Protein AF-A0A8T0DVK9-F1 (afdb_monomer)

Nearest PDB structures (foldseek):
  7b0j-assembly1_B  TM=8.685E-01  e=5.776E-20  Danio rerio
  6jzo-assembly1_D  TM=8.926E-01  e=1.152E-19  Mus musculus
  6jzo-assembly1_A  TM=8.945E-01  e=4.202E-19  Mus musculus
  7dxf-assembly1_A  TM=8.302E-01  e=1.822E-18  Homo sapiens
  7dxg-assembly1_A  TM=8.589E-01  e=9.234E-17  Homo sapiens

Foldseek 3Di:
DLPPPDDPDDDPDPPPPQPDDDPDDDDPDVVNVVVLLVCLPVVNLVVLVCLLCVLPPCLVVDDPVVNVVVLVVLLVCCVVLSVVCVVPCPDSSNVVCVRLNNVLSNVLSLLVVLLVLVVCVVVPPDDVVVVQVQQLDFLDDADPSSVVNVVSLVVLVVVLVVVCVPSPVVSQVSDPLSVLSVLLSVLVVLLVVLSVVRVVCVVVCVVDPDRGHNVPDDPPRSNVVSVVSVVVSSVSSVVNVLLVLLQPPPSNLVSVLVVQLVVVVVVLVVVLVVLLLVLLVVLLVLQVPQDDPVDRQGQQCNVDSVSVSVQLVVVLVVPHDPPSLFRWDQDPVPRDTDGDPVCVVSSVVNVVSSVVSCCCNNVPSVVVSVVSSVVSSVVCVVCSSSVSSSVSSVSSD

Solvent-accessible surface area (backbone atoms only — not comparable to full-atom values): 22414 Å² total; per-residue (Å²): 120,84,85,83,82,84,79,88,72,82,86,78,70,86,86,72,68,87,81,79,65,79,87,59,86,97,67,88,49,67,68,58,53,52,50,36,54,52,48,42,30,70,68,48,44,51,50,53,50,47,62,44,42,69,70,42,89,65,57,88,80,52,54,71,66,62,49,50,54,50,52,51,52,50,61,72,43,37,84,63,51,49,57,49,32,74,77,40,53,87,40,75,67,21,51,41,58,65,26,45,54,51,45,52,52,49,53,52,47,54,51,52,52,50,52,50,51,52,52,48,64,74,60,57,85,65,54,71,66,60,50,52,62,50,60,33,42,75,38,64,80,80,47,75,65,54,51,51,51,49,56,50,51,55,35,51,52,53,50,53,55,50,48,38,67,73,67,30,62,75,57,44,73,49,36,71,68,50,52,53,52,52,51,29,51,49,29,47,52,51,21,52,52,26,44,51,49,24,40,49,39,48,76,70,47,73,71,52,95,66,83,56,54,64,89,76,55,63,93,83,36,43,46,62,53,22,52,54,37,40,54,53,23,51,52,46,54,58,57,56,54,61,64,62,32,46,72,36,88,75,48,16,46,56,50,52,49,50,59,58,45,47,58,59,50,52,60,48,50,53,58,51,50,52,53,52,49,55,52,19,52,50,48,20,60,73,43,59,77,43,58,57,99,90,51,76,31,37,21,72,38,32,65,39,61,68,37,16,46,54,43,57,56,38,45,76,76,69,57,71,71,88,73,41,69,52,45,42,40,70,39,89,88,78,72,45,77,42,75,40,75,88,48,48,65,59,44,50,52,50,52,50,52,50,50,49,46,47,48,48,53,55,64,47,46,49,51,50,50,53,53,49,50,53,53,48,49,61,60,46,58,79,54,32,67,47,52,37,55,35,50,40,52,63,79,57,112

Radius of gyration: 28.33 Å; Cα contacts (8 Å, |Δi|>4): 294; chains: 1; bounding box: 65×60×78 Å

Structure (mmCIF, N/CA/C/O backbone):
data_AF-A0A8T0DVK9-F1
#
_entry.id   AF-A0A8T0DVK9-F1
#
loop_
_atom_site.group_PDB
_atom_site.id
_atom_site.type_symbol
_atom_site.label_atom_id
_atom_site.label_alt_id
_atom_site.label_comp_id
_atom_site.label_asym_id
_atom_site.label_entity_id
_atom_site.label_seq_id
_atom_site.pdbx_PDB_ins_code
_atom_site.Cartn_x
_atom_site.Cartn_y
_atom_site.Cartn_z
_atom_site.occupancy
_atom_site.B_iso_or_equiv
_atom_site.auth_seq_id
_atom_site.auth_comp_id
_atom_site.auth_asym_id
_atom_site.auth_atom_id
_atom_site.pdbx_PDB_model_num
ATOM 1 N N . MET A 1 1 ? -19.704 -12.475 10.186 1.00 32.66 1 MET A N 1
ATOM 2 C CA . MET A 1 1 ? -21.166 -12.621 9.992 1.00 32.66 1 MET A CA 1
ATOM 3 C C . MET A 1 1 ? -21.990 -12.600 11.291 1.00 32.66 1 MET A C 1
ATOM 5 O O . MET A 1 1 ? -23.177 -12.338 11.209 1.00 32.66 1 MET A O 1
ATOM 9 N N . LEU A 1 2 ? -21.407 -12.806 12.486 1.00 27.41 2 LEU A N 1
ATOM 10 C CA . LEU A 1 2 ? -22.165 -12.844 13.755 1.00 27.41 2 LEU A CA 1
ATOM 11 C C . LEU A 1 2 ? -22.325 -11.502 14.512 1.00 27.41 2 LEU A C 1
ATOM 13 O O . LEU A 1 2 ? -22.976 -11.488 15.549 1.00 27.41 2 LEU A O 1
ATOM 17 N N . PHE A 1 3 ? -21.761 -10.384 14.039 1.00 30.28 3 PHE A N 1
ATOM 18 C CA . PHE A 1 3 ? -21.692 -9.138 14.831 1.00 30.28 3 PHE A CA 1
ATOM 19 C C . PHE A 1 3 ? -22.545 -7.963 14.333 1.00 30.28 3 PHE A C 1
ATOM 21 O O . PHE A 1 3 ? -22.445 -6.869 14.878 1.00 30.28 3 PHE A O 1
ATOM 28 N N . THR A 1 4 ? -23.412 -8.151 13.340 1.00 35.47 4 THR A N 1
ATOM 29 C CA . THR A 1 4 ? -24.163 -7.027 12.748 1.00 35.47 4 THR A CA 1
ATOM 30 C C . THR A 1 4 ? -25.671 -7.230 12.715 1.00 35.47 4 THR A C 1
ATOM 32 O O . THR A 1 4 ? -26.335 -6.732 11.812 1.00 35.47 4 THR A O 1
ATOM 35 N N . LEU A 1 5 ? -26.239 -7.872 13.736 1.00 32.66 5 LEU A N 1
ATOM 36 C CA . LEU A 1 5 ? -27.681 -7.842 13.964 1.00 32.66 5 LEU A CA 1
ATOM 37 C C . LEU A 1 5 ? -27.995 -7.083 15.256 1.00 32.66 5 LEU A C 1
ATOM 39 O O . LEU A 1 5 ? -27.700 -7.534 16.358 1.00 32.66 5 LEU A O 1
ATOM 43 N N . ASN A 1 6 ? -28.654 -5.943 15.055 1.00 30.81 6 ASN A N 1
ATOM 44 C CA . ASN A 1 6 ? -29.440 -5.188 16.024 1.00 30.81 6 ASN A CA 1
ATOM 45 C C . ASN A 1 6 ? -28.688 -4.242 16.985 1.00 30.81 6 ASN A C 1
ATOM 47 O O . ASN A 1 6 ? -28.455 -4.528 18.159 1.00 30.81 6 ASN A O 1
ATOM 51 N N . THR A 1 7 ? -28.395 -3.038 16.491 1.00 32.66 7 THR A N 1
ATOM 52 C CA . THR A 1 7 ? -28.123 -1.857 17.319 1.00 32.66 7 THR A CA 1
ATOM 53 C C . THR A 1 7 ? -29.242 -0.843 17.116 1.00 32.66 7 THR A C 1
ATOM 55 O O . THR A 1 7 ? -29.193 -0.047 16.185 1.00 32.66 7 THR A O 1
ATOM 58 N N . ASN A 1 8 ? -30.229 -0.841 18.016 1.00 26.61 8 ASN A N 1
ATOM 59 C CA . ASN A 1 8 ? -31.034 0.353 18.269 1.00 26.61 8 ASN A CA 1
ATOM 60 C C . ASN A 1 8 ? -30.082 1.428 18.813 1.00 26.61 8 ASN A C 1
ATOM 62 O O . ASN A 1 8 ? -29.665 1.359 19.973 1.00 26.61 8 ASN A O 1
ATOM 66 N N . ARG A 1 9 ? -29.676 2.370 17.952 1.00 29.97 9 ARG A N 1
ATOM 67 C CA . ARG A 1 9 ? -28.971 3.588 18.362 1.00 29.97 9 ARG A CA 1
ATOM 68 C C . ARG A 1 9 ? -29.953 4.489 19.108 1.00 29.97 9 ARG A C 1
ATOM 70 O O . ARG A 1 9 ? -31.090 4.686 18.688 1.00 29.97 9 ARG A O 1
ATOM 77 N N . ILE A 1 10 ? -29.479 5.026 20.225 1.00 26.05 10 ILE A N 1
ATOM 78 C CA . ILE A 1 10 ? -30.090 6.156 20.913 1.00 26.05 10 ILE A CA 1
ATOM 79 C C . ILE A 1 10 ? -29.943 7.347 19.963 1.00 26.05 10 ILE A C 1
ATOM 81 O O . ILE A 1 10 ? -28.831 7.785 19.678 1.00 26.05 10 ILE A O 1
ATOM 85 N N . ILE A 1 11 ? -31.074 7.813 19.440 1.00 27.89 11 ILE A N 1
ATOM 86 C CA . ILE A 1 11 ? -31.193 9.002 18.599 1.00 27.89 11 ILE A CA 1
ATOM 87 C C . ILE A 1 11 ? -30.903 10.211 19.494 1.00 27.89 11 ILE A C 1
ATOM 89 O O . ILE A 1 11 ? -31.792 10.719 20.172 1.00 27.89 11 ILE A O 1
ATOM 93 N N . VAL A 1 12 ? -29.651 10.666 19.520 1.00 26.58 12 VAL A N 1
ATOM 94 C CA . VAL A 1 12 ? -29.321 12.034 19.930 1.00 26.58 12 VAL A CA 1
ATOM 95 C C . VAL A 1 12 ? -28.886 12.780 18.673 1.00 26.58 12 VAL A C 1
ATOM 97 O O . VAL A 1 12 ? -27.712 12.855 18.336 1.00 26.58 12 VAL A O 1
ATOM 100 N N . THR A 1 13 ? -29.890 13.311 17.972 1.00 27.05 13 THR A N 1
ATOM 101 C CA . THR A 1 13 ? -29.789 14.427 17.013 1.00 27.05 13 THR A CA 1
ATOM 102 C C . THR A 1 13 ? -28.781 14.271 15.860 1.00 27.05 13 THR A C 1
ATOM 104 O O . THR A 1 13 ? -27.779 14.977 15.783 1.00 27.05 13 THR A O 1
ATOM 107 N N . ASP A 1 14 ? -29.137 13.441 14.876 1.00 27.66 14 ASP A N 1
ATOM 108 C CA . ASP A 1 14 ? -28.404 13.205 13.615 1.00 27.66 14 ASP A CA 1
ATOM 109 C C . ASP A 1 14 ? -28.417 14.369 12.593 1.00 27.66 14 ASP A C 1
ATOM 111 O O . ASP A 1 14 ? -27.934 14.224 11.471 1.00 27.66 14 ASP A O 1
ATOM 115 N N . HIS A 1 15 ? -28.918 15.560 12.936 1.00 25.36 15 HIS A N 1
ATOM 116 C CA . HIS A 1 15 ? -28.982 16.679 11.979 1.00 25.36 15 HIS A CA 1
ATOM 117 C C . HIS A 1 15 ? -27.776 17.631 11.992 1.00 25.36 15 HIS A C 1
ATOM 119 O O . HIS A 1 15 ? -27.706 18.519 11.143 1.00 25.36 15 HIS A O 1
ATOM 125 N N . VAL A 1 16 ? -26.796 17.438 12.886 1.00 28.56 16 VAL A N 1
ATOM 126 C CA . VAL A 1 16 ? -25.648 18.361 13.019 1.00 28.56 16 VAL A CA 1
ATOM 127 C C . VAL A 1 16 ? -24.302 17.736 12.622 1.00 28.56 16 VAL A C 1
ATOM 129 O O . VAL A 1 16 ? -23.363 18.471 12.357 1.00 28.56 16 VAL A O 1
ATOM 132 N N . VAL A 1 17 ? -24.180 16.415 12.457 1.00 32.09 17 VAL A N 1
ATOM 133 C CA . VAL A 1 17 ? -22.857 15.759 12.311 1.00 32.09 17 VAL A CA 1
ATOM 134 C C . VAL A 1 17 ? -22.365 15.648 10.851 1.00 32.09 17 VAL A C 1
ATOM 136 O O . VAL A 1 17 ? -21.170 15.562 10.584 1.00 32.09 17 VAL A O 1
ATOM 139 N N . TYR A 1 18 ? -23.240 15.780 9.850 1.00 28.14 18 TYR A N 1
ATOM 140 C CA . TYR A 1 18 ? -22.883 15.475 8.452 1.00 28.14 18 TYR A CA 1
ATOM 141 C C . TYR A 1 18 ? -22.113 16.556 7.671 1.00 28.14 18 TYR A C 1
ATOM 143 O O . TYR A 1 18 ? -21.820 16.356 6.484 1.00 28.14 18 TYR A O 1
ATOM 151 N N . LYS A 1 19 ? -21.726 17.677 8.290 1.00 29.75 19 LYS A N 1
ATOM 152 C CA . LYS A 1 19 ? -21.011 18.764 7.589 1.00 29.75 19 LYS A CA 1
ATOM 153 C C . LYS A 1 19 ? -19.479 18.687 7.657 1.00 29.75 19 LYS A C 1
ATOM 155 O O . LYS A 1 19 ? -18.827 19.421 6.922 1.00 29.75 19 LYS A O 1
ATOM 160 N N . TYR A 1 20 ? -18.900 17.791 8.453 1.00 39.50 20 TYR A N 1
ATOM 161 C CA . TYR A 1 20 ? -17.555 18.014 8.993 1.00 39.50 20 TYR A CA 1
ATOM 162 C C . TYR A 1 20 ? -16.547 16.941 8.565 1.00 39.50 20 TYR A C 1
ATOM 164 O O . TYR A 1 20 ? -16.320 15.977 9.276 1.00 39.50 20 TYR A O 1
ATOM 172 N N . PHE A 1 21 ? -15.994 17.096 7.356 1.00 32.25 21 PHE A N 1
ATOM 173 C CA . PHE A 1 21 ? -14.571 16.869 7.028 1.00 32.25 21 PHE A CA 1
ATOM 174 C C . PHE A 1 21 ? -14.361 17.260 5.551 1.00 32.25 21 PHE A C 1
ATOM 176 O O . PHE A 1 21 ? -14.941 16.622 4.674 1.00 32.25 21 PHE A O 1
ATOM 183 N N . PRO A 1 22 ? -13.635 18.338 5.211 1.00 38.47 22 PRO A N 1
ATOM 184 C CA . PRO A 1 22 ? -13.701 18.914 3.876 1.00 38.47 22 PRO A CA 1
ATOM 185 C C . PRO A 1 22 ? -12.682 18.271 2.932 1.00 38.47 22 PRO A C 1
ATOM 187 O O . PRO A 1 22 ? -11.495 18.578 2.954 1.00 38.47 22 PRO A O 1
ATOM 190 N N . SER A 1 23 ? -13.166 17.489 1.971 1.00 31.89 23 SER A N 1
ATOM 191 C CA . SER A 1 23 ? -12.482 17.305 0.690 1.00 31.89 23 SER A CA 1
ATOM 192 C C . SER A 1 23 ? -12.727 18.534 -0.203 1.00 31.89 23 SER A C 1
ATOM 194 O O . SER A 1 23 ? -13.375 18.425 -1.246 1.00 31.89 23 SER A O 1
ATOM 196 N N . LYS A 1 24 ? -12.297 19.725 0.244 1.00 30.25 24 LYS A N 1
ATOM 197 C CA . LYS A 1 24 ? -12.113 20.933 -0.583 1.00 30.25 24 LYS A CA 1
ATOM 198 C C . LYS A 1 24 ? -11.385 22.029 0.205 1.00 30.25 24 LYS A C 1
ATOM 200 O O . LYS A 1 24 ? -11.924 22.590 1.148 1.00 30.25 24 LYS A O 1
ATOM 205 N N . LEU A 1 25 ? -10.153 22.283 -0.233 1.00 36.59 25 LEU A N 1
ATOM 206 C CA . LEU A 1 25 ? -9.464 23.574 -0.316 1.00 36.59 25 LEU A CA 1
ATOM 207 C C . LEU A 1 25 ? -10.031 24.751 0.520 1.00 36.59 25 LEU A C 1
ATOM 209 O O . LEU A 1 25 ? -11.111 25.265 0.249 1.00 36.59 25 LEU A O 1
ATOM 213 N N . PHE A 1 26 ? -9.163 25.296 1.376 1.00 34.69 26 PHE A N 1
ATOM 214 C CA . PHE A 1 26 ? -9.021 26.731 1.680 1.00 34.69 26 PHE A CA 1
ATOM 215 C C . PHE A 1 26 ? -10.004 27.485 2.594 1.00 34.69 26 PHE A C 1
ATOM 217 O O . PHE A 1 26 ? -9.751 28.658 2.845 1.00 34.69 26 PHE A O 1
ATOM 224 N N . TYR A 1 27 ? -11.017 26.871 3.205 1.00 31.09 27 TYR A N 1
ATOM 225 C CA . TYR A 1 27 ? -11.759 27.531 4.294 1.00 31.09 27 TYR A CA 1
ATOM 226 C C . TYR A 1 27 ? -12.041 26.555 5.436 1.00 31.09 27 TYR A C 1
ATOM 228 O O . TYR A 1 27 ? -12.989 25.776 5.379 1.00 31.09 27 TYR A O 1
ATOM 236 N N . VAL A 1 28 ? -11.230 26.616 6.497 1.00 41.06 28 VAL A N 1
ATOM 237 C CA . VAL A 1 28 ? -11.644 26.119 7.816 1.00 41.06 28 VAL A CA 1
ATOM 238 C C . VAL A 1 28 ? -12.808 27.009 8.244 1.00 41.06 28 VAL A C 1
ATOM 240 O O . VAL A 1 28 ? -12.618 28.193 8.522 1.00 41.06 28 VAL A O 1
ATOM 243 N N . ASN A 1 29 ? -14.031 26.481 8.213 1.00 39.00 29 ASN A N 1
ATOM 244 C CA . ASN A 1 29 ? -15.184 27.216 8.715 1.00 39.00 29 ASN A CA 1
ATOM 245 C C . ASN A 1 29 ? -14.976 27.451 10.216 1.00 39.00 29 ASN A C 1
ATOM 247 O O . ASN A 1 29 ? -14.628 26.526 10.947 1.00 39.00 29 ASN A O 1
ATOM 251 N N . ILE A 1 30 ? -15.217 28.673 10.695 1.00 43.62 30 ILE A N 1
ATOM 252 C CA . ILE A 1 30 ? -15.128 29.009 12.128 1.00 43.62 30 ILE A CA 1
ATOM 253 C C . ILE A 1 30 ? -16.002 28.056 12.959 1.00 43.62 30 ILE A C 1
ATOM 255 O O . ILE A 1 30 ? -15.624 27.657 14.054 1.00 43.62 30 ILE A O 1
ATOM 259 N N . HIS A 1 31 ? -17.133 27.621 12.402 1.00 43.97 31 HIS A N 1
ATOM 260 C CA . HIS A 1 31 ? -18.015 26.637 13.020 1.00 43.97 31 HIS A CA 1
ATOM 261 C C . HIS A 1 31 ? -17.343 25.264 13.235 1.00 43.97 31 HIS A C 1
ATOM 263 O O . HIS A 1 31 ? -17.545 24.643 14.276 1.00 43.97 31 HIS A O 1
ATOM 269 N N . ASP A 1 32 ? -16.517 24.799 12.294 1.00 50.81 32 ASP A N 1
ATOM 270 C CA . ASP A 1 32 ? -15.789 23.526 12.384 1.00 50.81 32 ASP A CA 1
ATOM 271 C C . ASP A 1 32 ? -14.740 23.615 13.501 1.00 50.81 32 ASP A C 1
ATOM 273 O O . ASP A 1 32 ? -14.651 22.735 14.360 1.00 50.81 32 ASP A O 1
ATOM 277 N N . LEU A 1 33 ? -14.019 24.740 13.560 1.00 54.56 33 LEU A N 1
ATOM 278 C CA . LEU A 1 33 ? -13.029 25.006 14.601 1.00 54.56 33 LEU A CA 1
ATOM 279 C C . LEU A 1 33 ? -13.683 25.082 15.991 1.00 54.56 33 LEU A C 1
ATOM 281 O O . LEU A 1 33 ? -13.215 24.426 16.919 1.00 54.56 33 LEU A O 1
ATOM 285 N N . ILE A 1 34 ? -14.807 25.796 16.119 1.00 58.12 34 ILE A N 1
ATOM 286 C CA . ILE A 1 34 ? -15.577 25.894 17.369 1.00 58.12 34 ILE A CA 1
ATOM 287 C C . ILE A 1 34 ? -16.090 24.515 17.798 1.00 58.12 34 ILE A C 1
ATOM 289 O O . ILE A 1 34 ? -16.008 24.177 18.976 1.00 58.12 34 ILE A O 1
ATOM 293 N N . SER A 1 35 ? -16.573 23.694 16.862 1.00 62.97 35 SER A N 1
ATOM 294 C CA . SER A 1 35 ? -17.053 22.345 17.178 1.00 62.97 35 SER A CA 1
ATOM 295 C C . SER A 1 35 ? -15.930 21.425 17.675 1.00 62.97 35 SER A C 1
ATOM 297 O O . SER A 1 35 ? -16.102 20.750 18.689 1.00 62.97 35 SER A O 1
ATOM 299 N N . SER A 1 36 ? -14.751 21.467 17.044 1.00 63.38 36 SER A N 1
ATOM 300 C CA . SER A 1 36 ? -13.587 20.684 17.480 1.00 63.38 36 SER A CA 1
ATOM 301 C C . SER A 1 36 ? -13.071 21.133 18.853 1.00 63.38 36 SER A C 1
ATOM 303 O O . SER A 1 36 ? -12.812 20.294 19.712 1.00 63.38 36 SER A O 1
ATOM 305 N N . GLN A 1 37 ? -13.021 22.445 19.116 1.00 70.44 37 GLN A N 1
ATOM 306 C CA . GLN A 1 37 ? -12.651 22.997 20.424 1.00 70.44 37 GLN A CA 1
ATOM 307 C C . GLN A 1 37 ? -13.677 22.662 21.514 1.00 70.44 37 GLN A C 1
ATOM 309 O O . GLN A 1 37 ? -13.302 22.385 22.651 1.00 70.44 37 GLN A O 1
ATOM 314 N N . PHE A 1 38 ? -14.970 22.653 21.178 1.00 79.06 38 PHE A N 1
ATOM 315 C CA . PHE A 1 38 ? -16.031 22.272 22.107 1.00 79.06 38 PHE A CA 1
ATOM 316 C C . PHE A 1 38 ? -15.944 20.792 22.498 1.00 79.06 38 PHE A C 1
ATOM 318 O O . PHE A 1 38 ? -16.075 20.455 23.674 1.00 79.06 38 PHE A O 1
ATOM 325 N N . VAL A 1 39 ? -15.688 19.902 21.536 1.00 71.75 39 VAL A N 1
ATOM 326 C CA . VAL A 1 39 ? -15.523 18.465 21.805 1.00 71.75 39 VAL A CA 1
ATOM 327 C C . VAL A 1 39 ? -14.226 18.191 22.569 1.00 71.75 39 VAL A C 1
ATOM 329 O O . VAL A 1 39 ? -14.235 17.384 23.496 1.00 71.75 39 VAL A O 1
ATOM 332 N N . ALA A 1 40 ? -13.136 18.893 22.252 1.00 74.81 40 ALA A N 1
ATOM 333 C CA . ALA A 1 40 ? -11.870 18.839 22.992 1.00 74.81 40 ALA A CA 1
ATOM 334 C C . ALA A 1 40 ? -11.957 19.465 24.401 1.00 74.81 40 ALA A C 1
ATOM 336 O O . ALA A 1 40 ? -11.033 19.360 25.202 1.00 74.81 40 ALA A O 1
ATOM 337 N N . HIS A 1 41 ? -13.073 20.111 24.761 1.00 79.38 41 HIS A N 1
ATOM 338 C CA . HIS A 1 41 ? -13.209 20.696 26.089 1.00 79.38 41 HIS A CA 1
ATOM 339 C C . HIS A 1 41 ? -13.129 19.605 27.183 1.00 79.38 41 HIS A C 1
ATOM 341 O O . HIS A 1 41 ? -13.840 18.595 27.091 1.00 79.38 41 HIS A O 1
ATOM 347 N N . PRO A 1 42 ? -12.360 19.805 28.277 1.00 83.88 42 PRO A N 1
ATOM 348 C CA . PRO A 1 42 ? -12.127 18.773 29.294 1.00 83.88 42 PRO A CA 1
ATOM 349 C C . PRO A 1 42 ? -13.402 18.160 29.890 1.00 83.88 42 PRO A C 1
ATOM 351 O O . PRO A 1 42 ? -13.440 16.973 30.218 1.00 83.88 42 PRO A O 1
ATOM 354 N N . HIS A 1 43 ? -14.471 18.952 30.012 1.00 82.94 43 HIS A N 1
ATOM 355 C CA . HIS A 1 43 ? -15.757 18.473 30.525 1.00 82.94 43 HIS A CA 1
ATOM 356 C C . HIS A 1 43 ? -16.461 17.514 29.548 1.00 82.94 43 HIS A C 1
ATOM 358 O O . HIS A 1 43 ? -16.949 16.459 29.958 1.00 82.94 43 HIS A O 1
ATOM 364 N N . CYS A 1 44 ? -16.443 17.835 28.251 1.00 83.00 44 CYS A N 1
ATOM 365 C CA . CYS A 1 44 ? -16.958 16.971 27.188 1.00 83.00 44 CYS A CA 1
ATOM 366 C C . CYS A 1 44 ? -16.139 15.676 27.115 1.00 83.00 44 CYS A C 1
ATOM 368 O O . CYS A 1 44 ? -16.703 14.581 27.092 1.00 83.00 44 CYS A O 1
ATOM 370 N N . GLN A 1 45 ? -14.809 15.788 27.191 1.00 79.12 45 GLN A N 1
ATOM 371 C CA . GLN A 1 45 ? -13.895 14.646 27.205 1.00 79.12 45 GLN A CA 1
ATOM 372 C C . GLN A 1 45 ? -14.115 13.729 28.414 1.00 79.12 45 GLN A C 1
ATOM 374 O O . GLN A 1 45 ? -14.091 12.502 28.274 1.00 79.12 45 GLN A O 1
ATOM 379 N N . HIS A 1 46 ? -14.396 14.283 29.597 1.00 82.38 46 HIS A N 1
ATOM 380 C CA . HIS A 1 46 ? -14.731 13.490 30.779 1.00 82.38 46 HIS A CA 1
ATOM 381 C C . HIS A 1 46 ? -16.040 12.709 30.595 1.00 82.38 46 HIS A C 1
ATOM 383 O O . HIS A 1 46 ? -16.095 11.516 30.914 1.00 82.38 46 HIS A O 1
ATOM 389 N N . LEU A 1 47 ? -17.079 13.350 30.049 1.00 82.81 47 LEU A N 1
ATOM 390 C CA . LEU A 1 47 ? -18.362 12.705 29.761 1.00 82.81 47 LEU A CA 1
ATOM 391 C C . LEU A 1 47 ? -18.198 11.566 28.745 1.00 82.81 47 LEU A C 1
ATOM 393 O O . LEU A 1 47 ? -18.587 10.433 29.023 1.00 82.81 47 LEU A O 1
ATOM 397 N N . LEU A 1 48 ? -17.542 11.838 27.614 1.00 79.38 48 LEU A N 1
ATOM 398 C CA . LEU A 1 48 ? -17.244 10.849 26.572 1.00 79.38 48 LEU A CA 1
ATOM 399 C C . LEU A 1 48 ? -16.439 9.668 27.118 1.00 79.38 48 LEU A C 1
ATOM 401 O O . LEU A 1 48 ? -16.704 8.515 26.795 1.00 79.38 48 LEU A O 1
ATOM 405 N N . THR A 1 49 ? -15.461 9.941 27.977 1.00 79.69 49 THR A N 1
ATOM 406 C CA . THR A 1 49 ? -14.655 8.904 28.629 1.00 79.69 49 THR A CA 1
ATOM 407 C C . THR A 1 49 ? -15.485 8.060 29.595 1.00 79.69 49 THR A C 1
ATOM 409 O O . THR A 1 49 ? -15.269 6.855 29.698 1.00 79.69 49 THR A O 1
ATOM 412 N N . THR A 1 50 ? -16.455 8.661 30.280 1.00 81.81 50 THR A N 1
ATOM 413 C CA . THR A 1 50 ? -17.365 7.931 31.173 1.00 81.81 50 THR A CA 1
ATOM 414 C C . THR A 1 50 ? -18.272 6.999 30.372 1.00 81.81 50 THR A C 1
ATOM 416 O O . THR A 1 50 ? -18.358 5.820 30.698 1.00 81.81 50 THR A O 1
ATOM 419 N N . LEU A 1 51 ? -18.833 7.481 29.259 1.00 82.19 51 LEU A N 1
ATOM 420 C CA . LEU A 1 51 ? -19.618 6.665 28.324 1.00 82.19 51 LEU A CA 1
ATOM 421 C C . LEU A 1 51 ? -18.788 5.531 27.699 1.00 82.19 51 LEU A C 1
ATOM 423 O O . LEU A 1 51 ? -19.277 4.415 27.527 1.00 82.19 51 LEU A O 1
ATOM 427 N N . TRP A 1 52 ? -17.511 5.787 27.401 1.00 81.31 52 TRP A N 1
ATOM 428 C CA . TRP A 1 52 ? -16.599 4.789 26.837 1.00 81.31 52 TRP A CA 1
ATOM 429 C C . TRP A 1 52 ? -16.368 3.590 27.771 1.00 81.31 52 TRP A C 1
ATOM 431 O O . TRP A 1 52 ? -16.279 2.447 27.317 1.00 81.31 52 TRP A O 1
ATOM 441 N N . TYR A 1 53 ? -16.307 3.844 29.082 1.00 82.25 53 TYR A N 1
ATOM 442 C CA . TYR A 1 53 ? -16.023 2.845 30.118 1.00 82.25 53 TYR A CA 1
ATOM 443 C C . TYR A 1 53 ? -17.249 2.420 30.942 1.00 82.25 53 TYR A C 1
ATOM 445 O O . TYR A 1 53 ? -17.079 1.718 31.937 1.00 82.25 53 TYR A O 1
ATOM 453 N N . ASP A 1 54 ? -18.462 2.799 30.532 1.00 77.00 54 ASP A N 1
ATOM 454 C CA . ASP A 1 54 ? -19.706 2.695 31.318 1.00 77.00 54 ASP A CA 1
ATOM 455 C C . ASP A 1 54 ? -19.954 1.294 31.922 1.00 77.00 54 ASP A C 1
ATOM 457 O O . ASP A 1 54 ? -20.368 1.154 33.068 1.00 77.00 54 ASP A O 1
ATOM 461 N N . GLN A 1 55 ? -19.586 0.234 31.193 1.00 81.75 55 GLN A N 1
ATOM 462 C CA . GLN A 1 55 ? -19.798 -1.166 31.599 1.00 81.75 55 GLN A CA 1
ATOM 463 C C . GLN A 1 55 ? -18.561 -1.850 32.216 1.00 81.75 55 GLN A C 1
ATOM 465 O O . GLN A 1 55 ? -18.567 -3.059 32.454 1.00 81.75 55 GLN A O 1
ATOM 470 N N . LEU A 1 56 ? -17.474 -1.109 32.452 1.00 80.38 56 LEU A N 1
ATOM 471 C CA . LEU A 1 56 ? -16.187 -1.640 32.912 1.00 80.38 56 LEU A CA 1
ATOM 472 C C . LEU A 1 56 ? -15.715 -0.929 34.194 1.00 80.38 56 LEU A C 1
ATOM 474 O O . LEU A 1 56 ? -14.858 -0.034 34.147 1.00 80.38 56 LEU A O 1
ATOM 478 N N . PRO A 1 57 ? -16.222 -1.340 35.372 1.00 75.62 57 PRO A N 1
ATOM 479 C CA . PRO A 1 57 ? -15.904 -0.678 36.629 1.00 75.62 57 PRO A CA 1
ATOM 480 C C . PRO A 1 57 ? -14.403 -0.758 36.939 1.00 75.62 57 PRO A C 1
ATOM 482 O O . PRO A 1 57 ? -13.782 -1.825 36.940 1.00 75.62 57 PRO A O 1
ATOM 485 N N . GLY A 1 58 ? -13.802 0.404 37.202 1.00 78.12 58 GLY A N 1
ATOM 486 C CA . GLY A 1 58 ? -12.395 0.525 37.586 1.00 78.12 58 GLY A CA 1
ATOM 487 C C . GLY A 1 58 ? -11.380 0.366 36.449 1.00 78.12 58 GLY A C 1
ATOM 488 O O . GLY A 1 58 ? -10.187 0.468 36.722 1.00 78.12 58 GLY A O 1
ATOM 489 N N . TRP A 1 59 ? -11.806 0.183 35.189 1.00 80.88 59 TRP A N 1
ATOM 490 C CA . TRP A 1 59 ? -10.897 -0.005 34.045 1.00 80.88 59 TRP A CA 1
ATOM 491 C C . TRP A 1 59 ? -9.834 1.087 33.932 1.00 80.88 59 TRP A C 1
ATOM 493 O O . TRP A 1 59 ? -8.654 0.799 33.738 1.00 80.88 59 TRP A O 1
ATOM 503 N N . ARG A 1 60 ? -10.234 2.349 34.133 1.00 78.94 60 ARG A N 1
ATOM 504 C CA . ARG A 1 60 ? -9.346 3.516 34.046 1.00 78.94 60 ARG A CA 1
ATOM 505 C C . ARG A 1 60 ? -8.127 3.398 34.966 1.00 78.94 60 ARG A C 1
ATOM 507 O O . ARG A 1 60 ? -7.024 3.715 34.532 1.00 78.94 60 ARG A O 1
ATOM 514 N N . LYS A 1 61 ? -8.325 2.900 36.191 1.00 82.88 61 LYS A N 1
ATOM 515 C CA . LYS A 1 61 ? -7.309 2.845 37.256 1.00 82.88 61 LYS A CA 1
ATOM 516 C C . LYS A 1 61 ? -6.384 1.624 37.176 1.00 82.88 61 LYS A C 1
ATOM 518 O O . LYS A 1 61 ? -5.435 1.555 37.945 1.00 82.88 61 LYS A O 1
ATOM 523 N N . ARG A 1 62 ? -6.661 0.660 36.291 1.00 85.81 62 ARG A N 1
ATOM 524 C CA . ARG A 1 62 ? -5.839 -0.553 36.153 1.00 85.81 62 ARG A CA 1
ATOM 525 C C . ARG A 1 62 ? -4.511 -0.250 35.470 1.00 85.81 62 ARG A C 1
ATOM 527 O O . ARG A 1 62 ? -4.442 0.621 34.594 1.00 85.81 62 ARG A O 1
ATOM 534 N N . ASP A 1 63 ? -3.489 -1.003 35.851 1.00 88.31 63 ASP A N 1
ATOM 535 C CA . ASP A 1 63 ? -2.176 -0.937 35.231 1.00 88.31 63 ASP A CA 1
ATOM 536 C C . ASP A 1 63 ? -2.228 -1.399 33.756 1.00 88.31 63 ASP A C 1
ATOM 538 O O . ASP A 1 63 ? -3.132 -2.151 33.360 1.00 88.31 63 ASP A O 1
ATOM 542 N N . PRO A 1 64 ? -1.290 -0.935 32.910 1.00 85.00 64 PRO A N 1
ATOM 543 C CA . PRO A 1 64 ? -1.253 -1.300 31.496 1.00 85.00 64 PRO A CA 1
ATOM 544 C C . PRO A 1 64 ? -1.136 -2.810 3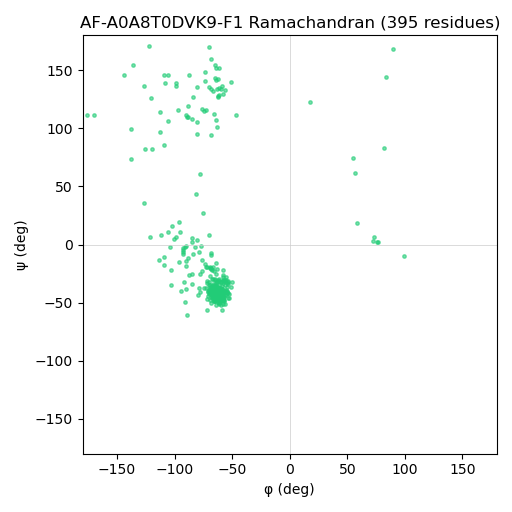1.245 1.00 85.00 64 PRO A C 1
ATOM 546 O O . PRO A 1 64 ? -1.760 -3.308 30.310 1.00 85.00 64 PRO A O 1
ATOM 549 N N . PHE A 1 65 ? -0.402 -3.553 32.080 1.00 88.44 65 PHE A N 1
ATOM 550 C CA . PHE A 1 65 ? -0.215 -4.997 31.899 1.00 88.44 65 PHE A CA 1
ATOM 551 C C . PHE A 1 65 ? -1.514 -5.768 32.138 1.00 88.44 65 PHE A C 1
ATOM 553 O O . PHE A 1 65 ? -1.905 -6.585 31.305 1.00 88.44 65 PHE A O 1
ATOM 560 N N . THR A 1 66 ? -2.244 -5.452 33.206 1.00 87.38 66 THR A N 1
ATOM 561 C CA . THR A 1 66 ? -3.565 -6.024 33.489 1.00 87.38 66 THR A CA 1
ATOM 562 C C . THR A 1 66 ? -4.568 -5.675 32.394 1.00 87.38 66 THR A C 1
ATOM 564 O O . THR A 1 66 ? -5.384 -6.519 32.021 1.00 87.38 66 THR A O 1
ATOM 567 N N . LYS A 1 67 ? -4.511 -4.457 31.833 1.00 86.69 67 LYS A N 1
ATOM 568 C CA . LYS A 1 67 ? -5.341 -4.076 30.677 1.00 86.69 67 LYS A CA 1
ATOM 569 C C . LYS A 1 67 ? -5.035 -4.955 29.465 1.00 86.69 67 LYS A C 1
ATOM 571 O O . LYS A 1 67 ? -5.965 -5.517 28.897 1.00 86.69 67 LYS A O 1
ATOM 576 N N . VAL A 1 68 ? -3.761 -5.127 29.106 1.00 86.94 68 VAL A N 1
ATOM 577 C CA . VAL A 1 68 ? -3.343 -5.977 27.975 1.00 86.94 68 VAL A CA 1
ATOM 578 C C . VAL A 1 68 ? -3.756 -7.433 28.189 1.00 86.94 68 VAL A C 1
ATOM 580 O O . VAL A 1 68 ? -4.373 -8.023 27.304 1.00 86.94 68 VAL A O 1
ATOM 583 N N . PHE A 1 69 ? -3.490 -7.996 29.370 1.00 89.56 69 PHE A N 1
ATOM 584 C CA . PHE A 1 69 ? -3.865 -9.369 29.711 1.00 89.56 69 PHE A CA 1
ATOM 585 C C . PHE A 1 69 ? -5.378 -9.595 29.606 1.00 89.56 69 PHE A C 1
ATOM 587 O O . PHE A 1 69 ? -5.841 -10.597 29.055 1.00 89.56 69 PHE A O 1
ATOM 594 N N . LEU A 1 70 ? -6.171 -8.644 30.095 1.00 86.75 70 LEU A N 1
ATOM 595 C CA . LEU A 1 70 ? -7.620 -8.761 30.074 1.00 86.75 70 LEU A CA 1
ATOM 596 C C . LEU A 1 70 ? -8.193 -8.545 28.663 1.00 86.75 70 LEU A C 1
ATOM 598 O O . LEU A 1 70 ? -9.091 -9.283 28.262 1.00 86.75 70 LEU A O 1
ATOM 602 N N . CYS A 1 71 ? -7.629 -7.628 27.869 1.00 87.69 71 CYS A N 1
ATOM 603 C CA . CYS A 1 71 ? -7.939 -7.510 26.441 1.00 87.69 71 CYS A CA 1
ATOM 604 C C . CYS A 1 71 ? -7.650 -8.821 25.699 1.00 87.69 71 CYS A C 1
ATOM 606 O O . CYS A 1 71 ? -8.513 -9.311 24.976 1.00 87.69 71 CYS A O 1
ATOM 608 N N . PHE A 1 72 ? -6.478 -9.423 25.918 1.00 88.50 72 PHE A N 1
ATOM 609 C CA . PHE A 1 72 ? -6.121 -10.714 25.328 1.00 88.50 72 PHE A CA 1
ATOM 610 C C . PHE A 1 72 ? -7.115 -11.811 25.730 1.00 88.50 72 PHE A C 1
ATOM 612 O O . PHE A 1 72 ? -7.613 -12.544 24.878 1.00 88.50 72 PHE A O 1
ATOM 619 N N . THR A 1 73 ? -7.480 -11.865 27.012 1.00 88.50 73 THR A N 1
ATOM 620 C CA . THR A 1 73 ? -8.475 -12.817 27.523 1.00 88.50 73 THR A CA 1
ATOM 621 C C . THR A 1 73 ? -9.835 -12.633 26.845 1.00 88.50 73 THR A C 1
ATOM 623 O O . THR A 1 73 ? -10.453 -13.618 26.444 1.00 88.50 73 THR A O 1
ATOM 626 N N . PHE A 1 74 ? -10.297 -11.390 26.652 1.00 88.19 74 PHE A N 1
ATOM 627 C CA . PHE A 1 74 ? -11.541 -11.129 25.923 1.00 88.19 74 PHE A CA 1
ATOM 628 C C . PHE A 1 74 ? -11.465 -11.574 24.465 1.00 88.19 74 PHE A C 1
ATOM 630 O O . PHE A 1 74 ? -12.405 -12.213 24.002 1.00 88.19 74 PHE A O 1
ATOM 637 N N . ILE A 1 75 ? -10.361 -11.288 23.769 1.00 89.81 75 ILE A N 1
ATOM 638 C CA . ILE A 1 75 ? -10.159 -11.677 22.366 1.00 89.81 75 ILE A CA 1
ATOM 639 C C . ILE A 1 75 ? -10.232 -13.199 22.216 1.00 89.81 75 ILE A C 1
ATOM 641 O O . ILE A 1 75 ? -10.961 -13.697 21.361 1.00 89.81 75 ILE A O 1
ATOM 645 N N . VAL A 1 76 ? -9.538 -13.946 23.079 1.00 89.06 76 VAL A N 1
ATOM 646 C CA . VAL A 1 76 ? -9.555 -15.417 23.057 1.00 89.06 76 VAL A CA 1
ATOM 647 C C . VAL A 1 76 ? -10.940 -15.971 23.405 1.00 89.06 76 VAL A C 1
ATOM 649 O O . VAL A 1 76 ? -11.363 -16.970 22.829 1.00 89.06 76 VAL A O 1
ATOM 652 N N . ALA A 1 77 ? -11.679 -15.316 24.303 1.00 89.56 77 ALA A N 1
ATOM 653 C CA . ALA A 1 77 ? -13.031 -15.722 24.680 1.00 89.56 77 ALA A CA 1
ATOM 654 C C . ALA A 1 77 ? -14.108 -15.359 23.633 1.00 89.56 77 ALA A C 1
ATOM 656 O O . ALA A 1 77 ? -15.226 -15.876 23.710 1.00 89.56 77 ALA A O 1
ATOM 657 N N . MET A 1 78 ? -13.810 -14.509 22.639 1.00 87.12 78 MET A N 1
ATOM 658 C CA . MET A 1 78 ? -14.800 -14.036 21.657 1.00 87.12 78 MET A CA 1
ATOM 659 C C . MET A 1 78 ? -15.572 -15.125 20.902 1.00 87.12 78 MET A C 1
ATOM 661 O O . MET A 1 78 ? -16.786 -14.958 20.752 1.00 87.12 78 MET A O 1
ATOM 665 N N . PRO A 1 79 ? -14.959 -16.240 20.456 1.00 87.31 79 PRO A N 1
ATOM 666 C CA . PRO A 1 79 ? -15.684 -17.311 19.774 1.00 87.31 79 PRO A CA 1
ATOM 667 C C . PRO A 1 79 ? -16.826 -17.898 20.614 1.00 87.31 79 PRO A C 1
ATOM 669 O O . PRO A 1 79 ? -17.821 -18.353 20.058 1.00 87.31 79 PRO A O 1
ATOM 672 N N . VAL A 1 80 ? -16.707 -17.849 21.946 1.00 88.50 80 VAL A N 1
ATOM 673 C CA . VAL A 1 80 ? -17.730 -18.319 22.892 1.00 88.50 80 VAL A CA 1
ATOM 674 C C . VAL A 1 80 ? -18.701 -17.195 23.266 1.00 88.50 80 VAL A C 1
ATOM 676 O O . VAL A 1 80 ? -19.905 -17.418 23.373 1.00 88.50 80 VAL A O 1
ATOM 679 N N . LEU A 1 81 ? -18.203 -15.968 23.434 1.00 87.12 81 LEU A N 1
ATOM 680 C CA . LEU A 1 81 ? -19.012 -14.813 23.832 1.00 87.12 81 LEU A CA 1
ATOM 681 C C . LEU A 1 81 ? -19.980 -14.345 22.728 1.00 87.12 81 LEU A C 1
ATOM 683 O O . LEU A 1 81 ? -21.076 -13.877 23.040 1.00 87.12 81 LEU A O 1
ATOM 687 N N . ALA A 1 82 ? -19.618 -14.493 21.449 1.00 85.25 82 ALA A N 1
ATOM 688 C CA . ALA A 1 82 ? -20.447 -14.045 20.327 1.00 85.25 82 ALA A CA 1
ATOM 689 C C . ALA A 1 82 ? -21.768 -14.838 20.165 1.00 85.25 82 ALA A C 1
ATOM 691 O O . ALA A 1 82 ? -22.819 -14.204 20.049 1.00 85.25 82 ALA A O 1
ATOM 692 N N . PRO A 1 83 ? -21.794 -16.186 20.229 1.00 88.00 83 PRO A N 1
ATOM 693 C CA . PRO A 1 83 ? -23.052 -16.937 20.270 1.00 88.00 83 PRO A CA 1
ATOM 694 C C . PRO A 1 83 ? -23.930 -16.589 21.480 1.00 88.00 83 PRO A C 1
ATOM 696 O O . PRO A 1 83 ? -25.143 -16.456 21.340 1.00 88.00 83 PRO A O 1
ATOM 699 N N . ILE A 1 84 ? -23.329 -16.382 22.659 1.00 87.38 84 ILE A N 1
ATOM 700 C CA . ILE A 1 84 ? -24.061 -15.990 23.876 1.00 87.38 84 ILE A CA 1
ATOM 701 C C . ILE A 1 84 ? -24.756 -14.638 23.677 1.00 87.38 84 ILE A C 1
ATOM 703 O O . ILE A 1 84 ? -25.900 -14.469 24.098 1.00 87.38 84 ILE A O 1
ATOM 707 N N . TYR A 1 85 ? -24.097 -13.690 23.006 1.00 86.50 85 TYR A N 1
ATOM 708 C CA . TYR A 1 85 ? -24.692 -12.401 22.653 1.00 86.50 85 TYR A CA 1
ATOM 709 C C . TYR A 1 85 ? -25.911 -12.541 21.736 1.00 86.50 85 TYR A C 1
ATOM 711 O O . TYR A 1 85 ? -26.912 -11.862 21.961 1.00 86.50 85 TYR A O 1
ATOM 719 N N . LEU A 1 86 ? -25.847 -13.427 20.736 1.00 86.81 86 LEU A N 1
ATOM 720 C CA . LEU A 1 86 ? -26.973 -13.668 19.831 1.00 86.81 86 LEU A CA 1
ATOM 721 C C . LEU A 1 86 ? -28.162 -14.331 20.530 1.00 86.81 86 LEU A C 1
ATOM 723 O O . LEU A 1 86 ? -29.303 -13.976 20.252 1.00 86.81 86 LEU A O 1
ATOM 727 N N . LEU A 1 87 ? -27.899 -15.286 21.424 1.00 89.25 87 LEU A N 1
ATOM 728 C CA . LEU A 1 87 ? -28.947 -16.040 22.115 1.00 89.25 87 LEU A CA 1
ATOM 729 C C . LEU A 1 87 ? -29.569 -15.253 23.273 1.00 89.25 87 LEU A C 1
ATOM 731 O O . LEU A 1 87 ? -30.771 -15.349 23.509 1.00 89.25 87 LEU A O 1
ATOM 735 N N . HIS A 1 88 ? -28.769 -14.476 24.007 1.00 89.62 88 HIS A N 1
ATOM 736 C CA . HIS A 1 88 ? -29.225 -13.744 25.186 1.00 89.62 88 HIS A CA 1
ATOM 737 C C . HIS A 1 88 ? -28.660 -12.309 25.238 1.00 89.62 88 HIS A C 1
ATOM 739 O O . HIS A 1 88 ? -27.804 -11.983 26.073 1.00 89.62 88 HIS A O 1
ATOM 745 N N . PRO A 1 89 ? -29.173 -11.402 24.382 1.00 85.69 89 PRO A N 1
ATOM 746 C CA . PRO A 1 89 ? -28.622 -10.056 24.210 1.00 85.69 89 PRO A CA 1
ATOM 747 C C . PRO A 1 89 ? -28.833 -9.126 25.417 1.00 85.69 89 PRO A C 1
ATOM 749 O O . PRO A 1 89 ? -28.130 -8.123 25.542 1.00 85.69 89 PRO A O 1
ATOM 752 N N . HIS A 1 90 ? -29.783 -9.436 26.307 1.00 85.06 90 HIS A N 1
ATOM 753 C CA . HIS A 1 90 ? -30.108 -8.623 27.488 1.00 85.06 90 HIS A CA 1
ATOM 754 C C . HIS A 1 90 ? -29.355 -9.035 28.763 1.00 85.06 90 HIS A C 1
ATOM 756 O O . HIS A 1 90 ? -29.447 -8.338 29.775 1.00 85.06 90 HIS A O 1
ATOM 762 N N . GLY A 1 91 ? -28.592 -10.132 28.732 1.00 86.50 91 GLY A N 1
ATOM 763 C CA . GLY A 1 91 ? -27.814 -10.586 29.887 1.00 86.50 91 GLY A CA 1
ATOM 764 C C . GLY A 1 91 ? -26.622 -9.692 30.218 1.00 86.50 91 GLY A C 1
ATOM 765 O O . GLY A 1 91 ? -26.214 -8.853 29.419 1.00 86.50 91 GLY A O 1
ATOM 766 N N . ARG A 1 92 ? -25.993 -9.940 31.376 1.00 84.31 92 ARG A N 1
ATOM 767 C CA . ARG A 1 92 ? -24.786 -9.214 31.827 1.00 84.31 92 ARG A CA 1
ATOM 768 C C . ARG A 1 92 ? -23.663 -9.234 30.782 1.00 84.31 92 ARG A C 1
ATOM 770 O O . ARG A 1 92 ? -23.051 -8.207 30.517 1.00 84.31 92 ARG A O 1
ATOM 777 N N . ILE A 1 93 ? -23.439 -10.386 30.143 1.00 84.06 93 ILE A N 1
ATOM 778 C CA . ILE A 1 93 ? -22.443 -10.547 29.070 1.00 84.06 93 ILE A CA 1
ATOM 779 C C . ILE A 1 93 ? -22.836 -9.732 27.829 1.00 84.06 93 ILE A C 1
ATOM 781 O O . ILE A 1 93 ? -21.985 -9.098 27.211 1.00 84.06 93 ILE A O 1
ATOM 785 N N . GLY A 1 94 ? -24.127 -9.698 27.486 1.00 83.06 94 GLY A N 1
ATOM 786 C CA . GLY A 1 94 ? -24.618 -8.921 26.351 1.00 83.06 94 GLY A CA 1
ATOM 787 C C . GLY A 1 94 ? -24.497 -7.411 26.563 1.00 83.06 94 GLY A C 1
ATOM 788 O O . GLY A 1 94 ? -24.103 -6.693 25.647 1.00 83.06 94 GLY A O 1
ATOM 789 N N . GLN A 1 95 ? -24.747 -6.936 27.784 1.00 84.06 95 GLN A N 1
ATOM 790 C CA . GLN A 1 95 ? -24.526 -5.540 28.175 1.00 84.06 95 GLN A CA 1
ATOM 791 C C . GLN A 1 95 ? -23.035 -5.175 28.147 1.00 84.06 95 GLN A C 1
ATOM 793 O O . GLN A 1 95 ? -22.677 -4.132 27.603 1.00 84.06 95 GLN A O 1
ATOM 798 N N . LEU A 1 96 ? -22.158 -6.069 28.619 1.00 85.88 96 LEU A N 1
ATOM 799 C CA . LEU A 1 96 ? -20.707 -5.890 28.542 1.00 85.88 96 LEU A CA 1
ATOM 800 C C . LEU A 1 96 ? -20.211 -5.781 27.089 1.00 85.88 96 LEU A C 1
ATOM 802 O O . LEU A 1 96 ? -19.466 -4.862 26.766 1.00 85.88 96 LEU A O 1
ATOM 806 N N . LEU A 1 97 ? -20.658 -6.667 26.191 1.00 83.94 97 LEU A N 1
ATOM 807 C CA . LEU A 1 97 ? -20.288 -6.642 24.764 1.00 83.94 97 LEU A CA 1
ATOM 808 C C . LEU A 1 97 ? -20.870 -5.440 24.005 1.00 83.94 97 LEU A C 1
ATOM 810 O O . LEU A 1 97 ? -20.363 -5.074 22.945 1.00 83.94 97 LEU A O 1
ATOM 814 N N . ARG A 1 98 ? -21.927 -4.806 24.529 1.00 84.19 98 ARG A N 1
ATOM 815 C CA . ARG A 1 98 ? -22.454 -3.550 23.974 1.00 84.19 98 ARG A CA 1
ATOM 816 C C . ARG A 1 98 ? -21.559 -2.350 24.275 1.00 84.19 98 ARG A C 1
ATOM 818 O O . ARG A 1 98 ? -21.707 -1.345 23.576 1.00 84.19 98 ARG A O 1
ATOM 825 N N . SER A 1 99 ? -20.645 -2.467 25.245 1.00 83.94 99 SER A N 1
ATOM 826 C CA . SER A 1 99 ? -19.664 -1.431 25.571 1.00 83.94 99 SER A CA 1
ATOM 827 C C . SER A 1 99 ? -18.838 -1.054 24.337 1.00 83.94 99 SER A C 1
ATOM 829 O O . SER A 1 99 ? -18.349 -1.943 23.631 1.00 83.94 99 SER A O 1
ATOM 831 N N . PRO A 1 100 ? -18.658 0.248 24.069 1.00 82.88 100 PRO A N 1
ATOM 832 C CA . PRO A 1 100 ? -17.982 0.707 22.862 1.00 82.88 100 PRO A CA 1
ATOM 833 C C . PRO A 1 100 ? -16.491 0.320 22.850 1.00 82.88 100 PRO A C 1
ATOM 835 O O . PRO A 1 100 ? -15.990 -0.109 21.812 1.00 82.88 100 PRO A O 1
ATOM 838 N N . LEU A 1 101 ? -15.819 0.294 24.012 1.00 83.44 101 LEU A N 1
ATOM 839 C CA . LEU A 1 101 ? -14.442 -0.202 24.121 1.00 83.44 101 LEU A CA 1
ATOM 840 C C . LEU A 1 101 ? -14.312 -1.662 23.664 1.00 83.44 101 LEU A C 1
ATOM 842 O O . LEU A 1 101 ? -13.395 -2.001 22.920 1.00 83.44 101 LEU A O 1
ATOM 846 N N . ILE A 1 102 ? -15.216 -2.538 24.111 1.00 84.88 102 ILE A N 1
ATOM 847 C CA . ILE A 1 102 ? -15.148 -3.967 23.782 1.00 84.88 102 ILE A CA 1
ATOM 848 C C . ILE A 1 102 ? -15.424 -4.191 22.293 1.00 84.88 102 ILE A C 1
ATOM 850 O O . ILE A 1 102 ? -14.728 -4.983 21.660 1.00 84.88 102 ILE A O 1
ATOM 854 N N . LYS A 1 103 ? -16.371 -3.449 21.702 1.00 84.75 103 LYS A N 1
ATOM 855 C CA . LYS A 1 103 ? -16.599 -3.462 20.248 1.00 84.75 103 LYS A CA 1
ATOM 856 C C . LYS A 1 103 ? -15.351 -3.044 19.476 1.00 84.75 103 LYS A C 1
ATOM 858 O O . LYS A 1 103 ? -14.962 -3.752 18.550 1.00 84.75 103 LYS A O 1
ATOM 863 N N . PHE A 1 104 ? -14.707 -1.954 19.891 1.00 84.94 104 PHE A N 1
ATOM 864 C CA . PHE A 1 104 ? -13.477 -1.467 19.273 1.00 84.94 104 PHE A CA 1
ATOM 865 C C . PHE A 1 104 ? -12.340 -2.495 19.364 1.00 84.94 104 PHE A C 1
ATOM 867 O O . PHE A 1 104 ? -11.716 -2.815 18.350 1.00 84.94 104 PHE A O 1
ATOM 874 N N . ILE A 1 105 ? -12.101 -3.066 20.553 1.00 86.50 105 ILE A N 1
ATOM 875 C CA . ILE A 1 105 ? -11.074 -4.101 20.762 1.00 86.50 105 ILE A CA 1
ATOM 876 C C . ILE A 1 105 ? -11.352 -5.309 19.871 1.00 86.50 105 ILE A C 1
ATOM 878 O O . ILE A 1 105 ? -10.438 -5.804 19.221 1.00 86.50 105 ILE A O 1
ATOM 882 N N . ASN A 1 106 ? -12.600 -5.768 19.801 1.00 86.81 106 ASN A N 1
ATOM 883 C CA . ASN A 1 106 ? -12.962 -6.935 19.001 1.00 86.81 106 ASN A CA 1
ATOM 884 C C . ASN A 1 106 ? -12.826 -6.696 17.505 1.00 86.81 106 ASN A C 1
ATOM 886 O O . ASN A 1 106 ? -12.328 -7.566 16.793 1.00 86.81 106 ASN A O 1
ATOM 890 N N . HIS A 1 107 ? -13.251 -5.528 17.024 1.00 85.38 107 HIS A N 1
ATOM 891 C CA . HIS A 1 107 ? -13.083 -5.154 15.626 1.00 85.38 107 HIS A CA 1
ATOM 892 C C . HIS A 1 107 ? -11.592 -5.101 15.258 1.00 85.38 107 HIS A C 1
ATOM 894 O O . HIS A 1 107 ? -11.159 -5.755 14.308 1.00 85.38 107 HIS A O 1
ATOM 900 N N . SER A 1 108 ? -10.790 -4.436 16.093 1.00 87.94 108 SER A N 1
ATOM 901 C CA . SER A 1 108 ? -9.336 -4.331 15.927 1.00 87.94 108 SER A CA 1
ATOM 902 C C . SER A 1 108 ? -8.642 -5.694 15.991 1.00 87.94 108 SER A C 1
ATOM 904 O O . SER A 1 108 ? -7.776 -5.995 15.175 1.00 87.94 108 SER A O 1
ATOM 906 N N . ALA A 1 109 ? -9.045 -6.554 16.927 1.00 89.25 109 ALA A N 1
ATOM 907 C CA . ALA A 1 109 ? -8.494 -7.894 17.081 1.00 89.25 109 ALA A CA 1
ATOM 908 C C . ALA A 1 109 ? -8.866 -8.811 15.912 1.00 89.25 109 ALA A C 1
ATOM 910 O O . ALA A 1 109 ? -8.015 -9.550 15.429 1.00 89.25 109 ALA A O 1
ATOM 911 N N . SER A 1 110 ? -10.105 -8.739 15.415 1.00 91.12 110 SER A N 1
ATOM 912 C CA . SER A 1 110 ? -10.522 -9.470 14.214 1.00 91.12 110 SER A CA 1
ATOM 913 C C . SER A 1 110 ? -9.669 -9.079 13.008 1.00 91.12 110 SER A C 1
ATOM 915 O O . SER A 1 110 ? -9.269 -9.951 12.236 1.00 91.12 110 SER A O 1
ATOM 917 N N . PHE A 1 111 ? -9.355 -7.788 12.862 1.00 91.31 111 PHE A N 1
ATOM 918 C CA . PHE A 1 111 ? -8.453 -7.312 11.818 1.00 91.31 111 PHE A CA 1
ATOM 919 C C . PHE A 1 111 ? -7.005 -7.785 12.036 1.00 91.31 111 PHE A C 1
ATOM 921 O O . PHE A 1 111 ? -6.369 -8.269 11.106 1.00 91.31 111 PHE A O 1
ATOM 928 N N . ALA A 1 112 ? -6.493 -7.746 13.268 1.00 91.06 112 ALA A N 1
ATOM 929 C CA . ALA A 1 112 ? -5.155 -8.253 13.585 1.00 91.06 112 ALA A CA 1
ATOM 930 C C . ALA A 1 112 ? -5.012 -9.765 13.313 1.00 91.06 112 ALA A C 1
ATOM 932 O O . ALA A 1 112 ? -4.002 -10.200 12.763 1.00 91.06 112 ALA A O 1
ATOM 933 N N . ILE A 1 113 ? -6.035 -10.565 13.637 1.00 91.81 113 ILE A N 1
ATOM 934 C CA . ILE A 1 113 ? -6.078 -12.001 13.316 1.00 91.81 113 ILE A CA 1
ATOM 935 C C . ILE A 1 113 ? -6.095 -12.211 11.800 1.00 91.81 113 ILE A C 1
ATOM 937 O O . ILE A 1 113 ? -5.396 -13.089 11.302 1.00 91.81 113 ILE A O 1
ATOM 941 N N . PHE A 1 114 ? -6.846 -11.396 11.056 1.00 93.62 114 PHE A N 1
ATOM 942 C CA . PHE A 1 114 ? -6.837 -11.433 9.595 1.00 93.62 114 PHE A CA 1
ATOM 943 C C . PHE A 1 114 ? -5.435 -11.179 9.023 1.00 93.62 114 PHE A C 1
ATOM 945 O O . PHE A 1 114 ? -4.966 -11.957 8.197 1.00 93.62 114 PHE A O 1
ATOM 952 N N . ILE A 1 115 ? -4.722 -10.165 9.519 1.00 93.12 115 ILE A N 1
ATOM 953 C CA . ILE A 1 115 ? -3.327 -9.909 9.132 1.00 93.12 115 ILE A CA 1
ATOM 954 C C . ILE A 1 115 ? -2.419 -11.092 9.480 1.00 93.12 115 ILE A C 1
ATOM 956 O O . ILE A 1 115 ? -1.590 -11.498 8.668 1.00 93.12 115 ILE A O 1
ATOM 960 N N . PHE A 1 116 ? -2.586 -11.684 10.662 1.00 91.44 116 PHE A N 1
ATOM 961 C CA . PHE A 1 116 ? -1.813 -12.858 11.060 1.00 91.44 116 PHE A CA 1
ATOM 962 C C . PHE A 1 116 ? -2.080 -14.067 10.148 1.00 91.44 116 PHE A C 1
ATOM 964 O O . PHE A 1 116 ? -1.151 -14.786 9.788 1.00 91.44 116 PHE A O 1
ATOM 971 N N . LEU A 1 117 ? -3.324 -14.266 9.703 1.00 91.75 117 LEU A N 1
ATOM 972 C CA . LEU A 1 117 ? -3.658 -15.288 8.709 1.00 91.75 117 LEU A CA 1
ATOM 973 C C . LEU A 1 117 ? -2.987 -15.023 7.361 1.00 91.75 117 LEU A C 1
ATOM 975 O O .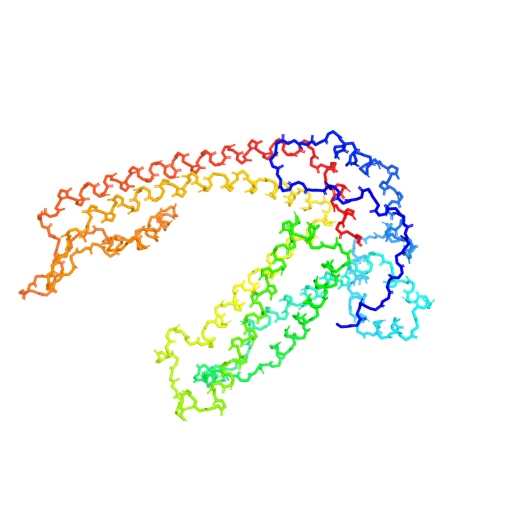 LEU A 1 117 ? -2.505 -15.968 6.738 1.00 91.75 117 LEU A O 1
ATOM 979 N N . LEU A 1 118 ? -2.915 -13.765 6.922 1.00 92.12 118 LEU A N 1
ATOM 980 C CA . LEU A 1 118 ? -2.193 -13.406 5.702 1.00 92.12 118 LEU A CA 1
ATOM 981 C C . LEU A 1 118 ? -0.673 -13.631 5.842 1.00 92.12 118 LEU A C 1
ATOM 983 O O . LEU A 1 118 ? -0.034 -14.109 4.904 1.00 92.12 118 LEU A O 1
ATOM 987 N N . LEU A 1 119 ? -0.101 -13.377 7.025 1.00 91.12 119 LEU A N 1
ATOM 988 C CA . LEU A 1 119 ? 1.302 -13.683 7.332 1.00 91.12 119 LEU A CA 1
ATOM 989 C C . LEU A 1 119 ? 1.578 -15.193 7.252 1.00 91.12 119 LEU A C 1
ATOM 991 O O . LEU A 1 119 ? 2.560 -15.615 6.637 1.00 91.12 119 LEU A O 1
ATOM 995 N N . ILE A 1 120 ? 0.695 -16.011 7.838 1.00 89.50 120 ILE A N 1
ATOM 996 C CA . ILE A 1 120 ? 0.777 -17.475 7.749 1.00 89.50 120 ILE A CA 1
ATOM 997 C C . ILE A 1 120 ? 0.647 -17.924 6.291 1.00 89.50 120 ILE A C 1
ATOM 999 O O . ILE A 1 120 ? 1.435 -18.754 5.850 1.00 89.50 120 ILE A O 1
ATOM 1003 N N . ALA A 1 121 ? -0.291 -17.355 5.527 1.00 86.25 121 ALA A N 1
ATOM 1004 C CA . ALA A 1 121 ? -0.451 -17.664 4.105 1.00 86.25 121 ALA A CA 1
ATOM 1005 C C . ALA A 1 121 ? 0.811 -17.340 3.287 1.00 86.25 121 ALA A C 1
ATOM 1007 O O . ALA A 1 121 ? 1.113 -18.043 2.329 1.00 86.25 121 ALA A O 1
ATOM 1008 N N . SER A 1 122 ? 1.567 -16.306 3.673 1.00 84.25 122 SER A N 1
ATOM 1009 C CA . SER A 1 122 ? 2.840 -15.958 3.030 1.00 84.25 122 SER A CA 1
ATOM 1010 C C . SER A 1 122 ? 4.007 -16.851 3.456 1.00 84.25 122 SER A C 1
ATOM 1012 O O . SER A 1 122 ? 4.979 -16.966 2.714 1.00 84.25 122 SER A O 1
ATOM 1014 N N . THR A 1 123 ? 3.936 -17.445 4.647 1.00 79.06 123 THR A N 1
ATOM 1015 C CA . THR A 1 123 ? 4.997 -18.283 5.235 1.00 79.06 123 THR A CA 1
ATOM 1016 C C . THR A 1 123 ? 4.657 -19.771 5.103 1.00 79.06 123 THR A C 1
ATOM 1018 O O . THR A 1 123 ? 5.233 -20.595 5.811 1.00 79.06 123 THR A O 1
ATOM 1021 N N . ASP A 1 124 ? 3.690 -20.116 4.240 1.00 65.62 124 ASP A N 1
ATOM 1022 C CA . ASP A 1 124 ? 3.112 -21.457 4.129 1.00 65.62 124 ASP A CA 1
ATOM 1023 C C . ASP A 1 124 ? 4.228 -22.512 4.107 1.00 65.62 124 ASP A C 1
ATOM 1025 O O . ASP A 1 124 ? 5.024 -22.600 3.172 1.00 65.62 124 ASP A O 1
ATOM 1029 N N . SER A 1 125 ? 4.297 -23.291 5.192 1.00 56.22 125 SER A N 1
ATOM 1030 C CA . SER A 1 125 ? 5.327 -24.297 5.494 1.00 56.22 125 SER A CA 1
ATOM 1031 C C . SER A 1 125 ? 5.143 -25.565 4.654 1.00 56.22 125 SER A C 1
ATOM 1033 O O . SER A 1 125 ? 5.465 -26.677 5.073 1.00 56.22 125 SER A O 1
ATOM 1035 N N . SER A 1 126 ? 4.545 -25.397 3.481 1.00 62.38 126 SER A N 1
ATOM 1036 C CA . SER A 1 126 ? 4.313 -26.423 2.491 1.00 62.38 126 SER A CA 1
ATOM 1037 C C . SER A 1 126 ? 5.658 -26.974 2.014 1.00 62.38 126 SER A C 1
ATOM 1039 O O . SER A 1 126 ? 6.555 -26.224 1.629 1.00 62.38 126 SER A O 1
ATOM 1041 N N . THR A 1 127 ? 5.816 -28.299 2.059 1.00 63.06 127 THR A N 1
ATOM 1042 C CA . THR A 1 127 ? 6.991 -29.006 1.531 1.00 63.06 127 THR A CA 1
ATOM 1043 C C . THR A 1 127 ? 7.268 -28.555 0.090 1.00 63.06 127 THR A C 1
ATOM 1045 O O . THR A 1 127 ? 6.330 -28.384 -0.684 1.00 63.06 127 THR A O 1
ATOM 1048 N N . GLN A 1 128 ? 8.535 -28.371 -0.305 1.00 66.88 128 GLN A N 1
ATOM 1049 C CA . GLN A 1 128 ? 8.881 -27.880 -1.655 1.00 66.88 128 GLN A CA 1
ATOM 1050 C C . GLN A 1 128 ? 8.176 -28.652 -2.787 1.00 66.88 128 GLN A C 1
ATOM 1052 O O . GLN A 1 128 ? 7.816 -28.057 -3.801 1.00 66.88 128 GLN A O 1
ATOM 1057 N N . ASP A 1 129 ? 7.915 -29.946 -2.598 1.00 67.25 129 ASP A N 1
ATOM 1058 C CA . ASP A 1 129 ? 7.214 -30.778 -3.577 1.00 67.25 129 ASP A CA 1
ATOM 1059 C C . ASP A 1 129 ? 5.727 -30.423 -3.738 1.00 67.25 129 ASP A C 1
ATOM 1061 O O . ASP A 1 129 ? 5.219 -30.416 -4.859 1.00 67.25 129 ASP A O 1
ATOM 1065 N N . SER A 1 130 ? 5.019 -30.045 -2.666 1.00 69.88 130 SER A N 1
ATOM 1066 C CA . SER A 1 130 ? 3.619 -29.609 -2.778 1.00 69.88 130 SER A CA 1
ATOM 1067 C C . SER A 1 130 ? 3.503 -28.234 -3.439 1.00 69.88 130 SER A C 1
ATOM 1069 O O . SER A 1 130 ? 2.550 -27.987 -4.183 1.00 69.88 130 SER A O 1
ATOM 1071 N N . LEU A 1 131 ? 4.499 -27.364 -3.239 1.00 73.06 131 LEU A N 1
ATOM 1072 C CA . LEU A 1 131 ? 4.604 -26.085 -3.942 1.00 73.06 131 LEU A CA 1
ATOM 1073 C C . LEU A 1 131 ? 4.873 -26.280 -5.438 1.00 73.06 131 LEU A C 1
ATOM 1075 O O . LEU A 1 131 ? 4.229 -25.617 -6.248 1.00 73.06 131 LEU A O 1
ATOM 1079 N N . ARG A 1 132 ? 5.760 -27.215 -5.812 1.00 71.69 132 ARG A N 1
ATOM 1080 C CA . ARG A 1 132 ? 6.057 -27.545 -7.219 1.00 71.69 132 ARG A CA 1
ATOM 1081 C C . ARG A 1 132 ? 4.810 -28.004 -7.963 1.00 71.69 132 ARG A C 1
ATOM 1083 O O . ARG A 1 132 ? 4.398 -27.344 -8.914 1.00 71.69 132 ARG A O 1
ATOM 1090 N N . VAL A 1 133 ? 4.141 -29.037 -7.452 1.00 73.25 133 VAL A N 1
ATOM 1091 C CA . VAL A 1 133 ? 2.922 -29.583 -8.071 1.00 73.25 133 VAL A CA 1
ATOM 1092 C C . VAL A 1 133 ? 1.827 -28.519 -8.178 1.00 73.25 133 VAL A C 1
ATOM 1094 O O . VAL A 1 133 ? 1.141 -28.420 -9.190 1.00 73.25 133 VAL A O 1
ATOM 1097 N N . ARG A 1 134 ? 1.661 -27.676 -7.153 1.00 75.00 134 ARG A N 1
ATOM 1098 C CA . ARG A 1 134 ? 0.644 -26.616 -7.170 1.00 75.00 134 ARG A CA 1
ATOM 1099 C C . ARG A 1 134 ? 0.986 -25.476 -8.131 1.00 75.00 134 ARG A C 1
ATOM 1101 O O . ARG A 1 134 ? 0.070 -24.897 -8.709 1.00 75.00 134 ARG A O 1
ATOM 1108 N N . SER A 1 135 ? 2.269 -25.161 -8.304 1.00 76.69 135 SER A N 1
ATOM 1109 C CA . SER A 1 135 ? 2.735 -24.089 -9.193 1.00 76.69 135 SER A CA 1
ATOM 1110 C C . SER A 1 135 ? 2.527 -24.394 -10.679 1.00 76.69 135 SER A C 1
ATOM 1112 O O . SER A 1 135 ? 2.470 -23.470 -11.486 1.00 76.69 135 SER A O 1
ATOM 1114 N N . GLU A 1 136 ? 2.370 -25.672 -11.025 1.00 77.69 136 GLU A N 1
ATOM 1115 C CA . GLU A 1 136 ? 2.115 -26.154 -12.388 1.00 77.69 136 GLU A CA 1
ATOM 1116 C C . GLU A 1 136 ? 0.616 -26.209 -12.733 1.00 77.69 136 GLU A C 1
ATOM 1118 O O . GLU A 1 136 ? 0.243 -26.337 -13.898 1.00 77.69 136 GLU A O 1
ATOM 1123 N N . ILE A 1 137 ? -0.275 -26.064 -11.745 1.00 78.81 137 ILE A N 1
ATOM 1124 C CA . ILE A 1 137 ? -1.725 -26.155 -11.949 1.00 78.81 137 ILE A CA 1
ATOM 1125 C C . ILE A 1 137 ? -2.324 -24.754 -12.104 1.00 78.81 137 ILE A C 1
ATOM 1127 O O . ILE A 1 137 ? -2.374 -23.976 -11.150 1.00 78.81 137 ILE A O 1
ATOM 1131 N N . ARG A 1 138 ? -2.882 -24.456 -13.285 1.00 81.00 138 ARG A N 1
ATOM 1132 C CA . ARG A 1 138 ? -3.709 -23.254 -13.507 1.00 81.00 138 ARG A CA 1
ATOM 1133 C C . ARG A 1 138 ? -5.029 -23.375 -12.744 1.00 81.00 138 ARG A C 1
ATOM 1135 O O . ARG A 1 138 ? -5.674 -24.422 -12.790 1.00 81.00 138 ARG A O 1
ATOM 1142 N N . GLY A 1 139 ? -5.439 -22.324 -12.032 1.00 81.62 139 GLY A N 1
ATOM 1143 C CA . GLY A 1 139 ? -6.633 -22.363 -11.176 1.00 81.62 139 GLY A CA 1
ATOM 1144 C C . GLY A 1 139 ? -6.589 -23.472 -10.105 1.00 81.62 139 GLY A C 1
ATOM 1145 O O . GLY A 1 139 ? -7.430 -24.385 -10.133 1.00 81.62 139 GLY A O 1
ATOM 1146 N N . PRO A 1 140 ? -5.615 -23.446 -9.171 1.00 81.69 140 PRO A N 1
ATOM 1147 C CA . PRO A 1 140 ? -5.556 -24.417 -8.086 1.00 81.69 140 PRO A CA 1
ATOM 1148 C C . PRO A 1 140 ? -6.776 -24.273 -7.168 1.00 81.69 140 PRO A C 1
ATOM 1150 O O . PRO A 1 140 ? -7.355 -23.194 -7.033 1.00 81.69 140 PRO A O 1
ATOM 1153 N N . VAL A 1 141 ? -7.170 -25.376 -6.528 1.00 82.88 141 VAL A N 1
ATOM 1154 C CA . VAL A 1 141 ? -8.240 -25.338 -5.523 1.00 82.88 141 VAL A CA 1
ATOM 1155 C C . VAL A 1 141 ? -7.800 -24.496 -4.316 1.00 82.88 141 VAL A C 1
ATOM 1157 O O . VAL A 1 141 ? -6.620 -24.556 -3.954 1.00 82.88 141 VAL A O 1
ATOM 1160 N N . PRO A 1 142 ? -8.710 -23.725 -3.687 1.00 84.00 142 PRO A N 1
ATOM 1161 C CA . PRO A 1 142 ? -8.351 -22.871 -2.562 1.00 84.00 142 PRO A CA 1
ATOM 1162 C C . PRO A 1 142 ? -7.744 -23.664 -1.402 1.00 84.00 142 PRO A C 1
ATOM 1164 O O . PRO A 1 142 ? -8.257 -24.719 -1.021 1.00 84.00 142 PRO A O 1
ATOM 1167 N N . ASN A 1 143 ? -6.664 -23.146 -0.816 1.00 83.88 143 ASN A N 1
ATOM 1168 C CA . ASN A 1 143 ? -6.061 -23.728 0.379 1.00 83.88 143 ASN A CA 1
ATOM 1169 C C . ASN A 1 143 ? -6.987 -23.55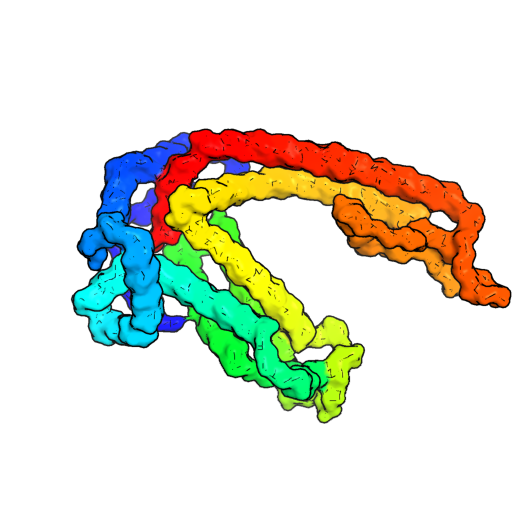1 1.590 1.00 83.88 143 ASN A C 1
ATOM 1171 O O . ASN A 1 143 ? -7.801 -22.630 1.629 1.00 83.88 143 ASN A O 1
ATOM 1175 N N . ARG A 1 144 ? -6.802 -24.357 2.643 1.00 87.62 144 ARG A N 1
ATOM 1176 C CA . ARG A 1 144 ? -7.554 -24.182 3.902 1.00 87.62 144 ARG A CA 1
ATOM 1177 C C . ARG A 1 144 ? -7.406 -22.758 4.450 1.00 87.62 144 ARG A C 1
ATOM 1179 O O . ARG A 1 144 ? -8.393 -22.156 4.853 1.00 87.62 144 ARG A O 1
ATOM 1186 N N . ILE A 1 145 ? -6.191 -22.206 4.397 1.00 88.75 145 ILE A N 1
ATOM 1187 C CA . ILE A 1 145 ? -5.896 -20.830 4.827 1.00 88.75 145 ILE A CA 1
ATOM 1188 C C . ILE A 1 145 ? -6.606 -19.803 3.929 1.00 88.75 145 ILE A C 1
ATOM 1190 O O . ILE A 1 145 ? -7.206 -18.863 4.440 1.00 88.75 145 ILE A O 1
ATOM 1194 N N . GLU A 1 146 ? -6.617 -20.004 2.608 1.00 88.50 146 GLU A N 1
ATOM 1195 C CA . GLU A 1 146 ? -7.322 -19.121 1.663 1.00 88.50 146 GLU A CA 1
ATOM 1196 C C . GLU A 1 146 ? -8.843 -19.142 1.887 1.00 88.50 146 GLU A C 1
ATOM 1198 O O . GLU A 1 146 ? -9.488 -18.102 1.783 1.00 88.50 146 GLU A O 1
ATOM 1203 N N . ILE A 1 147 ? -9.418 -20.292 2.261 1.00 91.50 147 ILE A N 1
ATOM 1204 C CA . ILE A 1 147 ? -10.836 -20.404 2.642 1.00 91.50 147 ILE A CA 1
ATOM 1205 C C . ILE A 1 147 ? -11.117 -19.603 3.920 1.00 91.50 147 ILE A C 1
ATOM 1207 O O . ILE A 1 147 ? -12.126 -18.900 3.988 1.00 91.50 147 ILE A O 1
ATOM 1211 N N . PHE A 1 148 ? -10.225 -19.659 4.916 1.00 92.62 148 PHE A N 1
ATOM 1212 C CA . PHE A 1 148 ? -10.345 -18.802 6.097 1.00 92.62 148 PHE A CA 1
ATOM 1213 C C . PHE A 1 148 ? -10.269 -17.323 5.708 1.00 92.62 148 PHE A C 1
ATOM 1215 O O . PHE A 1 148 ? -11.175 -16.571 6.044 1.00 92.62 148 PHE A O 1
ATOM 1222 N N . ILE A 1 149 ? -9.269 -16.904 4.931 1.00 93.25 149 ILE A N 1
ATOM 1223 C CA . ILE A 1 149 ? -9.145 -15.517 4.445 1.00 93.25 149 ILE A CA 1
ATOM 1224 C C . ILE A 1 149 ? -10.429 -15.069 3.732 1.00 93.25 149 ILE A C 1
ATOM 1226 O O . ILE A 1 149 ? -10.953 -13.998 4.034 1.00 93.25 149 ILE A O 1
ATOM 1230 N N . LEU A 1 150 ? -10.985 -15.907 2.851 1.00 93.69 150 LEU A N 1
ATOM 1231 C CA . LEU A 1 150 ? -12.235 -15.629 2.144 1.00 93.69 150 LEU A CA 1
ATOM 1232 C C . LEU A 1 150 ? -13.403 -15.385 3.110 1.00 93.69 150 LEU A C 1
ATOM 1234 O O . LEU A 1 150 ? -14.190 -14.461 2.905 1.00 93.69 150 LEU A O 1
ATOM 1238 N N . TRP A 1 151 ? -13.498 -16.172 4.183 1.00 94.81 151 TRP A N 1
ATOM 1239 C CA . TRP A 1 151 ? -14.513 -15.984 5.220 1.00 94.81 151 TRP A CA 1
ATOM 1240 C C . TRP A 1 151 ? -14.417 -14.604 5.891 1.00 94.81 151 TRP A C 1
ATOM 1242 O O . TRP A 1 151 ? -15.441 -13.951 6.115 1.00 94.81 151 TRP A O 1
ATOM 1252 N N . TRP A 1 152 ? -13.199 -14.125 6.166 1.00 95.06 152 TRP A N 1
ATOM 1253 C CA . TRP A 1 152 ? -12.976 -12.770 6.684 1.00 95.06 152 TRP A CA 1
ATOM 1254 C C . TRP A 1 152 ? -13.336 -11.692 5.661 1.00 95.06 152 TRP A C 1
ATOM 1256 O O . TRP A 1 152 ? -14.049 -10.752 6.011 1.00 95.06 152 TRP A O 1
ATOM 1266 N N . VAL A 1 153 ? -12.914 -11.848 4.401 1.00 95.88 153 VAL A N 1
ATOM 1267 C CA . VAL A 1 153 ? -13.211 -10.892 3.320 1.00 95.88 153 VAL A CA 1
ATOM 1268 C C . VAL A 1 153 ? -14.720 -10.697 3.160 1.00 95.88 153 VAL A C 1
ATOM 1270 O O . VAL A 1 153 ? -15.178 -9.559 3.112 1.00 95.88 153 VAL A O 1
ATOM 1273 N N . ILE A 1 154 ? -15.514 -11.774 3.165 1.00 95.69 154 ILE A N 1
ATOM 1274 C CA . ILE A 1 154 ? -16.986 -11.683 3.117 1.00 95.69 154 ILE A CA 1
ATOM 1275 C C . ILE A 1 154 ? -17.523 -10.871 4.305 1.00 95.69 154 ILE A C 1
ATOM 1277 O O . ILE A 1 154 ? -18.426 -10.047 4.150 1.00 95.69 154 ILE A O 1
ATOM 1281 N N . GLY A 1 155 ? -16.958 -11.082 5.497 1.00 94.12 155 GLY A N 1
ATOM 1282 C CA . GLY A 1 155 ? -17.310 -10.329 6.697 1.00 94.12 155 GLY A CA 1
ATOM 1283 C C . GLY A 1 155 ? -17.023 -8.832 6.580 1.00 94.12 155 GLY A C 1
ATOM 1284 O O . GLY A 1 155 ? -17.877 -8.031 6.960 1.00 94.12 155 GLY A O 1
ATOM 1285 N N . PHE A 1 156 ? -15.862 -8.456 6.040 1.00 94.19 156 PHE A N 1
ATOM 1286 C CA . PHE A 1 156 ? -15.501 -7.054 5.832 1.00 94.19 156 PHE A CA 1
ATOM 1287 C C . PHE A 1 156 ? -16.346 -6.393 4.747 1.00 94.19 156 PHE A C 1
ATOM 1289 O O . PHE A 1 156 ? -16.849 -5.300 4.973 1.00 94.19 156 PHE A O 1
ATOM 1296 N N . VAL A 1 157 ? -16.609 -7.080 3.632 1.00 95.88 157 VAL A N 1
ATOM 1297 C CA . VAL A 1 157 ? -17.506 -6.576 2.578 1.00 95.88 157 VAL A CA 1
ATOM 1298 C C . VAL A 1 157 ? -18.892 -6.284 3.143 1.00 95.88 157 VAL A C 1
ATOM 1300 O O . VAL A 1 157 ? -19.436 -5.207 2.919 1.00 95.88 157 VAL A O 1
ATOM 1303 N N . TRP A 1 158 ? -19.447 -7.200 3.940 1.00 95.00 158 TRP A N 1
ATOM 1304 C CA . TRP A 1 158 ? -20.731 -6.968 4.600 1.00 95.00 158 TRP A CA 1
ATOM 1305 C C . TRP A 1 158 ? -20.694 -5.780 5.575 1.00 95.00 158 TRP A C 1
ATOM 1307 O O . TRP A 1 158 ? -21.647 -5.006 5.639 1.00 95.00 158 TRP A O 1
ATOM 1317 N N . SER A 1 159 ? -19.602 -5.630 6.332 1.00 90.81 159 SER A N 1
ATOM 1318 C CA . SER A 1 159 ? -19.410 -4.506 7.255 1.00 90.81 159 SER A CA 1
ATOM 1319 C C . SER A 1 159 ? -19.394 -3.164 6.520 1.00 90.81 159 SER A C 1
ATOM 1321 O O . SER A 1 159 ? -20.135 -2.262 6.902 1.00 90.81 159 SER A O 1
ATOM 1323 N N . GLU A 1 160 ? -18.630 -3.055 5.431 1.00 92.69 160 GLU A N 1
ATOM 1324 C CA . GLU A 1 160 ? -18.545 -1.830 4.626 1.00 92.69 160 GLU A CA 1
ATOM 1325 C C . GLU A 1 160 ? -19.871 -1.505 3.933 1.00 92.69 160 GLU A C 1
ATOM 1327 O O . GLU A 1 160 ? -20.307 -0.356 3.923 1.00 92.69 160 GLU A O 1
ATOM 1332 N N . MET A 1 161 ? -20.576 -2.514 3.406 1.00 93.12 161 MET A N 1
ATOM 1333 C CA . MET A 1 161 ? -21.908 -2.310 2.825 1.00 93.12 161 MET A CA 1
ATOM 1334 C C . MET A 1 161 ? -22.889 -1.738 3.850 1.00 93.12 161 MET A C 1
ATOM 1336 O O . MET A 1 161 ? -23.679 -0.850 3.526 1.00 93.12 161 MET A O 1
ATOM 1340 N N . LYS A 1 162 ? -22.830 -2.228 5.094 1.00 90.94 162 LYS A N 1
ATOM 1341 C CA . LYS A 1 162 ? -23.654 -1.713 6.185 1.00 90.94 162 LYS A CA 1
ATOM 1342 C C . LYS A 1 162 ? -23.279 -0.271 6.539 1.00 90.94 162 LYS A C 1
ATOM 1344 O O . LYS A 1 162 ? -24.178 0.548 6.693 1.00 90.94 162 LYS A O 1
ATOM 1349 N N . GLN A 1 163 ? -21.989 0.051 6.604 1.00 87.94 163 GLN A N 1
ATOM 1350 C CA . GLN A 1 163 ? -21.531 1.415 6.870 1.00 87.94 163 GLN A CA 1
ATOM 1351 C C . GLN A 1 163 ? -22.027 2.402 5.803 1.00 87.94 163 GLN A C 1
ATOM 1353 O O . GLN A 1 163 ? -22.591 3.442 6.136 1.00 87.94 163 GLN A O 1
ATOM 1358 N N . ILE A 1 164 ? -21.907 2.046 4.518 1.00 90.31 164 ILE A N 1
ATOM 1359 C CA . ILE A 1 164 ? -22.399 2.872 3.404 1.00 90.31 164 ILE A CA 1
ATOM 1360 C C . ILE A 1 164 ? -23.914 3.100 3.507 1.00 90.31 164 ILE A C 1
ATOM 1362 O O . ILE A 1 164 ? -24.396 4.189 3.186 1.00 90.31 164 ILE A O 1
ATOM 1366 N N . TRP A 1 165 ? -24.665 2.085 3.943 1.00 92.56 165 TRP A N 1
ATOM 1367 C CA . TRP A 1 165 ? -26.112 2.179 4.120 1.00 92.56 165 TRP A CA 1
ATOM 1368 C C . TRP A 1 165 ? -26.510 3.090 5.289 1.00 92.56 165 TRP A C 1
ATOM 1370 O O . TRP A 1 165 ? -27.466 3.850 5.168 1.00 92.56 165 TRP A O 1
ATOM 1380 N N . GLU A 1 166 ? -25.789 3.020 6.410 1.00 87.06 166 GLU A N 1
ATOM 1381 C CA . GLU A 1 166 ? -26.107 3.774 7.629 1.00 87.06 166 GLU A CA 1
ATOM 1382 C C . GLU A 1 166 ? -25.643 5.239 7.563 1.00 87.06 166 GLU A C 1
ATOM 1384 O O . GLU A 1 166 ? -26.399 6.132 7.938 1.00 87.06 166 GLU A O 1
ATOM 1389 N N . GLU A 1 167 ? -24.433 5.504 7.063 1.00 85.25 167 GLU A N 1
ATOM 1390 C CA . GLU A 1 167 ? -23.866 6.863 6.963 1.00 85.25 167 GLU A CA 1
ATOM 1391 C C . GLU A 1 167 ? -24.300 7.599 5.684 1.00 85.25 167 GLU A C 1
ATOM 1393 O O . GLU A 1 167 ? -24.303 8.832 5.614 1.00 85.25 167 GLU A O 1
ATOM 1398 N N . GLY A 1 168 ? -24.643 6.842 4.640 1.00 88.31 168 GLY A N 1
ATOM 1399 C CA . GLY A 1 168 ? -24.913 7.348 3.301 1.00 88.31 168 GLY A CA 1
ATOM 1400 C C . GLY A 1 168 ? -23.650 7.544 2.451 1.00 88.31 168 GLY A C 1
ATOM 1401 O O . GLY A 1 168 ? -22.598 8.002 2.901 1.00 88.31 168 GLY A O 1
ATOM 1402 N N . PHE A 1 169 ? -23.775 7.271 1.149 1.00 87.19 169 PHE A N 1
ATOM 1403 C CA . PHE A 1 169 ? -22.656 7.258 0.193 1.00 87.19 169 PHE A CA 1
ATOM 1404 C C . PHE A 1 169 ? -21.830 8.557 0.155 1.00 87.19 169 PHE A C 1
ATOM 1406 O O . PHE A 1 169 ? -20.604 8.528 0.070 1.00 87.19 169 PHE A O 1
ATOM 1413 N N . LYS A 1 170 ? -22.489 9.721 0.243 1.00 84.06 170 LYS A N 1
ATOM 1414 C CA . LYS A 1 170 ? -21.802 11.022 0.192 1.00 84.06 170 LYS A CA 1
ATOM 1415 C C . LYS A 1 170 ? -20.915 11.262 1.416 1.00 84.06 170 LYS A C 1
ATOM 1417 O O . LYS A 1 170 ? -19.874 11.899 1.280 1.00 84.06 170 LYS A O 1
ATOM 1422 N N . ALA A 1 171 ? -21.336 10.794 2.591 1.00 81.81 171 ALA A N 1
ATOM 1423 C CA . ALA A 1 171 ? -20.532 10.884 3.804 1.00 81.81 171 ALA A CA 1
ATOM 1424 C C . ALA A 1 171 ? -19.342 9.920 3.716 1.00 81.81 171 ALA A C 1
ATOM 1426 O O . ALA A 1 171 ? -18.208 10.343 3.926 1.00 81.81 171 ALA A O 1
ATOM 1427 N N . TYR A 1 172 ? -19.595 8.688 3.266 1.00 85.38 172 TYR A N 1
ATOM 1428 C CA . TYR A 1 172 ? -18.579 7.648 3.111 1.00 85.38 172 TYR A CA 1
ATOM 1429 C C . TYR A 1 172 ? -17.408 8.076 2.210 1.00 85.38 172 TYR A C 1
ATOM 1431 O O . TYR A 1 172 ? -16.251 8.013 2.615 1.00 85.38 172 TYR A O 1
ATOM 1439 N N . VAL A 1 173 ? -17.692 8.585 1.006 1.00 85.56 173 VAL A N 1
ATOM 1440 C CA . VAL A 1 173 ? -16.663 8.967 0.013 1.00 85.56 173 VAL A CA 1
ATOM 1441 C C . VAL A 1 173 ? -15.811 10.164 0.458 1.00 85.56 173 VAL A C 1
ATOM 1443 O O . VAL A 1 173 ? -14.713 10.389 -0.055 1.00 85.56 173 VAL A O 1
ATOM 1446 N N . ARG A 1 174 ? -16.299 10.956 1.414 1.00 79.88 174 ARG A N 1
ATOM 1447 C CA . ARG A 1 174 ? -15.581 12.124 1.930 1.00 79.88 174 ARG A CA 1
ATOM 1448 C C . ARG A 1 174 ? -14.440 11.735 2.872 1.00 79.88 174 ARG A C 1
ATOM 1450 O O . ARG A 1 174 ? -13.500 12.510 3.042 1.00 79.88 174 ARG A O 1
ATOM 1457 N N . GLN A 1 175 ? -14.509 10.546 3.461 1.00 79.00 175 GLN A N 1
ATOM 1458 C CA . GLN A 1 175 ? -13.501 10.031 4.372 1.00 79.00 175 GLN A CA 1
ATOM 1459 C C . GLN A 1 175 ? -12.411 9.282 3.592 1.00 79.00 175 GLN A C 1
ATOM 1461 O O . GLN A 1 175 ? -12.631 8.193 3.070 1.00 79.00 175 GLN A O 1
ATOM 1466 N N . TRP A 1 176 ? -11.203 9.854 3.529 1.00 81.25 176 TRP A N 1
ATOM 1467 C CA . TRP A 1 176 ? -10.045 9.265 2.825 1.00 81.25 176 TRP A CA 1
ATOM 1468 C C . TRP A 1 176 ? -9.689 7.851 3.288 1.00 81.25 176 TRP A C 1
ATOM 1470 O O . TRP A 1 176 ? -9.207 7.023 2.524 1.00 81.25 176 TRP A O 1
ATOM 1480 N N . TRP A 1 177 ? -9.959 7.575 4.549 1.00 83.19 177 TRP A N 1
ATOM 1481 C CA . TRP A 1 177 ? -9.766 6.287 5.185 1.00 83.19 177 TRP A CA 1
ATOM 1482 C C . TRP A 1 177 ? -10.686 5.195 4.621 1.00 83.19 177 TRP A C 1
ATOM 1484 O O . TRP A 1 177 ? -10.225 4.088 4.351 1.00 83.19 177 TRP A O 1
ATOM 1494 N N . ASN A 1 178 ? -11.932 5.543 4.304 1.00 88.81 178 ASN A N 1
ATOM 1495 C CA . ASN A 1 178 ? -12.892 4.628 3.692 1.00 88.81 178 ASN A CA 1
ATOM 1496 C C . ASN A 1 178 ? -12.501 4.290 2.239 1.00 88.81 178 ASN A C 1
ATOM 1498 O O . ASN A 1 178 ? -12.780 3.198 1.754 1.00 88.81 178 ASN A O 1
ATOM 1502 N N . TRP A 1 179 ? -11.781 5.181 1.542 1.00 89.56 179 TRP A N 1
ATOM 1503 C CA . TRP A 1 179 ? -11.217 4.868 0.221 1.00 89.56 179 TRP A CA 1
ATOM 1504 C C . TRP A 1 179 ? -10.178 3.750 0.267 1.00 89.56 179 TRP A C 1
ATOM 1506 O O . TRP A 1 179 ? -10.112 2.948 -0.665 1.00 89.56 179 TRP A O 1
ATOM 1516 N N . LEU A 1 180 ? -9.373 3.686 1.331 1.00 90.00 180 LEU A N 1
ATOM 1517 C CA . LEU A 1 180 ? -8.396 2.614 1.500 1.00 90.00 180 LEU A CA 1
ATOM 1518 C C . LEU A 1 180 ? -9.108 1.271 1.709 1.00 90.00 180 LEU A C 1
ATOM 1520 O O . LEU A 1 180 ? -8.717 0.287 1.082 1.00 90.00 180 LEU A O 1
ATOM 1524 N N . ASP A 1 181 ? -10.181 1.241 2.503 1.00 91.19 181 ASP A N 1
ATOM 1525 C CA . ASP A 1 181 ? -11.004 0.039 2.693 1.00 91.19 181 ASP A CA 1
ATOM 1526 C C . ASP A 1 181 ? -11.711 -0.394 1.416 1.00 91.19 181 ASP A C 1
ATOM 1528 O O . ASP A 1 181 ? -11.634 -1.561 1.026 1.00 91.19 181 ASP A O 1
ATOM 1532 N N . PHE A 1 182 ? -12.319 0.556 0.707 1.00 93.00 182 PHE A N 1
ATOM 1533 C CA . PHE A 1 182 ? -12.958 0.301 -0.575 1.00 93.00 182 PHE A CA 1
ATOM 1534 C C . PHE A 1 182 ? -11.970 -0.271 -1.604 1.00 93.00 182 PHE A C 1
ATOM 1536 O O . PHE A 1 182 ? -12.275 -1.259 -2.273 1.00 93.00 182 PHE A O 1
ATOM 1543 N N . LEU A 1 183 ? -10.765 0.303 -1.704 1.00 94.69 183 LEU A N 1
ATOM 1544 C CA . LEU A 1 183 ? -9.716 -0.177 -2.607 1.00 94.69 183 LEU A CA 1
ATOM 1545 C C . LEU A 1 183 ? -9.231 -1.577 -2.215 1.00 94.69 183 LEU A C 1
ATOM 1547 O O . LEU A 1 183 ? -9.163 -2.467 -3.063 1.00 94.69 183 LEU A O 1
ATOM 1551 N N . MET A 1 184 ? -8.921 -1.788 -0.936 1.00 95.12 184 MET A N 1
ATOM 1552 C CA . MET A 1 184 ? -8.471 -3.075 -0.406 1.00 95.12 184 MET A CA 1
ATOM 1553 C C . MET A 1 184 ? -9.504 -4.179 -0.668 1.00 95.12 184 MET A C 1
ATOM 1555 O O . MET A 1 184 ? -9.164 -5.229 -1.218 1.00 95.12 184 MET A O 1
ATOM 1559 N N . LEU A 1 185 ? -10.771 -3.954 -0.309 1.00 95.56 185 LEU A N 1
ATOM 1560 C CA . LEU A 1 185 ? -11.832 -4.940 -0.516 1.00 95.56 185 LEU A CA 1
ATOM 1561 C C . LEU A 1 185 ? -12.159 -5.129 -1.995 1.00 95.56 185 LEU A C 1
ATOM 1563 O O . LEU A 1 185 ? -12.405 -6.259 -2.414 1.00 95.56 185 LEU A O 1
ATOM 1567 N N . GLY A 1 186 ? -12.093 -4.069 -2.805 1.00 96.81 186 GLY A N 1
ATOM 1568 C CA . GLY A 1 186 ? -12.215 -4.161 -4.258 1.00 96.81 186 GLY A CA 1
ATOM 1569 C C . GLY A 1 186 ? -11.154 -5.077 -4.874 1.00 96.81 186 GLY A C 1
ATOM 1570 O O . GLY A 1 186 ? -11.477 -5.929 -5.707 1.00 96.81 186 GLY A O 1
ATOM 1571 N N . LEU A 1 187 ? -9.900 -4.980 -4.420 1.00 97.06 187 LEU A N 1
ATOM 1572 C CA . LEU A 1 187 ? -8.814 -5.865 -4.855 1.00 97.06 187 LEU A CA 1
ATOM 1573 C C . LEU A 1 187 ? -9.033 -7.319 -4.405 1.00 97.06 187 LEU A C 1
ATOM 1575 O O . LEU A 1 187 ? -8.821 -8.241 -5.201 1.00 97.06 187 LEU A O 1
ATOM 1579 N N . TYR A 1 188 ? -9.514 -7.549 -3.178 1.00 96.50 188 TYR A N 1
ATOM 1580 C CA . TYR A 1 188 ? -9.867 -8.897 -2.714 1.00 96.50 188 TYR A CA 1
ATOM 1581 C C . TYR A 1 188 ? -11.022 -9.507 -3.514 1.00 96.50 188 TYR A C 1
ATOM 1583 O O . TYR A 1 188 ? -10.924 -10.654 -3.950 1.00 96.50 188 TYR A O 1
ATOM 1591 N N . LEU A 1 189 ? -12.090 -8.748 -3.767 1.00 97.06 189 LEU A N 1
ATOM 1592 C CA . LEU A 1 189 ? -13.220 -9.202 -4.581 1.00 97.06 189 LEU A CA 1
ATOM 1593 C C . LEU A 1 189 ? -12.789 -9.520 -6.017 1.00 97.06 189 LEU A C 1
ATOM 1595 O O . LEU A 1 189 ? -13.167 -10.562 -6.554 1.00 97.06 189 LEU A O 1
ATOM 1599 N N . THR A 1 190 ? -11.941 -8.677 -6.612 1.00 96.81 190 THR A N 1
ATOM 1600 C CA . THR A 1 190 ? -11.388 -8.913 -7.956 1.00 96.81 190 THR A CA 1
ATOM 1601 C C . THR A 1 190 ? -10.523 -10.174 -7.987 1.00 96.81 190 THR A C 1
ATOM 1603 O O . THR A 1 190 ? -10.635 -10.982 -8.908 1.00 96.81 190 THR A O 1
ATOM 1606 N N . THR A 1 191 ? -9.712 -10.402 -6.951 1.00 95.44 191 THR A N 1
ATOM 1607 C CA . THR A 1 191 ? -8.915 -11.628 -6.802 1.00 95.44 191 THR A CA 1
ATOM 1608 C C . THR A 1 191 ? -9.805 -12.869 -6.762 1.00 95.44 191 THR A C 1
ATOM 1610 O O . THR A 1 191 ? -9.554 -13.831 -7.488 1.00 95.44 191 THR A O 1
ATOM 1613 N N . VAL A 1 192 ? -10.864 -12.853 -5.945 1.00 94.62 192 VAL A N 1
ATOM 1614 C CA . VAL A 1 192 ? -11.815 -13.970 -5.840 1.00 94.62 192 VAL A CA 1
ATOM 1615 C C . VAL A 1 192 ? -12.518 -14.210 -7.175 1.00 94.62 192 VAL A C 1
ATOM 1617 O O . VAL A 1 192 ? -12.604 -15.355 -7.615 1.00 94.62 192 VAL A O 1
ATOM 1620 N N . ALA A 1 193 ? -12.954 -13.151 -7.862 1.00 95.69 193 ALA A N 1
ATOM 1621 C CA . ALA A 1 193 ? -13.576 -13.255 -9.179 1.00 95.69 193 ALA A CA 1
ATOM 1622 C C . ALA A 1 193 ? -12.637 -13.901 -10.213 1.00 95.69 193 ALA A C 1
ATOM 1624 O O . ALA A 1 193 ? -13.032 -14.846 -10.894 1.00 95.69 193 ALA A O 1
ATOM 1625 N N . LEU A 1 194 ? -11.375 -13.467 -10.286 1.00 94.75 194 LEU A N 1
ATOM 1626 C CA . LEU A 1 194 ? -10.381 -14.050 -11.194 1.00 94.75 194 LEU A CA 1
ATOM 1627 C C . LEU A 1 194 ? -10.054 -15.510 -10.853 1.00 94.75 194 LEU A C 1
ATOM 1629 O O . LEU A 1 194 ? -9.917 -16.331 -11.758 1.00 94.75 194 LEU A O 1
ATOM 1633 N N . ARG A 1 195 ? -9.985 -15.868 -9.564 1.00 92.06 195 ARG A N 1
ATOM 1634 C CA . ARG A 1 195 ? -9.809 -17.263 -9.123 1.00 92.06 195 ARG A CA 1
ATOM 1635 C C . ARG A 1 195 ? -10.997 -18.136 -9.529 1.00 92.06 195 ARG A C 1
ATOM 1637 O O . ARG A 1 195 ? -10.792 -19.259 -9.985 1.00 92.06 195 ARG A O 1
ATOM 1644 N N . LEU A 1 196 ? -12.225 -17.627 -9.413 1.00 92.38 196 LEU A N 1
ATOM 1645 C CA . LEU A 1 196 ? -13.423 -18.325 -9.885 1.00 92.38 196 LEU A CA 1
ATOM 1646 C C . LEU A 1 196 ? -13.383 -18.528 -11.402 1.00 92.38 196 LEU A C 1
ATOM 1648 O O . LEU A 1 196 ? -13.616 -19.644 -11.864 1.00 92.38 196 LEU A O 1
ATOM 1652 N N . VAL A 1 197 ? -13.016 -17.493 -12.164 1.00 92.81 197 VAL A N 1
ATOM 1653 C CA . VAL A 1 197 ? -12.826 -17.589 -13.620 1.00 92.81 197 VAL A CA 1
ATOM 1654 C C . VAL A 1 197 ? -11.776 -18.648 -13.961 1.00 92.81 197 VAL A C 1
ATOM 1656 O O . VAL A 1 197 ? -12.055 -19.524 -14.774 1.00 92.81 197 VAL A O 1
ATOM 1659 N N . ALA A 1 198 ? -10.618 -18.653 -13.294 1.00 90.69 198 ALA A N 1
ATOM 1660 C CA . ALA A 1 198 ? -9.578 -19.661 -13.509 1.00 90.69 198 ALA A CA 1
ATOM 1661 C C . ALA A 1 198 ? -10.085 -21.094 -13.241 1.00 90.69 198 ALA A C 1
ATOM 1663 O O . ALA A 1 198 ? -9.815 -22.014 -14.013 1.00 90.69 198 ALA A O 1
ATOM 1664 N N . VAL A 1 199 ? -10.879 -21.303 -12.184 1.00 89.12 199 VAL A N 1
ATOM 1665 C CA . VAL A 1 199 ? -11.482 -22.616 -11.891 1.00 89.12 199 VAL A CA 1
ATOM 1666 C C . VAL A 1 199 ? -12.514 -23.017 -12.953 1.00 89.12 199 VAL A C 1
ATOM 1668 O O . VAL A 1 199 ? -12.566 -24.187 -13.339 1.00 89.12 199 VAL A O 1
ATOM 1671 N N . VAL A 1 200 ? -13.322 -22.078 -13.451 1.00 90.00 200 VAL A N 1
ATOM 1672 C CA . VAL A 1 200 ? -14.302 -22.332 -14.522 1.00 90.00 200 VAL A CA 1
ATOM 1673 C C . VAL A 1 200 ? -13.601 -22.680 -15.836 1.00 90.00 200 VAL A C 1
ATOM 1675 O O . VAL A 1 200 ? -13.955 -23.678 -16.462 1.00 90.00 200 VAL A O 1
ATOM 1678 N N . LEU A 1 201 ? -12.574 -21.925 -16.228 1.00 89.06 201 LEU A N 1
ATOM 1679 C CA . LEU A 1 201 ? -11.765 -22.185 -17.427 1.00 89.06 201 LEU A CA 1
ATOM 1680 C C . LEU A 1 201 ? -11.093 -23.564 -17.377 1.00 89.06 201 LEU A C 1
ATOM 1682 O O . LEU A 1 201 ? -11.062 -24.291 -18.370 1.00 89.06 201 LEU A O 1
ATOM 1686 N N . ARG A 1 202 ? -10.627 -23.972 -16.192 1.00 85.25 202 ARG A N 1
ATOM 1687 C CA . ARG A 1 202 ? -10.090 -25.317 -15.963 1.00 85.25 202 ARG A CA 1
ATOM 1688 C C . ARG A 1 202 ? -11.159 -26.398 -16.115 1.00 85.25 202 ARG A C 1
ATOM 1690 O O . ARG A 1 202 ? -10.926 -27.385 -16.803 1.00 85.25 202 ARG A O 1
ATOM 1697 N N . LYS A 1 203 ? -12.331 -26.226 -15.491 1.00 86.62 203 LYS A N 1
ATOM 1698 C CA . LYS A 1 203 ? -13.436 -27.203 -15.559 1.00 86.62 203 LYS A CA 1
ATOM 1699 C C . LYS A 1 203 ? -14.046 -27.333 -16.954 1.00 86.62 203 LYS A C 1
ATOM 1701 O O . LYS A 1 203 ? -14.544 -28.394 -17.298 1.00 86.62 203 LYS A O 1
ATOM 1706 N N . THR A 1 204 ? -14.018 -26.263 -17.741 1.00 87.12 204 THR A N 1
ATOM 1707 C CA . THR A 1 204 ? -14.505 -26.240 -19.130 1.00 87.12 204 THR A CA 1
ATOM 1708 C C . THR A 1 204 ? -13.451 -26.711 -20.138 1.00 87.12 204 THR A C 1
ATOM 1710 O O . THR A 1 204 ? -13.701 -26.656 -21.338 1.00 87.12 204 THR A O 1
ATOM 1713 N N . HIS A 1 205 ? -12.288 -27.184 -19.667 1.00 81.56 205 HIS A N 1
ATOM 1714 C CA . HIS A 1 205 ? -11.162 -27.663 -20.479 1.00 81.56 205 HIS A CA 1
ATOM 1715 C C . HIS A 1 205 ? -10.591 -26.634 -21.473 1.00 81.56 205 HIS A C 1
ATOM 1717 O O . HIS A 1 205 ? -9.844 -26.998 -22.378 1.00 81.56 205 HIS A O 1
ATOM 1723 N N . GLN A 1 206 ? -10.861 -25.337 -21.281 1.00 80.12 206 GLN A N 1
ATOM 1724 C CA . GLN A 1 206 ? -10.338 -24.273 -22.149 1.00 80.12 206 GLN A CA 1
ATOM 1725 C C . GLN A 1 206 ? -8.832 -24.032 -21.969 1.00 80.12 206 GLN A C 1
ATOM 1727 O O . GLN A 1 206 ? -8.187 -23.489 -22.860 1.00 80.12 206 GLN A O 1
ATOM 1732 N N . TYR A 1 207 ? -8.256 -24.465 -20.842 1.00 75.94 207 TYR A N 1
ATOM 1733 C CA . TYR A 1 207 ? -6.806 -24.434 -20.622 1.00 75.94 207 TYR A CA 1
ATOM 1734 C C . TYR A 1 207 ? -6.033 -25.572 -21.306 1.00 75.94 207 TYR A C 1
ATOM 1736 O O . TYR A 1 207 ? -4.805 -25.542 -21.282 1.00 75.94 207 TYR A O 1
ATOM 1744 N N . GLY A 1 208 ? -6.724 -26.539 -21.918 1.00 69.69 208 GLY A N 1
ATOM 1745 C CA . GLY A 1 208 ? -6.129 -27.785 -22.400 1.00 69.69 208 GLY A CA 1
ATOM 1746 C C . GLY A 1 208 ? -6.142 -28.893 -21.342 1.00 69.69 208 GLY A C 1
ATOM 1747 O O . GLY A 1 208 ? -6.462 -28.669 -20.173 1.00 69.69 208 GLY A O 1
ATOM 1748 N N . THR A 1 209 ? -5.850 -30.121 -21.772 1.00 65.25 209 THR A N 1
ATOM 1749 C CA . THR A 1 209 ? -5.827 -31.323 -20.918 1.00 65.25 209 THR A CA 1
ATOM 1750 C C . THR A 1 209 ? -4.465 -31.591 -20.281 1.00 65.25 209 THR A C 1
ATOM 1752 O O . THR A 1 209 ? -4.385 -32.388 -19.349 1.00 65.25 209 THR A O 1
ATOM 1755 N N . GLU A 1 210 ? -3.408 -30.936 -20.763 1.00 67.44 210 GLU A N 1
ATOM 1756 C CA . GLU A 1 210 ? -2.031 -31.134 -20.306 1.00 67.44 210 GLU A CA 1
ATOM 1757 C C . GLU A 1 210 ? -1.613 -30.055 -19.297 1.00 67.44 210 GLU A C 1
ATOM 1759 O O . GLU A 1 210 ? -1.935 -28.874 -19.447 1.00 67.44 210 GLU A O 1
ATOM 1764 N N . SER A 1 211 ? -0.894 -30.464 -18.249 1.00 69.12 211 SER A N 1
ATOM 1765 C CA . SER A 1 211 ? -0.302 -29.542 -17.277 1.00 69.12 211 SER A CA 1
ATOM 1766 C C . SER A 1 211 ? 0.890 -28.829 -17.915 1.00 69.12 211 SER A C 1
ATOM 1768 O O . SER A 1 211 ? 1.885 -29.471 -18.235 1.00 69.12 211 SER A O 1
ATOM 1770 N N . ALA A 1 212 ? 0.798 -27.510 -18.082 1.00 77.06 212 ALA A N 1
ATOM 1771 C CA . ALA A 1 212 ? 1.880 -26.692 -18.626 1.00 77.06 212 ALA A CA 1
ATOM 1772 C C . ALA A 1 212 ? 2.676 -26.005 -17.500 1.00 77.06 212 ALA A C 1
ATOM 1774 O O . ALA A 1 212 ? 2.058 -25.433 -16.589 1.00 77.06 212 ALA A O 1
ATOM 1775 N N . PRO A 1 213 ? 4.020 -25.977 -17.566 1.00 82.94 213 PRO A N 1
ATOM 1776 C CA . PRO A 1 213 ? 4.843 -25.283 -16.583 1.00 82.94 213 PRO A CA 1
ATOM 1777 C C . PRO A 1 213 ? 4.539 -23.779 -16.565 1.00 82.94 213 PRO A C 1
ATOM 1779 O O . PRO A 1 213 ? 4.158 -23.182 -17.575 1.00 82.94 213 PRO A O 1
ATOM 1782 N N . ARG A 1 214 ? 4.741 -23.134 -15.407 1.00 83.81 214 ARG A N 1
ATOM 1783 C CA . ARG A 1 214 ? 4.426 -21.706 -15.190 1.00 83.81 214 ARG A CA 1
ATOM 1784 C C . ARG A 1 214 ? 5.102 -20.761 -16.192 1.00 83.81 214 ARG A C 1
ATOM 1786 O O . ARG A 1 214 ? 4.568 -19.694 -16.478 1.00 83.81 214 ARG A O 1
ATOM 1793 N N . THR A 1 215 ? 6.254 -21.148 -16.736 1.00 85.56 215 THR A N 1
ATOM 1794 C CA . THR A 1 215 ? 7.014 -20.394 -17.748 1.00 85.56 215 THR A CA 1
ATOM 1795 C C . THR A 1 215 ? 6.295 -20.266 -19.089 1.00 85.56 215 THR A C 1
ATOM 1797 O O . THR A 1 215 ? 6.583 -19.344 -19.842 1.00 85.56 215 THR A O 1
ATOM 1800 N N . GLU A 1 216 ? 5.357 -21.164 -19.384 1.00 85.94 216 GLU A N 1
ATOM 1801 C CA . GLU A 1 216 ? 4.607 -21.206 -20.646 1.00 85.94 216 GLU A CA 1
ATOM 1802 C C . GLU A 1 216 ? 3.209 -20.590 -20.518 1.00 85.94 216 GLU A C 1
ATOM 1804 O O . GLU A 1 216 ? 2.382 -20.662 -21.430 1.00 85.94 216 GLU A O 1
ATOM 1809 N N . TRP A 1 217 ? 2.888 -20.017 -19.357 1.00 88.50 217 TRP A N 1
ATOM 1810 C CA . TRP A 1 217 ? 1.580 -19.420 -19.141 1.00 88.50 217 TRP A CA 1
ATOM 1811 C C . TRP A 1 217 ? 1.464 -18.093 -19.896 1.00 88.50 217 TRP A C 1
ATOM 1813 O O . TRP A 1 217 ? 2.415 -17.307 -19.921 1.00 88.50 217 TRP A O 1
ATOM 1823 N N . PRO A 1 218 ? 0.298 -17.805 -20.501 1.00 88.25 218 PRO A N 1
ATOM 1824 C CA . PRO A 1 218 ? 0.089 -16.521 -21.148 1.00 88.25 218 PRO A CA 1
ATOM 1825 C C . PRO A 1 218 ? 0.186 -15.394 -20.113 1.00 88.25 218 PRO A C 1
ATOM 1827 O O . PRO A 1 218 ? -0.301 -15.523 -18.990 1.00 88.25 218 PRO A O 1
ATOM 1830 N N . ALA A 1 219 ? 0.768 -14.257 -20.503 1.00 87.94 219 ALA A N 1
ATOM 1831 C CA . ALA A 1 219 ? 0.976 -13.119 -19.599 1.00 87.94 219 ALA A CA 1
ATOM 1832 C C . ALA A 1 219 ? -0.329 -12.578 -18.977 1.00 87.94 219 ALA A C 1
ATOM 1834 O O . ALA A 1 219 ? -0.306 -12.012 -17.888 1.00 87.94 219 ALA A O 1
ATOM 1835 N N . ALA A 1 220 ? -1.464 -12.773 -19.657 1.00 88.44 220 ALA A N 1
ATOM 1836 C CA . ALA A 1 220 ? -2.794 -12.374 -19.203 1.00 88.44 220 ALA A CA 1
ATOM 1837 C C . ALA A 1 220 ? -3.577 -13.508 -18.507 1.00 88.44 220 ALA A C 1
ATOM 1839 O O . ALA A 1 220 ? -4.803 -13.439 -18.432 1.00 88.44 220 ALA A O 1
ATOM 1840 N N . ASP A 1 221 ? -2.910 -14.565 -18.024 1.00 90.06 221 ASP A N 1
ATOM 1841 C CA . ASP A 1 221 ? -3.602 -15.652 -17.328 1.00 90.06 221 ASP A CA 1
ATOM 1842 C C . ASP A 1 221 ? -4.311 -15.143 -16.050 1.00 90.06 221 ASP A C 1
ATOM 1844 O O . ASP A 1 221 ? -3.671 -14.513 -15.197 1.00 90.06 221 ASP A O 1
ATOM 1848 N N . PRO A 1 222 ? -5.612 -15.448 -15.862 1.00 91.94 222 PRO A N 1
ATOM 1849 C CA . PRO A 1 222 ? -6.368 -15.063 -14.671 1.00 91.94 222 PRO A CA 1
ATOM 1850 C C . PRO A 1 222 ? -5.723 -15.482 -13.345 1.00 91.94 222 PRO A C 1
ATOM 1852 O O . PRO A 1 222 ? -5.853 -14.758 -12.357 1.00 91.94 222 PRO A O 1
ATOM 1855 N N . THR A 1 223 ? -5.001 -16.610 -13.302 1.00 91.19 223 THR A N 1
ATOM 1856 C CA . THR A 1 223 ? -4.306 -17.060 -12.086 1.00 91.19 223 THR A CA 1
ATOM 1857 C C . THR A 1 223 ? -3.186 -16.086 -11.722 1.00 91.19 223 THR A C 1
ATOM 1859 O O . THR A 1 223 ? -3.143 -15.616 -10.585 1.00 91.19 223 THR A O 1
ATOM 1862 N N . LEU A 1 224 ? -2.338 -15.713 -12.689 1.00 91.88 224 LEU A N 1
ATOM 1863 C CA . LEU A 1 224 ? -1.227 -14.774 -12.483 1.00 91.88 224 LEU A CA 1
ATOM 1864 C C . LEU A 1 224 ? -1.727 -13.390 -12.066 1.00 91.88 224 LEU A C 1
ATOM 1866 O O . LEU A 1 224 ? -1.208 -12.803 -11.115 1.00 91.88 224 LEU A O 1
ATOM 1870 N N . LEU A 1 225 ? -2.770 -12.891 -12.735 1.00 93.81 225 LEU A N 1
ATOM 1871 C CA . LEU A 1 225 ? -3.362 -11.600 -12.395 1.00 93.81 225 LEU A CA 1
ATOM 1872 C C . LEU A 1 225 ? -3.983 -11.620 -10.993 1.00 93.81 225 LEU A C 1
ATOM 1874 O O . LEU A 1 225 ? -3.812 -10.669 -10.233 1.00 93.81 225 LEU A O 1
ATOM 1878 N N . SER A 1 226 ? -4.655 -12.714 -10.619 1.00 94.00 226 SER A N 1
ATOM 1879 C CA . SER A 1 226 ? -5.217 -12.859 -9.273 1.00 94.00 226 SER A CA 1
ATOM 1880 C C . SER A 1 226 ? -4.134 -12.865 -8.191 1.00 94.00 226 SER A C 1
ATOM 1882 O O . SER A 1 226 ? -4.323 -12.254 -7.148 1.00 94.00 226 SER A O 1
ATOM 1884 N N . GLU A 1 227 ? -2.980 -13.492 -8.435 1.00 91.75 227 GLU A N 1
ATOM 1885 C CA . GLU A 1 227 ? -1.852 -13.504 -7.493 1.00 91.75 227 GLU A CA 1
ATOM 1886 C C . GLU A 1 227 ? -1.241 -12.113 -7.322 1.00 91.75 227 GLU A C 1
ATOM 1888 O O . GLU A 1 227 ? -0.991 -11.682 -6.194 1.00 91.75 227 GLU A O 1
ATOM 1893 N N . ALA A 1 228 ? -1.071 -11.383 -8.427 1.00 94.50 228 ALA A N 1
ATOM 1894 C CA . ALA A 1 228 ? -0.605 -10.003 -8.395 1.00 94.50 228 ALA A CA 1
ATOM 1895 C C . ALA A 1 228 ? -1.564 -9.109 -7.588 1.00 94.50 228 ALA A C 1
ATOM 1897 O O . ALA A 1 228 ? -1.143 -8.451 -6.636 1.00 94.50 228 ALA A O 1
ATOM 1898 N N . LEU A 1 229 ? -2.863 -9.128 -7.898 1.00 95.62 229 LEU A N 1
ATOM 1899 C CA . LEU A 1 229 ? -3.853 -8.324 -7.174 1.00 95.62 229 LEU A CA 1
ATOM 1900 C C . LEU A 1 229 ? -3.981 -8.733 -5.701 1.00 95.62 229 LEU A C 1
ATOM 1902 O O . LEU A 1 229 ? -4.110 -7.858 -4.846 1.00 95.62 229 LEU A O 1
ATOM 1906 N N . PHE A 1 230 ? -3.868 -10.027 -5.389 1.00 93.81 230 PHE A N 1
ATOM 1907 C CA . PHE A 1 230 ? -3.857 -10.519 -4.012 1.00 93.81 230 PHE A CA 1
ATOM 1908 C C . PHE A 1 230 ? -2.678 -9.950 -3.217 1.00 93.81 230 PHE A C 1
ATOM 1910 O O . PHE A 1 230 ? -2.859 -9.490 -2.093 1.00 93.81 230 PHE A O 1
ATOM 1917 N N . SER A 1 231 ? -1.478 -9.917 -3.808 1.00 94.06 231 SER A N 1
ATOM 1918 C CA . SER A 1 231 ? -0.299 -9.329 -3.157 1.00 94.06 231 SER A CA 1
ATOM 1919 C C . SER A 1 231 ? -0.445 -7.824 -2.909 1.00 94.06 231 SER A C 1
ATOM 1921 O O . SER A 1 231 ? -0.075 -7.334 -1.844 1.00 94.06 231 SER A O 1
ATOM 1923 N N . ILE A 1 232 ? -1.065 -7.091 -3.839 1.00 95.94 232 ILE A N 1
ATOM 1924 C CA . ILE A 1 232 ? -1.355 -5.664 -3.655 1.00 95.94 232 ILE A CA 1
ATOM 1925 C C . ILE A 1 232 ? -2.396 -5.478 -2.537 1.00 95.94 232 ILE A C 1
ATOM 1927 O O . ILE A 1 232 ? -2.212 -4.636 -1.658 1.00 95.94 232 ILE A O 1
ATOM 1931 N N . ALA A 1 233 ? -3.458 -6.293 -2.513 1.00 95.25 233 ALA A N 1
ATOM 1932 C CA . ALA A 1 233 ? -4.469 -6.270 -1.451 1.00 95.25 233 ALA A CA 1
ATOM 1933 C C . ALA A 1 233 ? -3.859 -6.547 -0.065 1.00 95.25 233 ALA A C 1
ATOM 1935 O O . ALA A 1 233 ? -4.224 -5.908 0.926 1.00 95.25 233 ALA A O 1
ATOM 1936 N N . HIS A 1 234 ? -2.884 -7.455 -0.003 1.00 93.00 234 HIS A N 1
ATOM 1937 C CA . HIS A 1 234 ? -2.136 -7.782 1.206 1.00 93.00 234 HIS A CA 1
ATOM 1938 C C . HIS A 1 234 ? -1.373 -6.556 1.745 1.00 93.00 234 HIS A C 1
ATOM 1940 O O . HIS A 1 234 ? -1.466 -6.251 2.934 1.00 93.00 234 HIS A O 1
ATOM 1946 N N . ILE A 1 235 ? -0.704 -5.788 0.877 1.00 94.75 235 ILE A N 1
ATOM 1947 C CA . ILE A 1 235 ? -0.014 -4.541 1.262 1.00 94.75 235 ILE A CA 1
ATOM 1948 C C . ILE A 1 235 ? -1.005 -3.517 1.831 1.00 94.75 235 ILE A C 1
ATOM 1950 O O . ILE A 1 235 ? -0.763 -2.957 2.902 1.00 94.75 235 ILE A O 1
ATOM 1954 N N . PHE A 1 236 ? -2.142 -3.297 1.162 1.00 93.44 236 PHE A N 1
ATOM 1955 C CA . PHE A 1 236 ? -3.169 -2.376 1.667 1.00 93.44 236 PHE A CA 1
ATOM 1956 C C . PHE A 1 236 ? -3.772 -2.835 2.999 1.00 93.44 236 PHE A C 1
ATOM 1958 O O . PHE A 1 236 ? -4.067 -2.002 3.856 1.00 93.44 236 PHE A O 1
ATOM 1965 N N . SER A 1 237 ? -3.868 -4.147 3.220 1.00 93.12 237 SER A N 1
ATOM 1966 C CA . SER A 1 237 ? -4.300 -4.702 4.508 1.00 93.12 237 SER A CA 1
ATOM 1967 C C . SER A 1 237 ? -3.328 -4.327 5.627 1.00 93.12 237 SER A C 1
ATOM 1969 O O . SER A 1 237 ? -3.750 -3.865 6.683 1.00 93.12 237 SER A O 1
ATOM 1971 N N . PHE A 1 238 ? -2.018 -4.425 5.402 1.00 91.06 238 PHE A N 1
ATOM 1972 C CA . PHE A 1 238 ? -1.044 -3.940 6.384 1.00 91.06 238 PHE A CA 1
ATOM 1973 C C . PHE A 1 238 ? -1.107 -2.423 6.579 1.00 91.06 238 PHE A C 1
ATOM 1975 O O . PHE A 1 238 ? -1.030 -1.953 7.714 1.00 91.06 238 PHE A O 1
ATOM 1982 N N . ALA A 1 239 ? -1.304 -1.650 5.508 1.00 89.56 239 ALA A N 1
ATOM 1983 C CA . ALA A 1 239 ? -1.455 -0.198 5.605 1.00 89.56 239 ALA A CA 1
ATOM 1984 C C . ALA A 1 239 ? -2.655 0.206 6.485 1.00 89.56 239 ALA A C 1
ATOM 1986 O O . ALA A 1 239 ? -2.585 1.202 7.206 1.00 89.56 239 ALA A O 1
ATOM 1987 N N . ARG A 1 240 ? -3.728 -0.598 6.510 1.00 87.75 240 ARG A N 1
ATOM 1988 C CA . ARG A 1 240 ? -4.904 -0.375 7.367 1.00 87.75 240 ARG A CA 1
ATOM 1989 C C . ARG A 1 240 ? -4.595 -0.434 8.870 1.00 87.75 240 ARG A C 1
ATOM 1991 O O . ARG A 1 240 ? -5.320 0.179 9.651 1.00 87.75 240 ARG A O 1
ATOM 1998 N N . ILE A 1 241 ? -3.495 -1.063 9.299 1.00 86.62 241 ILE A N 1
ATOM 1999 C CA . ILE A 1 241 ? -3.064 -1.068 10.714 1.00 86.62 241 ILE A CA 1
ATOM 2000 C C . ILE A 1 241 ? -2.755 0.345 11.214 1.00 86.62 241 ILE A C 1
ATOM 2002 O O . ILE A 1 241 ? -2.990 0.633 12.386 1.00 86.62 241 ILE A O 1
ATOM 2006 N N . ILE A 1 242 ? -2.292 1.245 10.338 1.00 85.69 242 ILE A N 1
ATOM 2007 C CA . ILE A 1 242 ? -1.972 2.638 10.690 1.00 85.69 242 ILE A CA 1
ATOM 2008 C C . ILE A 1 242 ? -3.168 3.316 11.371 1.00 85.69 242 ILE A C 1
ATOM 2010 O O . ILE A 1 242 ? -2.995 4.114 12.281 1.00 85.69 242 ILE A O 1
ATOM 2014 N N . PHE A 1 243 ? -4.393 2.932 11.019 1.00 77.88 243 PHE A N 1
ATOM 2015 C CA . PHE A 1 243 ? -5.610 3.473 11.610 1.00 77.88 243 PHE A CA 1
ATOM 2016 C C . PHE A 1 243 ? -5.817 3.089 13.077 1.00 77.88 243 PHE A C 1
ATOM 2018 O O . PHE A 1 243 ? -6.562 3.770 13.775 1.00 77.88 243 PHE A O 1
ATOM 2025 N N . LEU A 1 244 ? -5.188 2.018 13.563 1.00 77.62 244 LEU A N 1
ATOM 2026 C CA . LEU A 1 244 ? -5.236 1.661 14.981 1.00 77.62 244 LEU A CA 1
ATOM 2027 C C . LEU A 1 244 ? -4.382 2.612 15.829 1.00 77.62 244 LEU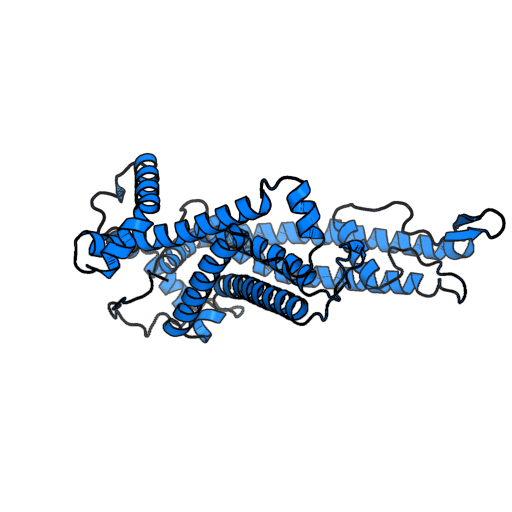 A C 1
ATOM 2029 O O . LEU A 1 244 ? -4.609 2.727 17.034 1.00 77.62 244 LEU A O 1
ATOM 2033 N N . PHE A 1 245 ? -3.439 3.340 15.219 1.00 81.25 245 PHE A N 1
ATOM 2034 C CA . PHE A 1 245 ? -2.626 4.327 15.929 1.00 81.25 245 PHE A CA 1
ATOM 2035 C C . PHE A 1 245 ? -3.447 5.534 16.399 1.00 81.25 245 PHE A C 1
ATOM 2037 O O . PHE A 1 245 ? -3.084 6.128 17.409 1.00 81.25 245 PHE A O 1
ATOM 2044 N N . GLN A 1 246 ? -4.604 5.805 15.781 1.00 74.44 246 GLN A N 1
ATOM 2045 C CA . GLN A 1 246 ? -5.536 6.894 16.127 1.00 74.44 246 GLN A CA 1
ATOM 2046 C C . GLN A 1 246 ? -6.051 6.834 17.570 1.00 74.44 246 GLN A C 1
ATOM 2048 O O . GLN A 1 246 ? -6.518 7.832 18.110 1.00 74.44 246 GLN A O 1
ATOM 2053 N N . VAL A 1 247 ? -6.002 5.659 18.198 1.00 74.25 247 VAL A N 1
ATOM 2054 C CA . VAL A 1 247 ? -6.489 5.455 19.571 1.00 74.25 247 VAL A CA 1
ATOM 2055 C C . VAL A 1 247 ? -5.358 5.558 20.596 1.00 74.25 247 VAL A C 1
ATOM 2057 O O . VAL A 1 247 ? -5.606 5.714 21.790 1.00 74.25 247 VAL A O 1
ATOM 2060 N N . ASN A 1 248 ? -4.104 5.505 20.148 1.00 81.19 248 ASN A N 1
ATOM 2061 C CA . ASN A 1 248 ? -2.952 5.641 21.023 1.00 81.19 248 ASN A CA 1
ATOM 2062 C C . ASN A 1 248 ? -2.641 7.127 21.261 1.00 81.19 248 ASN A C 1
ATOM 2064 O O . ASN A 1 248 ? -2.446 7.882 20.313 1.00 81.19 248 ASN A O 1
ATOM 2068 N N . GLU A 1 249 ? -2.538 7.520 22.531 1.00 78.19 249 GLU A N 1
ATOM 2069 C CA . GLU A 1 249 ? -2.245 8.894 22.967 1.00 78.19 249 GLU A CA 1
ATOM 2070 C C . GLU A 1 249 ? -0.930 9.449 22.395 1.00 78.19 249 GLU A C 1
ATOM 2072 O O . GLU A 1 249 ? -0.824 10.642 22.126 1.00 78.19 249 GLU A O 1
ATOM 2077 N N . HIS A 1 250 ? 0.062 8.590 22.149 1.00 78.25 250 HIS A N 1
ATOM 2078 C CA . HIS A 1 250 ? 1.362 9.000 21.617 1.00 78.25 250 HIS A CA 1
ATOM 2079 C C . HIS A 1 250 ? 1.454 8.882 20.090 1.00 78.25 250 HIS A C 1
ATOM 2081 O O . HIS A 1 250 ? 2.036 9.750 19.441 1.00 78.25 250 HIS A O 1
ATOM 2087 N N . LEU A 1 251 ? 0.899 7.816 19.500 1.00 81.56 251 LEU A N 1
ATOM 2088 C CA . LEU A 1 251 ? 1.030 7.559 18.056 1.00 81.56 251 LEU A CA 1
ATOM 2089 C C . LEU A 1 251 ? -0.050 8.253 17.216 1.00 81.56 251 LEU A C 1
ATOM 2091 O O . LEU A 1 251 ? 0.189 8.552 16.048 1.00 81.56 251 LEU A O 1
ATOM 2095 N N . GLY A 1 252 ? -1.218 8.532 17.791 1.00 83.75 252 GLY A N 1
ATOM 2096 C CA . GLY A 1 252 ? -2.340 9.136 17.081 1.00 83.75 252 GLY A CA 1
ATOM 2097 C C . GLY A 1 252 ? -2.065 10.558 16.590 1.00 83.75 252 GLY A C 1
ATOM 2098 O O . GLY A 1 252 ? -2.255 10.813 15.399 1.00 83.75 252 GLY A O 1
ATOM 2099 N N . PRO A 1 253 ? -1.533 11.474 17.427 1.00 81.38 253 PRO A N 1
ATOM 2100 C CA . PRO A 1 253 ? -1.109 12.794 16.963 1.00 81.38 253 PRO A CA 1
ATOM 2101 C C . PRO A 1 253 ? -0.094 12.703 15.811 1.00 81.38 253 PRO A C 1
ATOM 2103 O O . PRO A 1 253 ? -0.231 13.395 14.805 1.00 81.38 253 PRO A O 1
ATOM 2106 N N . LEU A 1 254 ? 0.889 11.801 15.910 1.00 82.50 254 LEU A N 1
ATOM 2107 C CA . LEU A 1 254 ? 1.904 11.604 14.870 1.00 82.50 254 LEU A CA 1
ATOM 2108 C C . LEU A 1 254 ? 1.300 11.106 13.546 1.00 82.50 254 LEU A C 1
ATOM 2110 O O . LEU A 1 254 ? 1.706 11.534 12.469 1.00 82.50 254 LEU A O 1
ATOM 2114 N N . GLN A 1 255 ? 0.310 10.219 13.612 1.00 85.19 255 GLN A N 1
ATOM 2115 C CA . GLN A 1 255 ? -0.403 9.753 12.428 1.00 85.19 255 GLN A CA 1
ATOM 2116 C C . GLN A 1 255 ? -1.202 10.884 11.764 1.00 85.19 255 GLN A C 1
ATOM 2118 O O . GLN A 1 255 ? -1.184 11.010 10.539 1.00 85.19 255 GLN A O 1
ATOM 2123 N N . ILE A 1 256 ? -1.900 11.707 12.552 1.00 81.25 256 ILE A N 1
ATOM 2124 C CA . ILE A 1 256 ? -2.695 12.830 12.035 1.00 81.25 256 ILE A CA 1
ATOM 2125 C C . ILE A 1 256 ? -1.786 13.857 11.355 1.00 81.25 256 ILE A C 1
ATOM 2127 O O . ILE A 1 256 ? -2.107 14.339 10.266 1.00 81.25 256 ILE A O 1
ATOM 2131 N N . SER A 1 257 ? -0.630 14.166 11.953 1.00 82.25 257 SER A N 1
ATOM 2132 C CA . SER A 1 257 ? 0.327 15.085 11.336 1.00 82.25 257 SER A CA 1
ATOM 2133 C C . SER A 1 257 ? 0.878 14.530 10.023 1.00 82.25 257 SER A C 1
ATOM 2135 O O . SER A 1 257 ? 0.925 15.264 9.038 1.00 82.25 257 SER A O 1
ATOM 2137 N N . LEU A 1 258 ? 1.183 13.228 9.955 1.00 83.25 258 LEU A N 1
ATOM 2138 C CA . LEU A 1 258 ? 1.580 12.557 8.713 1.00 83.25 258 LEU A CA 1
ATOM 2139 C C . LEU A 1 258 ? 0.494 12.664 7.633 1.00 83.25 258 LEU A C 1
ATOM 2141 O O . LEU A 1 258 ? 0.795 13.046 6.503 1.00 83.25 258 LEU A O 1
ATOM 2145 N N . GLY A 1 259 ? -0.767 12.385 7.977 1.00 82.62 259 GLY A N 1
ATOM 2146 C CA . GLY A 1 259 ? -1.897 12.479 7.047 1.00 82.62 259 GLY A CA 1
ATOM 2147 C C . GLY A 1 259 ? -2.077 13.881 6.458 1.00 82.62 259 GLY A C 1
ATOM 2148 O O . GLY A 1 259 ? -2.285 14.031 5.255 1.00 82.62 259 GLY A O 1
ATOM 2149 N N . ASN A 1 260 ? -1.924 14.917 7.283 1.00 80.62 260 ASN A N 1
ATOM 2150 C CA . ASN A 1 260 ? -2.004 16.305 6.830 1.00 80.62 260 ASN A CA 1
ATOM 2151 C C . ASN A 1 260 ? -0.807 16.693 5.945 1.00 80.62 260 ASN A C 1
ATOM 2153 O O . ASN A 1 260 ? -0.996 17.326 4.905 1.00 80.62 260 ASN A O 1
ATOM 2157 N N . MET A 1 261 ? 0.408 16.254 6.293 1.00 87.19 261 MET A N 1
ATOM 2158 C CA . MET A 1 261 ? 1.604 16.484 5.473 1.00 87.19 261 MET A CA 1
ATOM 2159 C C . MET A 1 261 ? 1.515 15.807 4.096 1.00 87.19 261 MET A C 1
ATOM 2161 O O . MET A 1 261 ? 2.013 16.360 3.116 1.00 87.19 261 MET A O 1
ATOM 2165 N N . LEU A 1 262 ? 0.844 14.651 3.976 1.00 85.06 262 LEU A N 1
ATOM 2166 C CA . LEU A 1 262 ? 0.662 13.957 2.689 1.00 85.06 262 LEU A CA 1
ATOM 2167 C C . LEU A 1 262 ? -0.031 14.822 1.629 1.00 85.06 262 LEU A C 1
ATOM 2169 O O . LEU A 1 262 ? 0.256 14.673 0.439 1.00 85.06 262 LEU A O 1
ATOM 2173 N N . ILE A 1 263 ? -0.907 15.747 2.030 1.00 83.06 263 ILE A N 1
ATOM 2174 C CA . ILE A 1 263 ? -1.574 16.667 1.099 1.00 83.06 263 ILE A CA 1
ATOM 2175 C C . ILE A 1 263 ? -0.555 17.621 0.468 1.00 83.06 263 ILE A C 1
ATOM 2177 O O . ILE A 1 263 ? -0.593 17.861 -0.741 1.00 83.06 263 ILE A O 1
ATOM 2181 N N . ASP A 1 264 ? 0.377 18.142 1.263 1.00 85.38 264 ASP A N 1
ATOM 2182 C CA . ASP A 1 264 ? 1.435 19.022 0.769 1.00 85.38 264 ASP A CA 1
ATOM 2183 C C . ASP A 1 264 ? 2.455 18.250 -0.074 1.00 85.38 264 ASP A C 1
ATOM 2185 O O . ASP A 1 264 ? 2.837 18.706 -1.154 1.00 85.38 264 ASP A O 1
ATOM 2189 N N . ILE A 1 265 ? 2.801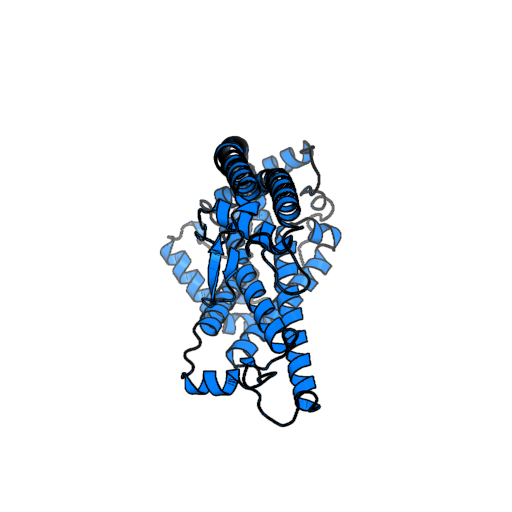 17.029 0.347 1.00 89.69 265 ILE A N 1
ATOM 2190 C CA . ILE A 1 265 ? 3.644 16.111 -0.430 1.00 89.69 265 ILE A CA 1
ATOM 2191 C C . ILE A 1 265 ? 3.005 15.817 -1.794 1.00 89.69 265 ILE A C 1
ATOM 2193 O O . ILE A 1 265 ? 3.694 15.846 -2.808 1.00 89.69 265 ILE A O 1
ATOM 2197 N N . THR A 1 266 ? 1.689 15.595 -1.862 1.00 86.69 266 THR A N 1
ATOM 2198 C CA . THR A 1 266 ? 0.989 15.293 -3.124 1.00 86.69 266 THR A CA 1
ATOM 2199 C C . THR A 1 266 ? 1.082 16.450 -4.123 1.00 86.69 266 THR A C 1
ATOM 2201 O O . THR A 1 266 ? 1.350 16.226 -5.305 1.00 86.69 266 THR A O 1
ATOM 2204 N N . LYS A 1 267 ? 0.929 17.702 -3.661 1.00 87.19 267 LYS A N 1
ATOM 2205 C CA . LYS A 1 267 ? 1.126 18.894 -4.510 1.00 87.19 267 LYS A CA 1
ATOM 2206 C C . LYS A 1 267 ? 2.554 18.951 -5.053 1.00 87.19 267 LYS A C 1
ATOM 2208 O O . LYS A 1 267 ? 2.761 19.294 -6.214 1.00 87.19 267 LYS A O 1
ATOM 2213 N N . PHE A 1 268 ? 3.534 18.593 -4.227 1.00 88.44 268 PHE A N 1
ATOM 2214 C CA . PHE A 1 268 ? 4.931 18.577 -4.636 1.00 88.44 268 PHE A CA 1
ATOM 2215 C C . PHE A 1 268 ? 5.257 17.446 -5.619 1.00 88.44 268 PHE A C 1
ATOM 2217 O O . PHE A 1 268 ? 5.950 17.678 -6.609 1.00 88.44 268 PHE A O 1
ATOM 2224 N N . ILE A 1 269 ? 4.710 16.244 -5.401 1.00 89.69 269 ILE A N 1
ATOM 2225 C CA . ILE A 1 269 ? 4.839 15.104 -6.321 1.00 89.69 269 ILE A CA 1
ATOM 2226 C C . ILE A 1 269 ? 4.368 15.493 -7.725 1.00 89.69 269 ILE A C 1
ATOM 2228 O O . ILE A 1 269 ? 4.990 15.087 -8.699 1.00 89.69 269 ILE A O 1
ATOM 2232 N N . PHE A 1 270 ? 3.331 16.323 -7.857 1.00 90.94 270 PHE A N 1
ATOM 2233 C CA . PHE A 1 270 ? 2.893 16.811 -9.166 1.00 90.94 270 PHE A CA 1
ATOM 2234 C C . PHE A 1 270 ? 3.981 17.623 -9.894 1.00 90.94 270 PHE A C 1
ATOM 2236 O O . PHE A 1 270 ? 4.260 17.363 -11.063 1.00 90.94 270 PHE A O 1
ATOM 2243 N N . ILE A 1 271 ? 4.649 18.552 -9.199 1.00 91.06 271 ILE A N 1
ATOM 2244 C CA . ILE A 1 271 ? 5.780 19.320 -9.755 1.00 91.06 271 ILE A CA 1
ATOM 2245 C C . ILE A 1 271 ? 6.927 18.374 -10.128 1.00 91.06 271 ILE A C 1
ATOM 2247 O O . ILE A 1 271 ? 7.505 18.477 -11.209 1.00 91.06 271 ILE A O 1
ATOM 2251 N N . PHE A 1 272 ? 7.227 17.414 -9.255 1.00 89.94 272 PHE A N 1
ATOM 2252 C CA . PHE A 1 272 ? 8.267 16.417 -9.482 1.00 89.94 272 PHE A CA 1
ATOM 2253 C C . PHE A 1 272 ? 7.989 15.547 -10.721 1.00 89.94 272 PHE A C 1
ATOM 2255 O O . PHE A 1 272 ? 8.879 15.339 -11.547 1.00 89.94 272 PHE A O 1
ATOM 2262 N N . LEU A 1 273 ? 6.744 15.098 -10.905 1.00 91.94 273 LEU A N 1
ATOM 2263 C CA . LEU A 1 273 ? 6.321 14.334 -12.079 1.00 91.94 273 LEU A CA 1
ATOM 2264 C C . LEU A 1 273 ? 6.436 15.148 -13.370 1.00 91.94 273 LEU A C 1
ATOM 2266 O O . LEU A 1 273 ? 6.840 14.584 -14.385 1.00 91.94 273 LEU A O 1
ATOM 2270 N N . LEU A 1 274 ? 6.140 16.454 -13.353 1.00 93.19 274 LEU A N 1
ATOM 2271 C CA . LEU A 1 274 ? 6.337 17.320 -14.523 1.00 93.19 274 LEU A CA 1
ATOM 2272 C C . LEU A 1 274 ? 7.810 17.384 -14.940 1.00 93.19 274 LEU A C 1
ATOM 2274 O O . LEU A 1 274 ? 8.115 17.253 -16.125 1.00 93.19 274 LEU A O 1
ATOM 2278 N N . VAL A 1 275 ? 8.716 17.518 -13.968 1.00 93.44 275 VAL A N 1
ATOM 2279 C CA . VAL A 1 275 ? 10.161 17.544 -14.223 1.00 93.44 275 VAL A CA 1
ATOM 2280 C C . VAL A 1 275 ? 10.647 16.198 -14.761 1.00 93.44 275 VAL A C 1
ATOM 2282 O O . VAL A 1 275 ? 11.295 16.159 -15.805 1.00 93.44 275 VAL A O 1
ATOM 2285 N N . ILE A 1 276 ? 10.289 15.074 -14.126 1.00 93.44 276 ILE A N 1
ATOM 2286 C CA . ILE A 1 276 ? 10.636 13.746 -14.663 1.00 93.44 276 ILE A CA 1
ATOM 2287 C C . ILE A 1 276 ? 10.099 13.585 -16.087 1.00 93.44 276 ILE A C 1
ATOM 2289 O O . ILE A 1 276 ? 10.825 13.111 -16.957 1.00 93.44 276 ILE A O 1
ATOM 2293 N N . SER A 1 277 ? 8.860 14.003 -16.344 1.00 95.06 277 SER A N 1
ATOM 2294 C CA . SER A 1 277 ? 8.233 13.871 -17.661 1.00 95.06 277 SER A CA 1
ATOM 2295 C C . SER A 1 277 ? 8.974 14.664 -18.737 1.00 95.06 277 SER A C 1
ATOM 2297 O O . SER A 1 277 ? 9.218 14.134 -19.821 1.00 95.06 277 SER A O 1
ATOM 2299 N N . SER A 1 278 ? 9.399 15.901 -18.446 1.00 96.06 278 SER A N 1
ATOM 2300 C CA . SER A 1 278 ? 10.154 16.707 -19.413 1.00 96.06 278 SER A CA 1
ATOM 2301 C C . SER A 1 278 ? 11.495 16.065 -19.774 1.00 96.06 278 SER A C 1
ATOM 2303 O O . SER A 1 278 ? 11.849 16.006 -20.952 1.00 96.06 278 SER A O 1
ATOM 2305 N N . PHE A 1 279 ? 12.218 15.527 -18.786 1.00 94.62 279 PHE A N 1
ATOM 2306 C CA . PHE A 1 279 ? 13.494 14.847 -19.029 1.00 94.62 279 PHE A CA 1
ATOM 2307 C C . PHE A 1 279 ? 13.310 13.474 -19.690 1.00 94.62 279 PHE A C 1
ATOM 2309 O O . PHE A 1 279 ? 14.081 13.135 -20.585 1.00 94.62 279 PHE A O 1
ATOM 2316 N N . ALA A 1 280 ? 12.276 12.707 -19.325 1.00 94.88 280 ALA A N 1
ATOM 2317 C CA . ALA A 1 280 ? 11.970 11.410 -19.931 1.00 94.88 280 ALA A CA 1
ATOM 2318 C C . ALA A 1 280 ? 11.679 11.549 -21.430 1.00 94.88 280 ALA A C 1
ATOM 2320 O O . ALA A 1 280 ? 12.247 10.814 -22.240 1.00 94.88 280 ALA A O 1
ATOM 2321 N N . CYS A 1 281 ? 10.838 12.521 -21.797 1.00 96.12 281 CYS A N 1
ATOM 2322 C CA . CYS A 1 281 ? 10.542 12.841 -23.190 1.00 96.12 281 CYS A CA 1
ATOM 2323 C C . CYS A 1 281 ? 11.780 13.379 -23.921 1.00 96.12 281 CYS A C 1
ATOM 2325 O O . CYS A 1 281 ? 12.067 12.925 -25.025 1.00 96.12 281 CYS A O 1
ATOM 2327 N N . GLY A 1 282 ? 12.542 14.293 -23.307 1.00 95.88 282 GLY A N 1
ATOM 2328 C CA . GLY A 1 282 ? 13.750 14.866 -23.909 1.00 95.88 282 GLY A CA 1
ATOM 2329 C C . GLY A 1 282 ? 14.834 13.824 -24.207 1.00 95.88 282 GLY A C 1
ATOM 2330 O O . GLY A 1 282 ? 15.364 13.785 -25.315 1.00 95.88 282 GLY A O 1
ATOM 2331 N N . LEU A 1 283 ? 15.119 12.930 -23.254 1.00 92.81 283 LEU A N 1
ATOM 2332 C CA . LEU A 1 283 ? 16.098 11.851 -23.424 1.00 92.81 283 LEU A CA 1
ATOM 2333 C C . LEU A 1 283 ? 15.605 10.776 -24.398 1.00 92.81 283 LEU A C 1
ATOM 2335 O O . LEU A 1 283 ? 16.381 10.307 -25.227 1.00 92.81 283 LEU A O 1
ATOM 2339 N N . HIS A 1 284 ? 14.317 10.418 -24.358 1.00 93.38 284 HIS A N 1
ATOM 2340 C CA . HIS A 1 284 ? 13.748 9.508 -25.354 1.00 93.38 284 HIS A CA 1
ATOM 2341 C C . HIS A 1 284 ? 13.882 10.081 -26.772 1.00 93.38 284 HIS A C 1
ATOM 2343 O O . HIS A 1 284 ? 14.322 9.375 -27.677 1.00 93.38 284 HIS A O 1
ATOM 2349 N N . GLN A 1 285 ? 13.570 11.369 -26.952 1.00 94.12 285 GLN A N 1
ATOM 2350 C CA . GLN A 1 285 ? 13.671 12.051 -28.240 1.00 94.12 285 GLN A CA 1
ATOM 2351 C C . GLN A 1 285 ? 15.120 12.161 -28.731 1.00 94.12 285 GLN A C 1
ATOM 2353 O O . GLN A 1 285 ? 15.370 11.983 -29.921 1.00 94.12 285 GLN A O 1
ATOM 2358 N N . LEU A 1 286 ? 16.077 12.409 -27.829 1.00 92.75 286 LEU A N 1
ATOM 2359 C CA . LEU A 1 286 ? 17.504 12.472 -28.158 1.00 92.75 286 LEU A CA 1
ATOM 2360 C C . LEU A 1 286 ? 18.009 11.157 -28.763 1.00 92.75 286 LEU A C 1
ATOM 2362 O O . LEU A 1 286 ? 18.775 11.178 -29.725 1.00 92.75 286 LEU A O 1
ATOM 2366 N N . TYR A 1 287 ? 17.563 10.021 -28.218 1.00 90.38 287 TYR A N 1
ATOM 2367 C CA . TYR A 1 287 ? 17.975 8.703 -28.695 1.00 90.38 287 TYR A CA 1
ATOM 2368 C C . TYR A 1 287 ? 17.037 8.096 -29.750 1.00 90.38 287 TYR A C 1
ATOM 2370 O O . TYR A 1 287 ? 17.345 7.040 -30.295 1.00 90.38 287 TYR A O 1
ATOM 2378 N N . TYR A 1 288 ? 15.914 8.740 -30.080 1.00 90.25 288 TYR A N 1
ATOM 2379 C CA . TYR A 1 288 ? 14.847 8.161 -30.907 1.00 90.25 288 TYR A CA 1
ATOM 2380 C C . TYR A 1 288 ? 15.326 7.647 -32.276 1.00 90.25 288 TYR A C 1
ATOM 2382 O O . TYR A 1 288 ? 14.896 6.581 -32.714 1.00 90.25 288 TYR A O 1
ATOM 2390 N N . TYR A 1 289 ? 16.247 8.369 -32.918 1.00 89.25 289 TYR A N 1
ATOM 2391 C CA . TYR A 1 289 ? 16.721 8.085 -34.278 1.00 89.25 289 TYR A CA 1
ATOM 2392 C C . TYR A 1 289 ? 17.808 7.005 -34.375 1.00 89.25 289 TYR A C 1
ATOM 2394 O O . TYR A 1 289 ? 18.211 6.657 -35.481 1.00 89.25 289 TYR A O 1
ATOM 2402 N N . TYR A 1 290 ? 18.268 6.433 -33.259 1.00 85.88 290 TYR A N 1
ATOM 2403 C CA . TYR A 1 290 ? 19.274 5.360 -33.259 1.00 85.88 290 TYR A CA 1
ATOM 2404 C C . TYR A 1 290 ? 18.673 3.975 -33.540 1.00 85.88 290 TYR A C 1
ATOM 2406 O O . TYR A 1 290 ? 19.000 2.993 -32.881 1.00 85.88 290 TYR A O 1
ATOM 2414 N N . VAL A 1 291 ? 17.775 3.889 -34.518 1.00 86.38 291 VAL A N 1
ATOM 2415 C CA . VAL A 1 291 ? 17.126 2.649 -34.952 1.00 86.38 291 VAL A CA 1
ATOM 2416 C C . VAL A 1 291 ? 17.304 2.482 -36.458 1.00 86.38 291 VAL A C 1
ATOM 2418 O O . VAL A 1 291 ? 17.160 3.439 -37.215 1.00 86.38 291 VAL A O 1
ATOM 2421 N N . SER A 1 292 ? 17.623 1.268 -36.895 1.00 81.06 292 SER A N 1
ATOM 2422 C CA . SER A 1 292 ? 17.726 0.901 -38.308 1.00 81.06 292 SER A CA 1
ATOM 2423 C C . SER A 1 292 ? 16.783 -0.260 -38.634 1.00 81.06 292 SER A C 1
ATOM 2425 O O . SER A 1 292 ? 16.184 -0.853 -37.737 1.00 81.06 292 SER A O 1
ATOM 2427 N N . PHE A 1 293 ? 16.633 -0.585 -39.921 1.00 73.94 293 PHE A N 1
ATOM 2428 C CA . PHE A 1 293 ? 15.812 -1.721 -40.360 1.00 73.94 293 PHE A CA 1
ATOM 2429 C C . PHE A 1 293 ? 16.348 -3.078 -39.883 1.00 73.94 293 PHE A C 1
ATOM 2431 O O . PHE A 1 293 ? 15.572 -4.020 -39.759 1.00 73.94 293 PHE A O 1
ATOM 2438 N N . GLU A 1 294 ? 17.652 -3.175 -39.619 1.00 75.12 294 GLU A N 1
ATOM 2439 C CA . GLU A 1 294 ? 18.321 -4.429 -39.257 1.00 75.12 294 GLU A CA 1
ATOM 2440 C C . GLU A 1 294 ? 18.618 -4.512 -37.751 1.00 75.12 294 GLU A C 1
ATOM 2442 O O . GLU A 1 294 ? 18.535 -5.588 -37.164 1.00 75.12 294 GLU A O 1
ATOM 2447 N N . GLU A 1 295 ? 18.931 -3.384 -37.108 1.00 80.00 295 GLU A N 1
ATOM 2448 C CA . GLU A 1 295 ? 19.451 -3.334 -35.736 1.00 80.00 295 GLU A CA 1
ATOM 2449 C C . GLU A 1 295 ? 18.929 -2.105 -34.956 1.00 80.00 295 GLU A C 1
ATOM 2451 O O . GLU A 1 295 ? 18.739 -1.015 -35.509 1.00 80.00 295 GLU A O 1
ATOM 2456 N N . ASP A 1 296 ? 18.712 -2.271 -33.645 1.00 83.50 296 ASP A N 1
ATOM 2457 C CA . ASP A 1 296 ? 18.317 -1.201 -32.718 1.00 83.50 296 ASP A CA 1
ATOM 2458 C C . ASP A 1 296 ? 19.508 -0.803 -31.840 1.00 83.50 296 ASP A C 1
ATOM 2460 O O . ASP A 1 296 ? 19.887 -1.537 -30.928 1.00 83.50 296 ASP A O 1
ATOM 2464 N N . TYR A 1 297 ? 20.078 0.367 -32.119 1.00 84.06 297 TYR A N 1
ATOM 2465 C CA . TYR A 1 297 ? 21.272 0.891 -31.454 1.00 84.06 297 TYR A CA 1
ATOM 2466 C C . TYR A 1 297 ? 20.941 1.736 -30.217 1.00 84.06 297 TYR A C 1
ATOM 2468 O O . TYR A 1 297 ? 21.841 2.247 -29.546 1.00 84.06 297 TYR A O 1
ATOM 2476 N N . ARG A 1 298 ? 19.652 1.930 -29.904 1.00 86.50 298 ARG A N 1
ATOM 2477 C CA . ARG A 1 298 ? 19.227 2.779 -28.787 1.00 86.50 298 ARG A CA 1
ATOM 2478 C C . ARG A 1 298 ? 19.700 2.211 -27.451 1.00 86.50 298 ARG A C 1
ATOM 2480 O O . ARG A 1 298 ? 19.575 1.005 -27.222 1.00 86.50 298 ARG A O 1
ATOM 2487 N N . PRO A 1 299 ? 20.112 3.073 -26.507 1.00 86.00 299 PRO A N 1
ATOM 2488 C CA . PRO A 1 299 ? 20.377 2.631 -25.151 1.00 86.00 299 PRO A CA 1
ATOM 2489 C C . PRO A 1 299 ? 19.105 2.018 -24.553 1.00 86.00 299 PRO A C 1
ATOM 2491 O O . PRO A 1 299 ? 18.012 2.586 -24.663 1.00 86.00 299 PRO A O 1
ATOM 2494 N N . THR A 1 300 ? 19.225 0.860 -23.902 1.00 85.19 300 THR A N 1
ATOM 2495 C CA . THR A 1 300 ? 18.072 0.129 -23.337 1.00 85.19 300 THR A CA 1
ATOM 2496 C C . THR A 1 300 ? 17.261 0.985 -22.357 1.00 85.19 300 THR A C 1
ATOM 2498 O O . THR A 1 300 ? 16.032 0.872 -22.312 1.00 85.19 300 THR A O 1
ATOM 2501 N N . ALA A 1 301 ? 17.943 1.897 -21.656 1.00 86.44 301 ALA A N 1
ATOM 2502 C CA . ALA A 1 301 ? 17.377 2.906 -20.769 1.00 86.44 301 ALA A CA 1
ATOM 2503 C C . ALA A 1 301 ? 16.357 3.837 -21.445 1.00 86.44 301 ALA A C 1
ATOM 2505 O O . ALA A 1 301 ? 15.342 4.166 -20.838 1.00 86.44 301 ALA A O 1
ATOM 2506 N N . PHE A 1 302 ? 16.602 4.248 -22.694 1.00 88.94 302 PHE A N 1
ATOM 2507 C CA . PHE A 1 302 ? 15.834 5.303 -23.378 1.00 88.94 302 PHE A CA 1
ATOM 2508 C C . PHE A 1 302 ? 15.159 4.841 -24.676 1.00 88.94 302 PHE A C 1
ATOM 2510 O O . PHE A 1 302 ? 14.544 5.638 -25.388 1.00 88.94 302 PHE A O 1
ATOM 2517 N N . LYS A 1 303 ? 15.216 3.536 -24.969 1.00 87.94 303 LYS A N 1
ATOM 2518 C CA . LYS A 1 303 ? 14.586 2.904 -26.139 1.00 87.94 303 LYS A CA 1
ATOM 2519 C C . LYS A 1 303 ? 13.073 3.139 -26.225 1.00 87.94 303 LYS A C 1
ATOM 2521 O O . LYS A 1 303 ? 12.526 3.213 -27.321 1.00 87.94 303 LYS A O 1
ATOM 2526 N N . SER A 1 304 ? 12.391 3.258 -25.088 1.00 91.06 304 SER A N 1
ATOM 2527 C CA . SER A 1 304 ? 10.963 3.581 -25.014 1.00 91.06 304 SER A CA 1
ATOM 2528 C C . SER A 1 304 ? 10.708 4.619 -23.931 1.00 91.06 304 SER A C 1
ATOM 2530 O O . SER A 1 304 ? 11.450 4.683 -22.953 1.00 91.06 304 SER A O 1
ATOM 2532 N N . LEU A 1 305 ? 9.624 5.384 -24.067 1.00 92.62 305 LEU A N 1
ATOM 2533 C CA . LEU A 1 305 ? 9.239 6.377 -23.066 1.00 92.62 305 LEU A CA 1
ATOM 2534 C C . LEU A 1 305 ? 9.045 5.750 -21.672 1.00 92.62 305 LEU A C 1
ATOM 2536 O O . LEU A 1 305 ? 9.500 6.310 -20.678 1.00 92.62 305 LEU A O 1
ATOM 2540 N N . LEU A 1 306 ? 8.438 4.559 -21.591 1.00 92.38 306 LEU A N 1
ATOM 2541 C CA . LEU A 1 306 ? 8.262 3.832 -20.328 1.00 92.38 306 LEU A CA 1
ATOM 2542 C C . LEU A 1 306 ? 9.608 3.445 -19.695 1.00 92.38 306 LEU A C 1
ATOM 2544 O O . LEU A 1 306 ? 9.787 3.600 -18.485 1.00 92.38 306 LEU A O 1
ATOM 2548 N N . ASN A 1 307 ? 10.567 2.984 -20.504 1.00 89.88 307 ASN A N 1
ATOM 2549 C CA . ASN A 1 307 ? 11.916 2.687 -20.022 1.00 89.88 307 ASN A CA 1
ATOM 2550 C C . ASN A 1 307 ? 12.629 3.959 -19.551 1.00 89.88 307 ASN A C 1
ATOM 2552 O O . ASN A 1 307 ? 13.297 3.909 -18.519 1.00 89.88 307 ASN A O 1
ATOM 2556 N N . SER A 1 308 ? 12.427 5.095 -20.229 1.00 92.44 308 SER A N 1
ATOM 2557 C CA . SER A 1 308 ? 12.977 6.386 -19.804 1.00 92.44 308 SER A CA 1
ATOM 2558 C C . SER A 1 308 ? 12.451 6.790 -18.427 1.00 92.44 308 SER A C 1
ATOM 2560 O O . SER A 1 308 ? 13.245 7.118 -17.547 1.00 92.44 308 SER A O 1
ATOM 2562 N N . TYR A 1 309 ? 11.134 6.697 -18.198 1.00 93.31 309 TYR A N 1
ATOM 2563 C CA . TYR A 1 309 ? 10.536 6.946 -16.879 1.00 93.31 309 TYR A CA 1
ATOM 2564 C C . TYR A 1 309 ? 11.098 6.010 -15.808 1.00 93.31 309 TYR A C 1
ATOM 2566 O O . TYR A 1 309 ? 11.499 6.470 -14.740 1.00 93.31 309 TYR A O 1
ATOM 2574 N N . ARG A 1 310 ? 11.166 4.702 -16.095 1.00 91.50 310 ARG A N 1
ATOM 2575 C CA . ARG A 1 310 ? 11.719 3.706 -15.167 1.00 91.50 310 ARG A CA 1
ATOM 2576 C C . ARG A 1 310 ? 13.171 4.025 -14.818 1.00 91.50 310 ARG A C 1
ATOM 2578 O O . ARG A 1 310 ? 13.536 3.974 -13.649 1.00 91.50 310 ARG A O 1
ATOM 2585 N N . THR A 1 311 ? 13.982 4.367 -15.814 1.00 90.19 311 THR A N 1
ATOM 2586 C CA . THR A 1 311 ? 15.399 4.680 -15.625 1.00 90.19 311 THR A CA 1
ATOM 2587 C C . THR A 1 311 ? 15.568 5.927 -14.763 1.00 90.19 311 THR A C 1
ATOM 2589 O O . THR A 1 311 ? 16.241 5.869 -13.737 1.00 90.19 311 THR A O 1
ATOM 2592 N N . LEU A 1 312 ? 14.898 7.033 -15.106 1.00 91.62 312 LEU A N 1
ATOM 2593 C CA . LEU A 1 312 ? 14.975 8.279 -14.335 1.00 91.62 312 LEU A CA 1
ATOM 2594 C C . LEU A 1 312 ? 14.461 8.124 -12.898 1.00 91.62 312 LEU A C 1
ATOM 2596 O O . LEU A 1 312 ? 15.029 8.717 -11.979 1.00 91.62 312 LEU A O 1
ATOM 2600 N N . PHE A 1 313 ? 13.434 7.296 -12.687 1.00 90.56 313 PHE A N 1
ATOM 2601 C CA . PHE A 1 313 ? 12.944 6.965 -11.351 1.00 90.56 313 PHE A CA 1
ATOM 2602 C C . PHE A 1 313 ? 14.011 6.256 -10.506 1.00 90.56 313 PHE A C 1
ATOM 2604 O O . PHE A 1 313 ? 14.282 6.682 -9.389 1.00 90.56 313 PHE A O 1
ATOM 2611 N N . TRP A 1 314 ? 14.662 5.212 -11.028 1.00 89.38 314 TRP A N 1
ATOM 2612 C CA . TRP A 1 314 ? 15.713 4.499 -10.285 1.00 89.38 314 TRP A CA 1
ATOM 2613 C C . TRP A 1 314 ? 16.965 5.353 -10.054 1.00 89.38 314 TRP A C 1
ATOM 2615 O O . TRP A 1 314 ? 17.606 5.241 -9.006 1.00 89.38 314 TRP A O 1
ATOM 2625 N N . HIS A 1 315 ? 17.249 6.280 -10.970 1.00 87.50 315 HIS A N 1
ATOM 2626 C CA . HIS A 1 315 ? 18.307 7.273 -10.809 1.00 87.50 315 HIS A CA 1
ATOM 2627 C C . HIS A 1 315 ? 18.105 8.200 -9.608 1.00 87.50 315 HIS A C 1
ATOM 2629 O O . HIS A 1 315 ? 19.103 8.590 -9.006 1.00 87.50 315 HIS A O 1
ATOM 2635 N N . LEU A 1 316 ? 16.860 8.508 -9.219 1.00 87.44 316 LEU A N 1
ATOM 2636 C CA . LEU A 1 316 ? 16.578 9.295 -8.011 1.00 87.44 316 LEU A CA 1
ATOM 2637 C C . LEU A 1 316 ? 17.196 8.655 -6.758 1.00 87.44 316 LEU A C 1
ATOM 2639 O O . LEU A 1 316 ? 17.652 9.356 -5.861 1.00 87.44 316 LEU A O 1
ATOM 2643 N N . PHE A 1 317 ? 17.231 7.322 -6.717 1.00 87.19 317 PHE A N 1
ATOM 2644 C CA . PHE A 1 317 ? 17.745 6.540 -5.593 1.00 87.19 317 PHE A CA 1
ATOM 2645 C C . PHE A 1 317 ? 19.211 6.120 -5.769 1.00 87.19 317 PHE A C 1
ATOM 2647 O O . PHE A 1 317 ? 19.703 5.275 -5.025 1.00 87.19 317 PHE A O 1
ATOM 2654 N N . GLY A 1 318 ? 19.912 6.662 -6.768 1.00 83.00 318 GLY A N 1
ATOM 2655 C CA . GLY A 1 318 ? 21.309 6.321 -7.048 1.00 83.00 318 GLY A CA 1
ATOM 2656 C C . GLY A 1 318 ? 21.518 4.932 -7.663 1.00 83.00 318 GLY A C 1
ATOM 2657 O O . GLY A 1 318 ? 22.660 4.519 -7.851 1.00 83.00 318 GLY A O 1
ATOM 2658 N N . SER A 1 319 ? 20.448 4.211 -8.019 1.00 81.69 319 SER A N 1
ATOM 2659 C CA . SER A 1 319 ? 20.558 2.943 -8.744 1.00 81.69 319 SER A CA 1
ATOM 2660 C C . SER A 1 319 ? 20.760 3.235 -10.233 1.00 81.69 319 SER A C 1
ATOM 2662 O O . SER A 1 319 ? 19.808 3.485 -10.970 1.00 81.69 319 SER A O 1
ATOM 2664 N N . SER A 1 320 ? 22.026 3.259 -10.658 1.00 72.69 320 SER A N 1
ATOM 2665 C CA . SER A 1 320 ? 22.440 3.456 -12.051 1.00 72.69 320 SER A CA 1
ATOM 2666 C C . SER A 1 320 ? 23.240 2.247 -12.529 1.00 72.69 320 SER A C 1
ATOM 2668 O O . SER A 1 320 ? 24.225 1.868 -11.896 1.00 72.69 320 SER A O 1
ATOM 2670 N N . GLN A 1 321 ? 22.838 1.640 -13.647 1.00 65.12 321 GLN A N 1
ATOM 2671 C CA . GLN A 1 321 ? 23.619 0.584 -14.290 1.00 65.12 321 GLN A CA 1
ATOM 2672 C C . GLN A 1 321 ? 24.582 1.218 -15.300 1.00 65.12 321 GLN A C 1
ATOM 2674 O O . GLN A 1 321 ? 24.161 1.758 -16.325 1.00 65.12 321 GLN A O 1
ATOM 2679 N N . ALA A 1 322 ? 25.883 1.164 -15.004 1.00 53.97 322 ALA A N 1
ATOM 2680 C CA . ALA A 1 322 ? 26.923 1.620 -15.920 1.00 53.97 322 ALA A CA 1
ATOM 2681 C C . ALA A 1 322 ? 26.831 0.843 -17.250 1.00 53.97 322 ALA A C 1
ATOM 2683 O O . ALA A 1 322 ? 26.737 -0.382 -17.248 1.00 53.97 322 ALA A O 1
ATOM 2684 N N . GLY A 1 323 ? 26.812 1.557 -18.380 1.00 61.03 323 GLY A N 1
ATOM 2685 C CA . GLY A 1 323 ? 26.742 0.972 -19.729 1.00 61.03 323 GLY A CA 1
ATOM 2686 C C . GLY A 1 323 ? 25.353 0.947 -20.384 1.00 61.03 323 GLY A C 1
ATOM 2687 O O . GLY A 1 323 ? 25.266 0.728 -21.588 1.00 61.03 323 GLY A O 1
ATOM 2688 N N . HIS A 1 324 ? 24.268 1.253 -19.662 1.00 69.50 324 HIS A N 1
ATOM 2689 C CA . HIS A 1 324 ? 22.908 1.311 -20.238 1.00 69.50 324 HIS A CA 1
ATOM 2690 C C . HIS A 1 324 ? 22.611 2.579 -21.058 1.00 69.50 324 HIS A C 1
ATOM 2692 O O . HIS A 1 324 ? 21.511 2.710 -21.599 1.00 69.50 324 HIS A O 1
ATOM 2698 N N . PHE A 1 325 ? 23.579 3.496 -21.138 1.00 72.06 325 PHE A N 1
ATOM 2699 C CA . PHE A 1 325 ? 23.474 4.816 -21.772 1.00 72.06 325 PHE A CA 1
ATOM 2700 C C . PHE A 1 325 ? 24.278 4.922 -23.069 1.00 72.06 325 PHE A C 1
ATOM 2702 O O . PHE A 1 325 ? 24.127 5.888 -23.813 1.00 72.06 325 PHE A O 1
ATOM 2709 N N . GLU A 1 326 ? 25.127 3.932 -23.344 1.00 75.75 326 GLU A N 1
ATOM 2710 C CA . GLU A 1 326 ? 25.965 3.926 -24.533 1.00 75.75 326 GLU A CA 1
ATOM 2711 C C . GLU A 1 326 ? 25.170 3.458 -25.748 1.00 75.75 326 GLU A C 1
ATOM 2713 O O . GLU A 1 326 ? 24.451 2.458 -25.709 1.00 75.75 326 GLU A O 1
ATOM 2718 N N . VAL A 1 327 ? 25.343 4.179 -26.851 1.00 79.25 327 VAL A N 1
ATOM 2719 C CA . VAL A 1 327 ? 24.887 3.745 -28.170 1.00 79.25 327 VAL A CA 1
ATOM 2720 C C . VAL A 1 327 ? 25.929 2.763 -28.693 1.00 79.25 327 VAL A C 1
ATOM 2722 O O . VAL A 1 327 ? 27.042 3.163 -29.047 1.00 79.25 327 VAL A O 1
ATOM 2725 N N . ARG A 1 328 ? 25.592 1.473 -28.681 1.00 77.56 328 ARG A N 1
ATOM 2726 C CA . ARG A 1 328 ? 26.500 0.387 -29.068 1.00 77.56 328 ARG A CA 1
ATOM 2727 C C . ARG A 1 328 ? 26.084 -0.203 -30.406 1.00 77.56 328 ARG A C 1
ATOM 2729 O O . ARG A 1 328 ? 24.898 -0.405 -30.640 1.00 77.56 328 ARG A O 1
ATOM 2736 N N . THR A 1 329 ? 27.065 -0.490 -31.251 1.00 74.94 329 THR A N 1
ATOM 2737 C CA . THR A 1 329 ? 26.910 -1.217 -32.513 1.00 74.94 329 THR A CA 1
ATOM 2738 C C . THR A 1 329 ? 27.534 -2.600 -32.381 1.00 74.94 329 THR A C 1
ATOM 2740 O O . THR A 1 329 ? 28.536 -2.761 -31.686 1.00 74.94 329 THR A O 1
ATOM 2743 N N . ILE A 1 330 ? 26.959 -3.605 -33.039 1.00 74.12 330 ILE A N 1
ATOM 2744 C CA . ILE A 1 330 ? 27.542 -4.949 -33.066 1.00 74.12 330 ILE A CA 1
ATOM 2745 C C . ILE A 1 330 ? 28.507 -5.006 -34.247 1.00 74.12 330 ILE A C 1
ATOM 2747 O O . ILE A 1 330 ? 28.116 -4.799 -35.396 1.00 74.12 330 ILE A O 1
ATOM 2751 N N . ASN A 1 331 ? 29.783 -5.260 -33.975 1.00 71.69 331 ASN A N 1
ATOM 2752 C CA . ASN A 1 331 ? 30.770 -5.407 -35.031 1.00 71.69 331 ASN A CA 1
ATOM 2753 C C . ASN A 1 331 ? 30.581 -6.774 -35.711 1.00 71.69 331 ASN A C 1
ATOM 2755 O O . ASN A 1 331 ? 30.757 -7.820 -35.089 1.00 71.69 331 ASN A O 1
ATOM 2759 N N . ARG A 1 332 ? 30.201 -6.788 -36.996 1.00 67.94 332 ARG A N 1
ATOM 2760 C CA . ARG A 1 332 ? 29.860 -8.020 -37.741 1.00 67.94 332 ARG A CA 1
ATOM 2761 C C . ARG A 1 332 ? 31.038 -8.987 -37.914 1.00 67.94 332 ARG A C 1
ATOM 2763 O O . ARG A 1 332 ? 30.813 -10.144 -38.250 1.00 67.94 332 ARG A O 1
ATOM 2770 N N . THR A 1 333 ? 32.274 -8.532 -37.702 1.00 73.12 333 THR A N 1
ATOM 2771 C CA . THR A 1 333 ? 33.485 -9.357 -37.844 1.00 73.12 333 THR A CA 1
ATOM 2772 C C . THR A 1 333 ? 33.920 -10.029 -36.541 1.00 73.12 333 THR A C 1
ATOM 2774 O O . THR A 1 333 ? 34.437 -11.142 -36.592 1.00 73.12 333 THR A O 1
ATOM 2777 N N . THR A 1 334 ? 33.699 -9.396 -35.386 1.00 72.81 334 THR A N 1
ATOM 2778 C CA . THR A 1 334 ? 34.107 -9.904 -34.061 1.00 72.81 334 THR A CA 1
ATOM 2779 C C . THR A 1 334 ? 32.927 -10.361 -33.200 1.00 72.81 334 THR A C 1
ATOM 2781 O O . THR A 1 334 ? 33.121 -11.102 -32.242 1.00 72.81 334 THR A O 1
ATOM 2784 N N . GLY A 1 335 ? 31.699 -9.950 -33.533 1.00 72.12 335 GLY A N 1
ATOM 2785 C CA . GLY A 1 335 ? 30.497 -10.187 -32.728 1.00 72.12 335 GLY A CA 1
ATOM 2786 C C . GLY A 1 335 ? 30.436 -9.350 -31.445 1.00 72.12 335 GLY A C 1
ATOM 2787 O O . GLY A 1 335 ? 29.501 -9.504 -30.659 1.00 72.12 335 GLY A O 1
ATOM 2788 N N . GLU A 1 336 ? 31.410 -8.465 -31.218 1.00 72.38 336 GLU A N 1
ATOM 2789 C CA . GLU A 1 336 ? 31.504 -7.652 -30.007 1.00 72.38 336 GLU A CA 1
ATOM 2790 C C . GLU A 1 336 ? 30.704 -6.347 -30.135 1.00 72.38 336 GLU A C 1
ATOM 2792 O O . GLU A 1 336 ? 30.567 -5.766 -31.214 1.00 72.38 336 GLU A O 1
ATOM 2797 N N . SER A 1 337 ? 30.135 -5.893 -29.012 1.00 71.56 337 SER A N 1
ATOM 2798 C CA . SER A 1 337 ? 29.408 -4.622 -28.932 1.00 71.56 337 SER A CA 1
ATOM 2799 C C . SER A 1 337 ? 30.380 -3.471 -28.686 1.00 71.56 337 SER A C 1
ATOM 2801 O O . SER A 1 337 ? 30.878 -3.313 -27.572 1.00 71.56 337 SER A O 1
ATOM 2803 N N . GLU A 1 338 ? 30.601 -2.643 -29.701 1.00 77.88 338 GLU A N 1
ATOM 2804 C CA . GLU A 1 338 ? 31.500 -1.491 -29.646 1.00 77.88 338 GLU A CA 1
ATOM 2805 C C . GLU A 1 338 ? 30.713 -0.168 -29.563 1.00 77.88 338 GLU A C 1
ATOM 2807 O O . GLU A 1 338 ? 29.622 -0.053 -30.133 1.00 77.88 338 GLU A O 1
ATOM 2812 N N . PRO A 1 339 ? 31.222 0.858 -28.856 1.00 78.25 339 PRO A N 1
ATOM 2813 C CA . PRO A 1 339 ? 30.581 2.169 -28.803 1.00 78.25 339 PRO A CA 1
ATOM 2814 C C . PRO A 1 339 ? 30.623 2.847 -30.177 1.00 78.25 339 PRO A C 1
ATOM 2816 O O . PRO A 1 339 ? 31.670 2.925 -30.818 1.00 78.25 339 PRO A O 1
ATOM 2819 N N . MET A 1 340 ? 29.489 3.386 -30.630 1.00 80.75 340 MET A N 1
ATOM 2820 C CA . MET A 1 340 ? 29.413 4.025 -31.942 1.00 80.75 340 MET A CA 1
ATOM 2821 C C . MET A 1 340 ? 30.066 5.422 -31.916 1.00 80.75 340 MET A C 1
ATOM 2823 O O . MET A 1 340 ? 29.538 6.330 -31.265 1.00 80.75 340 MET A O 1
ATOM 2827 N N . PRO A 1 341 ? 31.154 5.671 -32.674 1.00 80.12 341 PRO A N 1
ATOM 2828 C CA . PRO A 1 341 ? 31.872 6.948 -32.625 1.00 80.12 341 PRO A CA 1
ATOM 2829 C C . PRO A 1 341 ? 31.028 8.130 -33.126 1.00 80.12 341 PRO A C 1
ATOM 2831 O O . PRO A 1 341 ? 31.163 9.243 -32.618 1.00 80.12 341 PRO A O 1
ATOM 2834 N N . ALA A 1 342 ? 30.108 7.895 -34.070 1.00 82.38 342 ALA A N 1
ATOM 2835 C CA . ALA A 1 342 ? 29.202 8.922 -34.592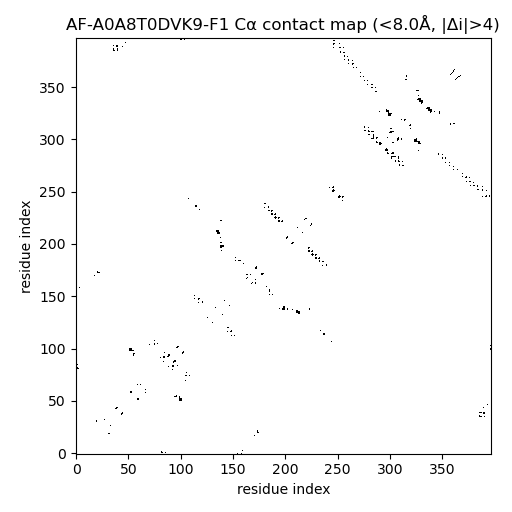 1.00 82.38 342 ALA A CA 1
ATOM 2836 C C . ALA A 1 342 ? 28.216 9.456 -33.533 1.00 82.38 342 ALA A C 1
ATOM 2838 O O . ALA A 1 342 ? 27.841 10.626 -33.574 1.00 82.38 342 ALA A O 1
ATOM 2839 N N . ALA A 1 343 ? 27.840 8.630 -32.550 1.00 83.75 343 ALA A N 1
ATOM 2840 C CA . ALA A 1 343 ? 26.934 9.014 -31.467 1.00 83.75 343 ALA A CA 1
ATOM 2841 C C . ALA A 1 343 ? 27.641 9.713 -30.297 1.00 83.75 343 ALA A C 1
ATOM 2843 O O . ALA A 1 343 ? 26.990 10.070 -29.314 1.00 83.75 343 ALA A O 1
ATOM 2844 N N . ARG A 1 344 ? 28.957 9.950 -30.375 1.00 86.06 344 ARG A N 1
ATOM 2845 C CA . ARG A 1 344 ? 29.729 10.538 -29.271 1.00 86.06 344 ARG A CA 1
ATOM 2846 C C . ARG A 1 344 ? 29.120 11.848 -28.766 1.00 86.06 344 ARG A C 1
ATOM 2848 O O . ARG A 1 344 ? 28.935 12.012 -27.565 1.00 86.06 344 ARG A O 1
ATOM 2855 N N . ASN A 1 345 ? 28.743 12.749 -29.672 1.00 88.19 345 ASN A N 1
ATOM 2856 C CA . ASN A 1 345 ? 28.156 14.035 -29.288 1.00 88.19 345 ASN A CA 1
ATOM 2857 C C . ASN A 1 345 ? 26.780 13.872 -28.632 1.00 88.19 3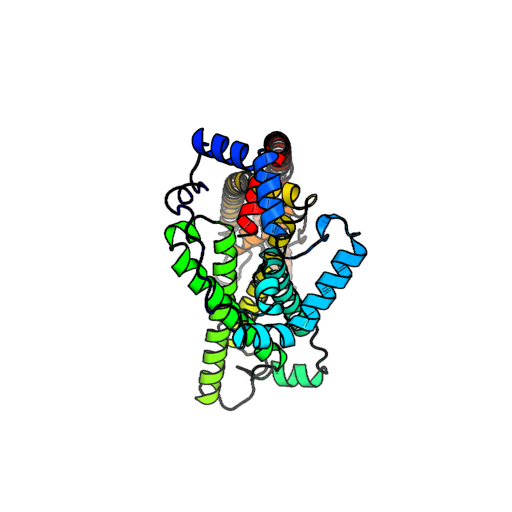45 ASN A C 1
ATOM 2859 O O . ASN A 1 345 ? 26.489 14.550 -27.652 1.00 88.19 345 ASN A O 1
ATOM 2863 N N . THR A 1 346 ? 25.937 12.964 -29.127 1.00 90.00 346 THR A N 1
ATOM 2864 C CA . THR A 1 346 ? 24.622 12.731 -28.513 1.00 90.00 346 THR A CA 1
ATOM 2865 C C . THR A 1 346 ? 24.727 12.054 -27.157 1.00 90.00 346 THR A C 1
ATOM 2867 O O . THR A 1 346 ? 23.944 12.385 -26.277 1.00 90.00 346 THR A O 1
ATOM 2870 N N . VAL A 1 347 ? 25.700 11.155 -26.966 1.00 87.88 347 VAL A N 1
ATOM 2871 C CA . VAL A 1 347 ? 25.958 10.532 -25.661 1.00 87.88 347 VAL A CA 1
ATOM 2872 C C . VAL A 1 347 ? 26.384 11.601 -24.657 1.00 87.88 347 VAL A C 1
ATOM 2874 O O . VAL A 1 347 ? 25.780 11.692 -23.595 1.00 87.88 347 VAL A O 1
ATOM 2877 N N . ILE A 1 348 ? 27.306 12.496 -25.035 1.00 89.12 348 ILE A N 1
ATOM 2878 C CA . ILE A 1 348 ? 27.717 13.632 -24.191 1.00 89.12 348 ILE A CA 1
ATOM 2879 C C . ILE A 1 348 ? 26.518 14.525 -23.836 1.00 89.12 348 ILE A C 1
ATOM 2881 O O . ILE A 1 348 ? 26.336 14.892 -22.678 1.00 89.12 348 ILE A O 1
ATOM 2885 N N . VAL A 1 349 ? 25.665 14.866 -24.809 1.00 92.38 349 VAL A N 1
ATOM 2886 C CA . VAL A 1 349 ? 24.449 15.658 -24.542 1.00 92.38 349 VAL A CA 1
ATOM 2887 C C . VAL A 1 349 ? 23.506 14.913 -23.594 1.00 92.38 349 VAL A C 1
ATOM 2889 O O . VAL A 1 349 ? 22.957 15.523 -22.679 1.00 92.38 349 VAL A O 1
ATOM 2892 N N . GLY A 1 350 ? 23.340 13.602 -23.768 1.00 91.12 350 GLY A N 1
ATOM 2893 C CA . GLY A 1 350 ? 22.531 12.767 -22.884 1.00 91.12 350 GLY A CA 1
ATOM 2894 C C . GLY A 1 350 ? 23.070 12.724 -21.453 1.00 91.12 350 GLY A C 1
ATOM 2895 O O . GLY A 1 350 ? 22.293 12.854 -20.509 1.00 91.12 350 GLY A O 1
ATOM 2896 N N . GLU A 1 351 ? 24.388 12.615 -21.285 1.00 89.38 351 GLU A N 1
ATOM 2897 C CA . GLU A 1 351 ? 25.063 12.669 -19.983 1.00 89.38 351 GLU A CA 1
ATOM 2898 C C . GLU A 1 351 ? 24.888 14.031 -19.304 1.00 89.38 351 GLU A C 1
ATOM 2900 O O . GLU A 1 351 ? 24.572 14.092 -18.116 1.00 89.38 351 GLU A O 1
ATOM 2905 N N . ILE A 1 352 ? 25.012 15.130 -20.055 1.00 92.56 352 ILE A N 1
ATOM 2906 C CA . ILE A 1 352 ? 24.779 16.486 -19.539 1.00 92.56 352 ILE A CA 1
ATOM 2907 C C . ILE A 1 352 ? 23.317 16.657 -19.106 1.00 92.56 352 ILE A C 1
ATOM 2909 O O . ILE A 1 352 ? 23.055 17.175 -18.022 1.00 92.56 352 ILE A O 1
ATOM 2913 N N . LEU A 1 353 ? 22.352 16.204 -19.913 1.00 93.12 353 LEU A N 1
ATOM 2914 C CA . LEU A 1 353 ? 20.931 16.257 -19.552 1.00 93.12 353 LEU A CA 1
ATOM 2915 C C . LEU A 1 353 ? 20.634 15.435 -18.294 1.00 93.12 353 LEU A C 1
ATOM 2917 O O . LEU A 1 353 ? 19.858 15.877 -17.447 1.00 93.12 353 LEU A O 1
ATOM 2921 N N . LEU A 1 354 ? 21.272 14.273 -18.144 1.00 90.25 354 LEU A N 1
ATOM 2922 C CA . LEU A 1 354 ? 21.151 13.444 -16.949 1.00 90.25 354 LEU A CA 1
ATOM 2923 C C . LEU A 1 354 ? 21.778 14.124 -15.721 1.00 90.25 354 LEU A C 1
ATOM 2925 O O . LEU A 1 354 ? 21.199 14.081 -14.638 1.00 90.25 354 LEU A O 1
ATOM 2929 N N . LEU A 1 355 ? 22.919 14.801 -15.879 1.00 91.44 355 LEU A N 1
ATOM 2930 C CA . LEU A 1 355 ? 23.551 15.586 -14.815 1.00 91.44 355 LEU A CA 1
ATOM 2931 C C . LEU A 1 355 ? 22.644 16.733 -14.347 1.00 91.44 355 LEU A C 1
ATOM 2933 O O . LEU A 1 355 ? 22.459 16.927 -13.145 1.00 91.44 355 LEU A O 1
ATOM 2937 N N . ILE A 1 356 ? 22.043 17.464 -15.290 1.00 94.25 356 ILE A N 1
ATOM 2938 C CA . ILE A 1 356 ? 21.084 18.534 -14.986 1.00 94.25 356 ILE A CA 1
ATOM 2939 C C . ILE A 1 356 ? 19.850 17.956 -14.286 1.00 94.25 356 ILE A C 1
ATOM 2941 O O . ILE A 1 356 ? 19.387 18.530 -13.300 1.00 94.25 356 ILE A O 1
ATOM 2945 N N . TYR A 1 357 ? 19.340 16.810 -14.747 1.00 93.62 357 TYR A N 1
ATOM 2946 C CA . TYR A 1 357 ? 18.248 16.105 -14.079 1.00 93.62 357 TYR A CA 1
ATOM 2947 C C . TYR A 1 357 ? 18.598 15.776 -12.625 1.00 93.62 357 TYR A C 1
ATOM 2949 O O . TYR A 1 357 ? 17.807 16.088 -11.741 1.00 93.62 357 TYR A O 1
ATOM 2957 N N . HIS A 1 358 ? 19.781 15.219 -12.349 1.00 91.25 358 HIS A N 1
ATOM 2958 C CA . HIS A 1 358 ? 20.216 14.914 -10.981 1.00 91.25 358 HIS A CA 1
ATOM 2959 C C . HIS A 1 358 ? 20.311 16.163 -10.106 1.00 91.25 358 HIS A C 1
ATOM 2961 O O . HIS A 1 358 ? 19.814 16.162 -8.979 1.00 91.25 358 HIS A O 1
ATOM 2967 N N . ALA A 1 359 ? 20.885 17.251 -10.625 1.00 91.75 359 ALA A N 1
ATOM 2968 C CA . ALA A 1 359 ? 20.950 18.517 -9.901 1.00 91.75 359 ALA A CA 1
ATOM 2969 C C . ALA A 1 359 ? 19.543 19.052 -9.573 1.00 91.75 359 ALA A C 1
ATOM 2971 O O . ALA A 1 359 ? 19.256 19.409 -8.432 1.00 91.75 359 ALA A O 1
ATOM 2972 N N . MET A 1 360 ? 18.627 19.044 -10.541 1.00 91.44 360 MET A N 1
ATOM 2973 C CA . MET A 1 360 ? 17.256 19.511 -10.333 1.00 91.44 360 MET A CA 1
ATOM 2974 C C . MET A 1 360 ? 16.457 18.588 -9.404 1.00 91.44 360 MET A C 1
ATOM 2976 O O . MET A 1 360 ? 15.847 19.054 -8.447 1.00 91.44 360 MET A O 1
ATOM 2980 N N . ALA A 1 361 ? 16.454 17.281 -9.655 1.00 87.81 361 ALA A N 1
ATOM 2981 C CA . ALA A 1 361 ? 15.636 16.317 -8.930 1.00 87.81 361 ALA A CA 1
ATOM 2982 C C . ALA A 1 361 ? 16.136 16.081 -7.499 1.00 87.81 361 ALA A C 1
ATOM 2984 O O . ALA A 1 361 ? 15.340 16.118 -6.564 1.00 87.81 361 ALA A O 1
ATOM 2985 N N . ILE A 1 362 ? 17.440 15.872 -7.308 1.00 86.06 362 ILE A N 1
ATOM 2986 C CA . ILE A 1 362 ? 18.003 15.511 -6.001 1.00 86.06 362 ILE A CA 1
ATOM 2987 C C . ILE A 1 362 ? 18.403 16.763 -5.217 1.00 86.06 362 ILE A C 1
ATOM 2989 O O . ILE A 1 362 ? 18.018 16.912 -4.063 1.00 86.06 362 ILE A O 1
ATOM 2993 N N . ILE A 1 363 ? 19.153 17.692 -5.816 1.00 86.75 363 ILE A N 1
ATOM 2994 C CA . ILE A 1 363 ? 19.689 18.837 -5.057 1.00 86.75 363 ILE A CA 1
ATOM 2995 C C . ILE A 1 363 ? 18.614 19.899 -4.828 1.00 86.75 363 ILE A C 1
ATOM 2997 O O . ILE A 1 363 ? 18.538 20.462 -3.740 1.00 86.75 363 ILE A O 1
ATOM 3001 N N . VAL A 1 364 ? 17.776 20.189 -5.823 1.00 89.06 364 VAL A N 1
ATOM 3002 C CA . VAL A 1 364 ? 16.752 21.233 -5.677 1.00 89.06 364 VAL A CA 1
ATOM 3003 C C . VAL A 1 364 ? 15.459 20.649 -5.114 1.00 89.06 364 VAL A C 1
ATOM 3005 O O . VAL A 1 364 ? 15.026 21.045 -4.032 1.00 89.06 364 VAL A O 1
ATOM 3008 N N . LEU A 1 365 ? 14.841 19.697 -5.817 1.00 88.75 365 LEU A N 1
ATOM 3009 C CA . LEU A 1 365 ? 13.486 19.252 -5.491 1.00 88.75 365 LEU A CA 1
ATOM 3010 C C . LEU A 1 365 ? 13.419 18.471 -4.169 1.00 88.75 365 LEU A C 1
ATOM 3012 O O . LEU A 1 365 ? 12.590 18.806 -3.325 1.00 88.75 365 LEU A O 1
ATOM 3016 N N . VAL A 1 366 ? 14.294 17.493 -3.920 1.00 89.06 366 VAL A N 1
ATOM 3017 C CA . VAL A 1 366 ? 14.268 16.764 -2.632 1.00 89.06 366 VAL A CA 1
ATOM 3018 C C . VAL A 1 366 ? 14.525 17.704 -1.446 1.00 89.06 366 VAL A C 1
ATOM 3020 O O . VAL A 1 366 ? 13.809 17.632 -0.448 1.00 89.06 366 VAL A O 1
ATOM 3023 N N . ASN A 1 367 ? 15.465 18.648 -1.556 1.00 89.38 367 ASN A N 1
ATOM 3024 C CA . ASN A 1 367 ? 15.732 19.608 -0.477 1.00 89.38 367 ASN A CA 1
ATOM 3025 C C . ASN A 1 367 ? 14.562 20.576 -0.242 1.00 89.38 367 ASN A C 1
ATOM 3027 O O . ASN A 1 367 ? 14.229 20.873 0.907 1.00 89.38 367 ASN A O 1
ATOM 3031 N N . MET A 1 368 ? 13.888 21.026 -1.306 1.00 89.81 368 MET A N 1
ATOM 3032 C CA . MET A 1 368 ? 12.661 21.817 -1.176 1.00 89.81 368 MET A CA 1
ATOM 3033 C C . MET A 1 368 ? 11.527 21.015 -0.526 1.00 89.81 368 MET A C 1
ATOM 3035 O O . MET A 1 368 ? 10.823 21.553 0.327 1.00 89.81 368 MET A O 1
ATOM 3039 N N . LEU A 1 369 ? 11.372 19.730 -0.864 1.00 89.50 369 LEU A N 1
ATOM 3040 C CA . LEU A 1 369 ? 10.384 18.855 -0.228 1.00 89.50 369 LEU A CA 1
ATOM 3041 C C . LEU A 1 369 ? 10.638 18.728 1.276 1.00 89.50 369 LEU A C 1
ATOM 3043 O O . LEU A 1 369 ? 9.705 18.874 2.062 1.00 89.50 369 LEU A O 1
ATOM 3047 N N . ILE A 1 370 ? 11.892 18.514 1.684 1.00 90.00 370 ILE A N 1
ATOM 3048 C CA . ILE A 1 370 ? 12.276 18.438 3.102 1.00 90.00 370 ILE A CA 1
ATOM 3049 C C . ILE A 1 370 ? 11.936 19.749 3.824 1.00 90.00 370 ILE A C 1
ATOM 3051 O O . ILE A 1 37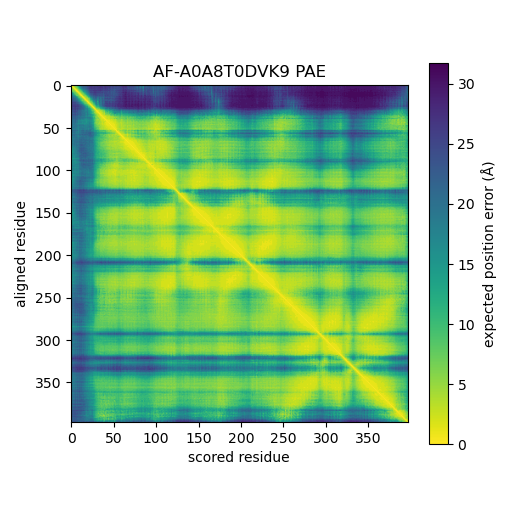0 ? 11.330 19.721 4.897 1.00 90.00 370 ILE A O 1
ATOM 3055 N N . ALA A 1 371 ? 12.267 20.897 3.226 1.00 88.25 371 ALA A N 1
ATOM 3056 C CA . ALA A 1 371 ? 11.966 22.205 3.804 1.00 88.25 371 ALA A CA 1
ATOM 3057 C C . ALA A 1 371 ? 10.453 22.435 3.969 1.00 88.25 371 ALA A C 1
ATOM 3059 O O . ALA A 1 371 ? 10.002 22.873 5.030 1.00 88.25 371 ALA A O 1
ATOM 3060 N N . MET A 1 372 ? 9.655 22.090 2.954 1.00 87.44 372 MET A N 1
ATOM 3061 C CA . MET A 1 372 ? 8.198 22.214 3.025 1.00 87.44 372 MET A CA 1
ATOM 3062 C C . MET A 1 372 ? 7.577 21.261 4.048 1.00 87.44 372 MET A C 1
ATOM 3064 O O . MET A 1 372 ? 6.708 21.688 4.806 1.00 87.44 372 MET A O 1
ATOM 3068 N N . MET A 1 373 ? 8.035 20.005 4.119 1.00 88.44 373 MET A N 1
ATOM 3069 C CA . MET A 1 373 ? 7.563 19.052 5.131 1.00 88.44 373 MET A CA 1
ATOM 3070 C C . MET A 1 373 ? 7.877 19.539 6.547 1.00 88.44 373 MET A C 1
ATOM 3072 O O . MET A 1 373 ? 7.012 19.467 7.413 1.00 88.44 373 MET A O 1
ATOM 3076 N N . SER A 1 374 ? 9.072 20.091 6.777 1.00 88.19 374 SER A N 1
ATOM 3077 C CA . SER A 1 374 ? 9.462 20.643 8.081 1.00 88.19 374 SER A CA 1
ATOM 3078 C C . SER A 1 374 ? 8.557 21.805 8.511 1.00 88.19 374 SER A C 1
ATOM 3080 O O . SER A 1 374 ? 8.031 21.811 9.624 1.00 88.19 374 SER A O 1
ATOM 3082 N N . ASN A 1 375 ? 8.293 22.755 7.608 1.00 86.62 375 ASN A N 1
ATOM 3083 C CA . ASN A 1 375 ? 7.412 23.889 7.896 1.00 86.62 375 ASN A CA 1
ATOM 3084 C C . ASN A 1 375 ? 5.944 23.458 8.106 1.00 86.62 375 ASN A C 1
ATOM 3086 O O . ASN A 1 375 ? 5.265 23.940 9.017 1.00 86.62 375 ASN A O 1
ATOM 3090 N N . SER A 1 376 ? 5.460 22.516 7.288 1.00 85.00 376 SER A N 1
ATOM 3091 C CA . SER A 1 376 ? 4.117 21.938 7.428 1.00 85.00 376 SER A CA 1
ATOM 3092 C C . SER A 1 376 ? 3.972 21.229 8.781 1.00 85.00 376 SER A C 1
ATOM 3094 O O . SER A 1 376 ? 3.032 21.511 9.525 1.00 85.00 376 SER A O 1
ATOM 3096 N N . PHE A 1 377 ? 4.959 20.413 9.174 1.00 84.62 377 PHE A N 1
ATOM 3097 C CA . PHE A 1 377 ? 4.979 19.725 10.467 1.00 84.62 377 PHE A CA 1
ATOM 3098 C C . PHE A 1 377 ? 4.885 20.697 11.651 1.00 84.62 377 PHE A C 1
ATOM 3100 O O . PHE A 1 377 ? 4.033 20.516 12.521 1.00 84.62 377 PHE A O 1
ATOM 3107 N N . GLN A 1 378 ? 5.705 21.755 11.662 1.00 83.75 378 GLN A N 1
ATOM 3108 C CA . GLN A 1 378 ? 5.692 22.767 12.727 1.00 83.75 378 GLN A CA 1
ATOM 3109 C C . GLN A 1 378 ? 4.336 23.475 12.835 1.00 83.75 378 GLN A C 1
ATOM 3111 O O . GLN A 1 378 ? 3.821 23.663 13.936 1.00 83.75 378 GLN A O 1
ATOM 3116 N N . THR A 1 379 ? 3.731 23.822 11.696 1.00 78.19 379 THR A N 1
ATOM 3117 C CA . THR A 1 379 ? 2.421 24.488 11.651 1.00 78.19 379 THR A CA 1
ATOM 3118 C C . THR A 1 379 ? 1.312 23.575 12.178 1.00 78.19 379 THR A C 1
ATOM 3120 O O . THR A 1 379 ? 0.469 24.001 12.968 1.00 78.19 379 THR A O 1
ATOM 3123 N N . ILE A 1 380 ? 1.322 22.301 11.777 1.00 77.75 380 ILE A N 1
ATOM 3124 C CA . ILE A 1 380 ? 0.317 21.316 12.189 1.00 77.75 380 ILE A CA 1
ATOM 3125 C C . ILE A 1 380 ? 0.436 20.998 13.686 1.00 77.75 380 ILE A C 1
ATOM 3127 O O . ILE A 1 380 ? -0.584 20.838 14.357 1.00 77.75 380 ILE A O 1
ATOM 3131 N N . GLN A 1 381 ? 1.657 20.949 14.229 1.00 77.06 381 GLN A N 1
ATOM 3132 C CA . GLN A 1 381 ? 1.908 20.599 15.629 1.00 77.06 381 GLN A CA 1
ATOM 3133 C C . GLN A 1 381 ? 1.189 21.532 16.621 1.00 77.06 381 GLN A C 1
ATOM 3135 O O . GLN A 1 381 ? 0.726 21.065 17.659 1.00 77.06 381 GLN A O 1
ATOM 3140 N N . VAL A 1 382 ? 1.024 22.819 16.290 1.00 73.75 382 VAL A N 1
ATOM 3141 C CA . VAL A 1 382 ? 0.387 23.823 17.167 1.00 73.75 382 VAL A CA 1
ATOM 3142 C C . VAL A 1 382 ? -1.096 23.521 17.442 1.00 73.75 382 VAL A C 1
ATOM 3144 O O . VAL A 1 382 ? -1.584 23.801 18.534 1.00 73.75 382 VAL A O 1
ATOM 3147 N N . GLY A 1 383 ? -1.820 22.924 16.489 1.00 69.31 383 GLY A N 1
ATOM 3148 C CA . GLY A 1 383 ? -3.244 22.568 16.632 1.00 69.31 383 GLY A CA 1
ATOM 3149 C C . GLY A 1 383 ? -3.508 21.079 16.876 1.00 69.31 383 GLY A C 1
ATOM 3150 O O . GLY A 1 383 ? -4.658 20.666 17.027 1.00 69.31 383 GLY A O 1
ATOM 3151 N N . LEU A 1 384 ? -2.453 20.262 16.898 1.00 72.81 384 LEU A N 1
ATOM 3152 C CA . LEU A 1 384 ? -2.551 18.810 16.776 1.00 72.81 384 LEU A CA 1
ATOM 3153 C C . LEU A 1 384 ? -3.284 18.148 17.944 1.00 72.81 384 LEU A C 1
ATOM 3155 O O . LEU A 1 384 ? -4.022 17.191 17.732 1.00 72.81 384 LEU A O 1
ATOM 3159 N N . GLN A 1 385 ? -3.110 18.666 19.161 1.00 68.88 385 GLN A N 1
ATOM 3160 C CA . GLN A 1 385 ? -3.723 18.091 20.359 1.00 68.88 385 GLN A CA 1
ATOM 3161 C C . GLN A 1 385 ? -5.255 18.210 20.336 1.00 68.88 385 GLN A C 1
ATOM 3163 O O . GLN A 1 385 ? -5.949 17.229 20.588 1.00 68.88 385 GLN A O 1
ATOM 3168 N N . ILE A 1 386 ? -5.780 19.373 19.938 1.00 68.88 386 ILE A N 1
ATOM 3169 C CA . ILE A 1 386 ? -7.227 19.616 19.813 1.00 68.88 386 ILE A CA 1
ATOM 3170 C C . ILE A 1 386 ? -7.826 18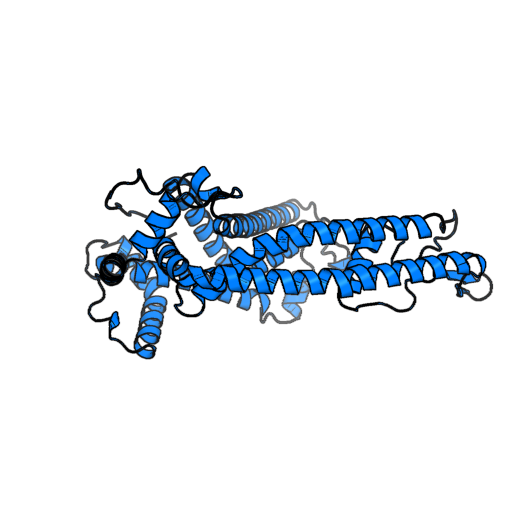.718 18.721 1.00 68.88 386 ILE A C 1
ATOM 3172 O O . ILE A 1 386 ? -8.882 18.116 18.905 1.00 68.88 386 ILE A O 1
ATOM 3176 N N . ILE A 1 387 ? -7.129 18.593 17.587 1.00 67.00 387 ILE A N 1
ATOM 3177 C CA . ILE A 1 387 ? -7.570 17.758 16.462 1.00 67.00 387 ILE A CA 1
ATOM 3178 C C . ILE A 1 387 ? -7.562 16.272 16.845 1.00 67.00 387 ILE A C 1
ATOM 3180 O O . ILE A 1 387 ? -8.493 15.541 16.508 1.00 67.00 387 ILE A O 1
ATOM 3184 N N . PHE A 1 388 ? -6.537 15.816 17.565 1.00 69.94 388 PHE A N 1
ATOM 3185 C CA . PHE A 1 388 ? -6.443 14.433 18.023 1.00 69.94 388 PHE A CA 1
ATOM 3186 C C . PHE A 1 388 ? -7.583 14.056 18.976 1.00 69.94 388 PHE A C 1
ATOM 3188 O O . PHE A 1 388 ? -8.225 13.024 18.778 1.00 69.94 388 PHE A O 1
ATOM 3195 N N . GLU A 1 389 ? -7.878 14.899 19.968 1.00 68.00 389 GLU A N 1
ATOM 3196 C CA . GLU A 1 389 ? -8.967 14.655 20.924 1.00 68.00 389 GLU A CA 1
ATOM 3197 C C . GLU A 1 389 ? -10.349 14.583 20.258 1.00 68.00 389 GLU A C 1
ATOM 3199 O O . GLU A 1 389 ? -11.225 13.857 20.734 1.00 68.00 389 GLU A O 1
ATOM 3204 N N . TYR A 1 390 ? -10.535 15.296 19.146 1.00 65.06 390 TYR A N 1
ATOM 3205 C CA . TYR A 1 390 ? -11.729 15.208 18.310 1.00 65.06 390 TYR A CA 1
ATOM 3206 C C . TYR A 1 390 ? -11.783 13.878 17.530 1.00 65.06 390 TYR A C 1
ATOM 3208 O O . TYR A 1 390 ? -12.714 13.092 17.703 1.00 65.06 390 TYR A O 1
ATOM 3216 N N . ILE A 1 391 ? -10.744 13.563 16.744 1.00 60.00 391 ILE A N 1
ATOM 3217 C CA . ILE A 1 391 ? -10.711 12.388 15.844 1.00 60.00 391 ILE A CA 1
ATOM 3218 C C . ILE A 1 391 ? -10.716 11.054 16.606 1.00 60.00 391 ILE A C 1
ATOM 3220 O O . ILE A 1 391 ? -11.338 10.081 16.170 1.00 60.00 391 ILE A O 1
ATOM 3224 N N . SER A 1 392 ? -10.039 10.990 17.756 1.00 59.91 392 SER A N 1
ATOM 3225 C CA . SER A 1 392 ? -9.994 9.783 18.591 1.00 59.91 392 SER A CA 1
ATOM 3226 C C . SER A 1 392 ? -11.396 9.333 19.020 1.00 59.91 392 SER A C 1
ATOM 3228 O O . SER A 1 392 ? -11.652 8.137 19.162 1.00 59.91 392 SER A O 1
ATOM 3230 N N . LYS A 1 393 ? -12.328 10.280 19.188 1.00 63.94 393 LYS A N 1
ATOM 3231 C CA . LYS A 1 393 ? -13.707 10.007 19.607 1.00 63.94 393 LYS A CA 1
ATOM 3232 C C . LYS A 1 393 ? -14.620 9.643 18.441 1.00 63.94 393 LYS A C 1
ATOM 3234 O O . LYS A 1 393 ? -15.450 8.756 18.621 1.00 63.94 393 LYS A O 1
ATOM 3239 N N . ASP A 1 394 ? -14.403 10.219 17.261 1.00 54.84 394 ASP A N 1
ATOM 3240 C CA . ASP A 1 394 ? -15.101 9.803 16.038 1.00 54.84 394 ASP A CA 1
ATOM 3241 C C . ASP A 1 394 ? -14.726 8.370 15.629 1.00 54.84 394 ASP A C 1
ATOM 3243 O O . ASP A 1 394 ? -15.594 7.583 15.276 1.00 54.84 394 ASP A O 1
ATOM 3247 N N . SER A 1 395 ? -13.455 7.975 15.774 1.00 47.38 395 SER A N 1
ATOM 3248 C CA . SER A 1 395 ? -12.981 6.609 15.454 1.00 47.38 395 SER A CA 1
ATOM 3249 C C . SER A 1 395 ? -13.517 5.517 16.396 1.00 47.38 395 SER A C 1
ATOM 3251 O O . SER A 1 395 ? -13.281 4.326 16.192 1.00 47.38 395 SER A O 1
ATOM 3253 N N . CYS A 1 396 ? -14.167 5.933 17.478 1.00 43.69 396 CYS A N 1
ATOM 3254 C CA . CYS A 1 396 ? -14.618 5.097 18.577 1.00 43.69 396 CYS A CA 1
ATOM 3255 C C . CYS A 1 396 ? -16.138 4.807 18.519 1.00 43.69 396 CYS A C 1
ATOM 3257 O O . CYS A 1 396 ? -16.588 3.832 19.129 1.00 43.69 396 CYS A O 1
ATOM 3259 N N . GLY A 1 397 ? -16.930 5.633 17.823 1.00 33.53 397 GLY A N 1
ATOM 3260 C CA . GLY A 1 397 ? -18.395 5.503 17.692 1.00 33.53 397 GLY A CA 1
ATOM 3261 C C . GLY A 1 397 ? -18.836 4.716 16.465 1.00 33.53 397 GLY A C 1
ATOM 3262 O O . GLY A 1 397 ? -19.953 4.133 16.524 1.00 33.53 397 GLY A O 1
#

Organism: NCBI:txid34504

InterPro domains:
  IPR002153 Transient receptor potential channel, canonical [PTHR10117] (36-381)
  IPR005821 Ion transport domain [PF00520] (110-381)

pLDDT: mean 80.13, std 16.78, range [25.36, 97.06]

Sequence (397 aa):
MLFTLNTNRIIVTDHVVYKYFPSKLFYVNIHDLISSQFVAHPHCQHLLTTLWYDQLPGWRKRDPFTKVFLCFTFIVAMPVLAPIYLLHPHGRIGQLLRSPLIKFINHSASFAIFIFLLLIASTDSSTQDSLRVRSEIRGPVPNRIEIFILWWVIGFVWSEMKQIWEEGFKAYVRQWWNWLDFLMLGLYLTTVALRLVAVVLRKTHQYGTESAPRTEWPAADPTLLSEALFSIAHIFSFARIIFLFQVNEHLGPLQISLGNMLIDITKFIFIFLLVISSFACGLHQLYYYYVSFEEDYRPTAFKSLLNSYRTLFWHLFGSSQAGHFEVRTINRTTGESEPMPAARNTVIVGEILLLIYHAMAIIVLVNMLIAMMSNSFQTIQVGLQIIFEYISKDSCG

Mean predicted aligned error: 10.5 Å

Secondary structure (DSSP, 8-state):
--S-S--------TTSGGG---SSTT---HHHHHHHHHHTSHHHHHHHHHHHTTTSTTGGGS-HHHHHHHHHHHHHHHHHHHHHHHH-TTSHHHHHHHSHHHHHHHHHHHHHHHHHHHHHHHT----HHHHHHHHTSSSPPPPHHHHHHHHHHHHHHHHHHHHHHHH-HHHHHH-HHHHHHHHHHHHHHHHHHHHHHHHHHHHTTTT-SS---GGGS-TT-HHHHHHHHHHHHHHHHHHHGGGGGGGSTTHHHHHHHHHHHHHHHHHHHHHHHHHHHHHHHHHHHHHTT-B-SS-B-S-TTTSSHHHHHHHHHHHHTT---TTTT--EEE-TTT--EEE-GGGHHHHHHHHHHHHHHHIIIIIIIIHHHHHHHHHHHHHHHHHHHHHHHHHHHHTT-